Protein AF-0000000077546117 (afdb_homodimer)

Organism: Bursaphelenchus xylophilus (NCBI:txid6326)

InterPro domains:
  IPR004979 Transcription factor AP-2 [PTHR10812] (39-261)
  IPR013854 Transcription factor AP-2, C-terminal [PF03299] (41-246)

Radius of gyration: 32.6 Å; Cα contacts (8 Å, |Δi|>4): 580; chains: 2; bounding box: 57×146×100 Å

Structure (mmCIF, N/CA/C/O backbone):
data_AF-0000000077546117-model_v1
#
loop_
_entity.id
_entity.type
_entity.pdbx_description
1 polymer '(pine wood nematode) hypothetical protein'
#
loop_
_atom_site.group_PDB
_atom_site.id
_atom_site.type_symbol
_atom_site.label_atom_id
_atom_site.label_alt_id
_atom_site.label_comp_id
_atom_site.label_asym_id
_atom_site.label_entity_id
_atom_site.label_seq_id
_atom_site.pdbx_PDB_ins_code
_atom_site.Cartn_x
_atom_site.Cartn_y
_atom_site.Cartn_z
_atom_site.occupancy
_atom_site.B_iso_or_equiv
_atom_site.auth_seq_id
_atom_site.auth_comp_id
_atom_site.auth_asym_id
_atom_site.auth_atom_id
_atom_site.pdbx_PDB_model_num
ATOM 1 N N . MET A 1 1 ? -25.297 66.25 72.125 1 25.3 1 MET A N 1
ATOM 2 C CA . MET A 1 1 ? -25.594 66.812 70.812 1 25.3 1 MET A CA 1
ATOM 3 C C . MET A 1 1 ? -25.141 65.875 69.75 1 25.3 1 MET A C 1
ATOM 5 O O . MET A 1 1 ? -23.938 65.688 69.562 1 25.3 1 MET A O 1
ATOM 9 N N . SER A 1 2 ? -25.875 64.75 69.562 1 26.66 2 SER A N 1
ATOM 10 C CA . SER A 1 2 ? -25.797 63.438 68.938 1 26.66 2 SER A CA 1
ATOM 11 C C . SER A 1 2 ? -25.75 63.5 67.438 1 26.66 2 SER A C 1
ATOM 13 O O . SER A 1 2 ? -26.703 63.969 66.812 1 26.66 2 SER A O 1
ATOM 15 N N . MET A 1 3 ? -24.547 64 66.875 1 25.98 3 MET A N 1
ATOM 16 C CA . MET A 1 3 ? -24.312 64.438 65.5 1 25.98 3 MET A CA 1
ATOM 17 C C . MET A 1 3 ? -24.672 63.281 64.5 1 25.98 3 MET A C 1
ATOM 19 O O . MET A 1 3 ? -24.141 62.188 64.625 1 25.98 3 MET A O 1
ATOM 23 N N . ASN A 1 4 ? -25.938 63.188 64.062 1 24.14 4 ASN A N 1
ATOM 24 C CA . ASN A 1 4 ? -26.703 62.312 63.219 1 24.14 4 ASN A CA 1
ATOM 25 C C . ASN A 1 4 ? -26.109 62.281 61.812 1 24.14 4 ASN A C 1
ATOM 27 O O . ASN A 1 4 ? -26.219 63.219 61.031 1 24.14 4 ASN A O 1
ATOM 31 N N . SER A 1 5 ? -24.812 61.906 61.719 1 25 5 SER A N 1
ATOM 32 C CA . SER A 1 5 ? -24.094 61.969 60.469 1 25 5 SER A CA 1
ATOM 33 C C . SER A 1 5 ? -24.812 61.188 59.375 1 25 5 SER A C 1
ATOM 35 O O . SER A 1 5 ? -25.141 60 59.562 1 25 5 SER A O 1
ATOM 37 N N . THR A 1 6 ? -25.703 61.875 58.688 1 24.16 6 THR A N 1
ATOM 38 C CA . THR A 1 6 ? -26.547 61.469 57.562 1 24.16 6 THR A CA 1
ATOM 39 C C . THR A 1 6 ? -25.703 60.844 56.438 1 24.16 6 THR A C 1
ATOM 41 O O . THR A 1 6 ? -24.906 61.531 55.812 1 24.16 6 THR A O 1
ATOM 44 N N . LEU A 1 7 ? -25.078 59.75 56.688 1 25.44 7 LEU A N 1
ATOM 45 C CA . LEU A 1 7 ? -24.25 59.062 55.688 1 25.44 7 LEU A CA 1
ATOM 46 C C . LEU A 1 7 ? -25.031 58.781 54.438 1 25.44 7 LEU A C 1
ATOM 48 O O . LEU A 1 7 ? -26.062 58.094 54.469 1 25.44 7 LEU A O 1
ATOM 52 N N . THR A 1 8 ? -25.172 59.844 53.625 1 23.69 8 THR A N 1
ATOM 53 C CA . THR A 1 8 ? -25.875 59.812 52.344 1 23.69 8 THR A CA 1
ATOM 54 C C . THR A 1 8 ? -25.375 58.656 51.5 1 23.69 8 THR A C 1
ATOM 56 O O . THR A 1 8 ? -24.172 58.531 51.25 1 23.69 8 THR A O 1
ATOM 59 N N . ASN A 1 9 ? -25.953 57.469 51.625 1 22.75 9 ASN A N 1
ATOM 60 C CA . ASN A 1 9 ? -25.781 56.219 50.906 1 22.75 9 ASN A CA 1
ATOM 61 C C . ASN A 1 9 ? -25.922 56.406 49.406 1 22.75 9 ASN A C 1
ATOM 63 O O . ASN A 1 9 ? -27 56.719 48.906 1 22.75 9 ASN A O 1
ATOM 67 N N . GLU A 1 10 ? -25.078 57.281 48.844 1 22.28 10 GLU A N 1
ATOM 68 C CA . GLU A 1 10 ? -25.203 57.469 47.406 1 22.28 10 GLU A CA 1
ATOM 69 C C . GLU A 1 10 ? -25.266 56.125 46.656 1 22.28 10 GLU A C 1
ATOM 71 O O . GLU A 1 10 ? -24.391 55.281 46.812 1 22.28 10 GLU A O 1
ATOM 76 N N . SER A 1 11 ? -26.453 55.594 46.469 1 23.23 11 SER A N 1
ATOM 77 C CA . SER A 1 11 ? -26.859 54.438 45.688 1 23.23 11 SER A CA 1
ATOM 78 C C . SER A 1 11 ? -26.281 54.469 44.281 1 23.23 11 SER A C 1
ATOM 80 O O . SER A 1 11 ? -26.703 55.25 43.469 1 23.23 11 SER A O 1
ATOM 82 N N . GLY A 1 12 ? -24.984 54.719 44.188 1 21.58 12 GLY A N 1
ATOM 83 C CA . GLY A 1 12 ? -24.484 54.75 42.812 1 21.58 12 GLY A CA 1
ATOM 84 C C . GLY A 1 12 ? -25.016 53.594 41.969 1 21.58 12 GLY A C 1
ATOM 85 O O . GLY A 1 12 ? -25.094 52.469 42.438 1 21.58 12 GLY A O 1
ATOM 86 N N . TYR A 1 13 ? -25.984 53.906 41.094 1 23.31 13 TYR A N 1
ATOM 87 C CA . TYR A 1 13 ? -26.594 53.062 40.062 1 23.31 13 TYR A CA 1
ATOM 88 C C . TYR A 1 13 ? -25.531 52.312 39.25 1 23.31 13 TYR A C 1
ATOM 90 O O . TYR A 1 13 ? -24.672 52.969 38.625 1 23.31 13 TYR A O 1
ATOM 98 N N . PHE A 1 14 ? -24.844 51.406 39.875 1 24.2 14 PHE A N 1
ATOM 99 C CA . PHE A 1 14 ? -23.984 50.562 39.062 1 24.2 14 PHE A CA 1
ATOM 100 C C . PHE A 1 14 ? -24.719 50.062 37.812 1 24.2 14 PHE A C 1
ATOM 102 O O . PHE A 1 14 ? -25.766 49.406 37.938 1 24.2 14 PHE A O 1
ATOM 109 N N . THR A 1 15 ? -24.797 50.906 36.812 1 25.03 15 THR A N 1
ATOM 110 C CA . THR A 1 15 ? -25.312 50.438 35.531 1 25.03 15 THR A CA 1
ATOM 111 C C . THR A 1 15 ? -24.766 49.062 35.188 1 25.03 15 THR A C 1
ATOM 113 O O . THR A 1 15 ? -23.562 48.812 35.312 1 25.03 15 THR A O 1
ATOM 116 N N . SER A 1 16 ? -25.609 48.062 35.312 1 23.55 16 SER A N 1
ATOM 117 C CA . SER A 1 16 ? -25.359 46.656 35 1 23.55 16 SER A CA 1
ATOM 118 C C . SER A 1 16 ? -24.656 46.531 33.625 1 23.55 16 SER A C 1
ATOM 120 O O . SER A 1 16 ? -25.047 47.188 32.656 1 23.55 16 SER A O 1
ATOM 122 N N . PRO A 1 17 ? -23.328 46.312 33.688 1 25.27 17 PRO A N 1
ATOM 123 C CA . PRO A 1 17 ? -22.703 46.156 32.375 1 25.27 17 PRO A CA 1
ATOM 124 C C . PRO A 1 17 ? -23.562 45.344 31.406 1 25.27 17 PRO A C 1
ATOM 126 O O . PRO A 1 17 ? -24.375 44.5 31.844 1 25.27 17 PRO A O 1
ATOM 129 N N . ASN A 1 18 ? -23.953 45.875 30.281 1 25.31 18 ASN A N 1
ATOM 130 C CA . ASN A 1 18 ? -24.609 45.25 29.125 1 25.31 18 ASN A CA 1
ATOM 131 C C . ASN A 1 18 ? -24.125 43.812 28.906 1 25.31 18 ASN A C 1
ATOM 133 O O . ASN A 1 18 ? -22.922 43.594 28.797 1 25.31 18 ASN A O 1
ATOM 137 N N . THR A 1 19 ? -24.812 42.844 29.484 1 26.12 19 THR A N 1
ATOM 138 C CA . THR A 1 19 ? -24.719 41.438 29.109 1 26.12 19 THR A CA 1
ATOM 139 C C . THR A 1 19 ? -24.656 41.281 27.594 1 26.12 19 THR A C 1
ATOM 141 O O . THR A 1 19 ? -25.656 41.5 26.891 1 26.12 19 THR A O 1
ATOM 144 N N . THR A 1 20 ? -23.656 41.812 26.969 1 28.55 20 THR A N 1
ATOM 145 C CA . THR A 1 20 ? -23.547 41.344 25.594 1 28.55 20 THR A CA 1
ATOM 146 C C . THR A 1 20 ? -23.938 39.875 25.469 1 28.55 20 THR A C 1
ATOM 148 O O . THR A 1 20 ? -23.375 39.031 26.156 1 28.55 20 THR A O 1
ATOM 151 N N . ASN A 1 21 ? -25.172 39.625 25.219 1 26.5 21 ASN A N 1
ATOM 152 C CA . ASN A 1 21 ? -25.719 38.375 24.75 1 26.5 21 ASN A CA 1
ATOM 153 C C . ASN A 1 21 ? -24.734 37.656 23.828 1 26.5 21 ASN A C 1
ATOM 155 O O . ASN A 1 21 ? -24.406 38.156 22.75 1 26.5 21 ASN A O 1
ATOM 159 N N . PHE A 1 22 ? -23.719 37.094 24.375 1 28.16 22 PHE A N 1
ATOM 160 C CA . PHE A 1 22 ? -23.062 36.062 23.594 1 28.16 22 PHE A CA 1
ATOM 161 C C . PHE A 1 22 ? -24.094 35.188 22.875 1 28.16 22 PHE A C 1
ATOM 163 O O . PHE A 1 22 ? -24.734 34.344 23.484 1 28.16 22 PHE A O 1
ATOM 170 N N . SER A 1 23 ? -24.922 35.781 22.094 1 29.88 23 SER A N 1
ATOM 171 C CA . SER A 1 23 ? -25.641 34.906 21.188 1 29.88 23 SER A CA 1
ATOM 172 C C . SER A 1 23 ? -24.781 33.719 20.797 1 29.88 23 SER A C 1
ATOM 174 O O . SER A 1 23 ? -23.703 33.875 20.219 1 29.88 23 SER A O 1
ATOM 176 N N . GLY A 1 24 ? -24.625 32.75 21.594 1 31.27 24 GLY A N 1
ATOM 177 C CA . GLY A 1 24 ? -24.156 31.406 21.344 1 31.27 24 GLY A CA 1
ATOM 178 C C . GLY A 1 24 ? -24.375 30.953 19.906 1 31.27 24 GLY A C 1
ATOM 179 O O . GLY A 1 24 ? -25.438 30.406 19.578 1 31.27 24 GLY A O 1
ATOM 180 N N . ILE A 1 25 ? -24.219 31.75 18.891 1 34.34 25 ILE A N 1
ATOM 181 C CA . ILE A 1 25 ? -24.312 31.375 17.484 1 34.34 25 ILE A CA 1
ATOM 182 C C . ILE A 1 25 ? -23.781 29.953 17.297 1 34.34 25 ILE A C 1
ATOM 184 O O . ILE A 1 25 ? -22.625 29.672 17.562 1 34.34 25 ILE A O 1
ATOM 188 N N . SER A 1 26 ? -24.484 28.859 17.531 1 39.34 26 SER A N 1
ATOM 189 C CA . SER A 1 26 ? -24.359 27.469 17.094 1 39.34 26 SER A CA 1
ATOM 190 C C . SER A 1 26 ? -23.781 27.391 15.68 1 39.34 26 SER A C 1
ATOM 192 O O . SER A 1 26 ? -24.516 27.469 14.695 1 39.34 26 SER A O 1
ATOM 194 N N . ASP A 1 27 ? -22.906 28.062 15.203 1 40.12 27 ASP A N 1
ATOM 195 C CA . ASP A 1 27 ? -22.297 28.047 13.875 1 40.12 27 ASP A CA 1
ATOM 196 C C . ASP A 1 27 ? -21.969 26.625 13.445 1 40.12 27 ASP A C 1
ATOM 198 O O . ASP A 1 27 ? -21.031 26.016 13.977 1 40.12 27 ASP A O 1
ATOM 202 N N . VAL A 1 28 ? -22.969 25.859 13.164 1 53.47 28 VAL A N 1
ATOM 203 C CA . VAL A 1 28 ? -22.781 24.594 12.453 1 53.47 28 VAL A CA 1
ATOM 204 C C . VAL A 1 28 ? -21.734 24.766 11.367 1 53.47 28 VAL A C 1
ATOM 206 O O . VAL A 1 28 ? -21.906 25.562 10.438 1 53.47 28 VAL A O 1
ATOM 209 N N . SER A 1 29 ? -20.547 24.391 11.688 1 63.88 29 SER A N 1
ATOM 210 C CA . SER A 1 29 ? -19.422 24.453 10.75 1 63.88 29 SER A CA 1
ATOM 211 C C . SER A 1 29 ? -19.797 23.828 9.406 1 63.88 29 SER A C 1
ATOM 213 O O . SER A 1 29 ? -20.766 23.078 9.312 1 63.88 29 SER A O 1
ATOM 215 N N . GLN A 1 30 ? -19.469 24.438 8.32 1 66.31 30 GLN A N 1
ATOM 216 C CA . GLN A 1 30 ? -19.594 23.844 7.004 1 66.31 30 GLN A CA 1
ATOM 217 C C . GLN A 1 30 ? -19.406 22.328 7.074 1 66.31 30 GLN A C 1
ATOM 219 O O . GLN A 1 30 ? -20.109 21.578 6.398 1 66.31 30 GLN A O 1
ATOM 224 N N . ASP A 1 31 ? -18.672 21.953 7.992 1 69.5 31 ASP A N 1
ATOM 225 C CA . ASP A 1 31 ? -18.406 20.531 8.188 1 69.5 31 ASP A CA 1
ATOM 226 C C . ASP A 1 31 ? -19.656 19.812 8.695 1 69.5 31 ASP A C 1
ATOM 228 O O . ASP A 1 31 ? -19.969 18.703 8.242 1 69.5 31 ASP A O 1
ATOM 232 N N . ASP A 1 32 ? -20.344 20.453 9.5 1 72 32 ASP A N 1
ATOM 233 C CA . ASP A 1 32 ? -21.531 19.828 10.086 1 72 32 ASP A CA 1
ATOM 234 C C . ASP A 1 32 ? -22.656 19.703 9.055 1 72 32 ASP A C 1
ATOM 236 O O . ASP A 1 32 ? -23.359 18.703 9.031 1 72 32 ASP A O 1
ATOM 240 N N . LYS A 1 33 ? -22.75 20.688 8.211 1 70.75 33 LYS A N 1
ATOM 241 C CA . LYS A 1 33 ? -23.781 20.672 7.172 1 70.75 33 LYS A CA 1
ATOM 242 C C . LYS A 1 33 ? -23.516 19.547 6.176 1 70.75 33 LYS A C 1
ATOM 244 O O . LYS A 1 33 ? -24.453 18.875 5.738 1 70.75 33 LYS A O 1
ATOM 249 N N . GLU A 1 34 ? -22.266 19.406 5.91 1 73.31 34 GLU A N 1
ATOM 250 C CA . GLU A 1 34 ? -21.891 18.328 4.992 1 73.31 34 GLU A CA 1
ATOM 251 C C . GLU A 1 34 ? -22.203 16.953 5.59 1 73.31 34 GLU A C 1
ATOM 253 O O . GLU A 1 34 ? -22.75 16.094 4.914 1 73.31 34 GLU A O 1
ATOM 258 N N . MET A 1 35 ? -22 16.859 6.746 1 76.62 35 MET A N 1
ATOM 259 C CA . MET A 1 35 ? -22.219 15.586 7.418 1 76.62 35 MET A CA 1
ATOM 260 C C . MET A 1 35 ? -23.719 15.289 7.543 1 76.62 35 MET A C 1
ATOM 262 O O . MET A 1 35 ? -24.109 14.125 7.523 1 76.62 35 MET A O 1
ATOM 266 N N . GLU A 1 36 ? -24.438 16.297 7.629 1 76.38 36 GLU A N 1
ATOM 267 C CA . GLU A 1 36 ? -25.875 16.109 7.695 1 76.38 36 GLU A CA 1
ATOM 268 C C . GLU A 1 36 ? -26.422 15.539 6.383 1 76.38 36 GLU A C 1
ATOM 270 O O . GLU A 1 36 ? -27.391 14.789 6.379 1 76.38 36 GLU A O 1
ATOM 275 N N . LYS A 1 37 ? -25.719 15.883 5.352 1 81.44 37 LYS A N 1
ATOM 276 C CA . LYS A 1 37 ? -26.109 15.359 4.043 1 81.44 37 LYS A CA 1
ATOM 277 C C . LYS A 1 37 ? -25.531 13.961 3.826 1 81.44 37 LYS A C 1
ATOM 279 O O . LYS A 1 37 ? -25.797 13.328 2.799 1 81.44 37 LYS A O 1
ATOM 284 N N . GLY A 1 38 ? -24.781 13.539 4.766 1 83.75 38 GLY A N 1
ATOM 285 C CA . GLY A 1 38 ? -24.266 12.18 4.699 1 83.75 38 GLY A CA 1
ATOM 286 C C . GLY A 1 38 ? -22.906 12.086 4.035 1 83.75 38 GLY A C 1
ATOM 287 O O . GLY A 1 38 ? -22.484 11.008 3.621 1 83.75 38 GLY A O 1
ATOM 288 N N . GLU A 1 39 ? -22.328 13.266 3.787 1 87.75 39 GLU A N 1
ATOM 289 C CA . GLU A 1 39 ? -21 13.305 3.162 1 87.75 39 GLU A CA 1
ATOM 290 C C . GLU A 1 39 ? -20.109 14.344 3.832 1 87.75 39 GLU A C 1
ATOM 292 O O . GLU A 1 39 ? -20.594 15.336 4.379 1 87.75 39 GLU A O 1
ATOM 297 N N . HIS A 1 40 ? -18.875 14.023 3.844 1 90.69 40 HIS A N 1
ATOM 298 C CA . HIS A 1 40 ? -17.859 14.93 4.359 1 90.69 40 HIS A CA 1
ATOM 299 C C . HIS A 1 40 ? -16.641 14.977 3.436 1 90.69 40 HIS A C 1
ATOM 301 O O . HIS A 1 40 ? -16.156 13.938 2.988 1 90.69 40 HIS A O 1
ATOM 307 N N . VAL A 1 41 ? -16.25 16.188 3.162 1 91.5 41 VAL A N 1
ATOM 308 C CA . VAL A 1 41 ? -15.109 16.344 2.266 1 91.5 41 VAL A CA 1
ATOM 309 C C . VAL A 1 41 ? -13.836 16.547 3.08 1 91.5 41 VAL A C 1
ATOM 311 O O . VAL A 1 41 ? -13.805 17.359 4.012 1 91.5 41 VAL A O 1
ATOM 314 N N . ILE A 1 42 ? -12.875 15.797 2.699 1 90.94 42 ILE A N 1
ATOM 315 C CA . ILE A 1 42 ? -11.602 15.922 3.396 1 90.94 42 ILE A CA 1
ATOM 316 C C . ILE A 1 42 ? -10.469 16.047 2.379 1 90.94 42 ILE A C 1
ATOM 318 O O . ILE A 1 42 ? -10.594 15.602 1.238 1 90.94 42 ILE A O 1
ATOM 322 N N . SER A 1 43 ? -9.391 16.656 2.875 1 88.44 43 SER A N 1
ATOM 323 C CA . SER A 1 43 ? -8.172 16.688 2.07 1 88.44 43 SER A CA 1
ATOM 324 C C . SER A 1 43 ? -7.406 15.375 2.172 1 88.44 43 SER A C 1
ATOM 326 O O . SER A 1 43 ? -7.312 14.789 3.252 1 88.44 43 SER A O 1
ATOM 328 N N . GLY A 1 44 ? -6.871 14.992 1.092 1 89.56 44 GLY A N 1
ATOM 329 C CA . GLY A 1 44 ? -6.113 13.75 1.079 1 89.56 44 GLY A CA 1
ATOM 330 C C . GLY A 1 44 ? -4.902 13.789 1.991 1 89.56 44 GLY A C 1
ATOM 331 O O . GLY A 1 44 ? -4.227 14.812 2.102 1 89.56 44 GLY A O 1
ATOM 332 N N . ARG A 1 45 ? -4.578 12.703 2.516 1 88.31 45 ARG A N 1
ATOM 333 C CA . ARG A 1 45 ? -3.455 12.602 3.441 1 88.31 45 ARG A CA 1
ATOM 334 C C . ARG A 1 45 ? -2.129 12.539 2.691 1 88.31 45 ARG A C 1
ATOM 336 O O . ARG A 1 45 ? -1.097 12.977 3.205 1 88.31 45 ARG A O 1
ATOM 343 N N . LEU A 1 46 ? -2.215 12.023 1.499 1 88.88 46 LEU A N 1
ATOM 344 C CA . LEU A 1 46 ? -0.97 11.805 0.77 1 88.88 46 LEU A CA 1
ATOM 345 C C . LEU A 1 46 ? -0.822 12.805 -0.37 1 88.88 46 LEU A C 1
ATOM 347 O O . LEU A 1 46 ? 0.065 12.664 -1.215 1 88.88 46 LEU A O 1
ATOM 351 N N . GLY A 1 47 ? -1.634 13.742 -0.309 1 85.38 47 GLY A N 1
ATOM 352 C CA . GLY A 1 47 ? -1.511 14.82 -1.276 1 85.38 47 GLY A CA 1
ATOM 353 C C . GLY A 1 47 ? -0.456 15.844 -0.899 1 85.38 47 GLY A C 1
ATOM 354 O O . GLY A 1 47 ? -0.305 16.188 0.276 1 85.38 47 GLY A O 1
ATOM 355 N N . LEU A 1 48 ? 0.347 16.203 -1.938 1 83.56 48 LEU A N 1
ATOM 356 C CA . LEU A 1 48 ? 1.347 17.25 -1.732 1 83.56 48 LEU A CA 1
ATOM 357 C C . LEU A 1 48 ? 1.073 18.453 -2.631 1 83.56 48 LEU A C 1
ATOM 359 O O . LEU A 1 48 ? 0.687 18.281 -3.791 1 83.56 48 LEU A O 1
ATOM 363 N N . LEU A 1 49 ? 1.288 19.562 -2.014 1 80.38 49 LEU A N 1
ATOM 364 C CA . LEU A 1 49 ? 1.196 20.812 -2.76 1 80.38 49 LEU A CA 1
ATOM 365 C C . LEU A 1 49 ? -0.149 20.922 -3.471 1 80.38 49 LEU A C 1
ATOM 367 O O . LEU A 1 49 ? -1.2 20.75 -2.848 1 80.38 49 LEU A O 1
ATOM 371 N N . ASN A 1 50 ? -0.152 21.297 -4.672 1 69.12 50 ASN A N 1
ATOM 372 C CA . ASN A 1 50 ? -1.398 21.547 -5.387 1 69.12 50 ASN A CA 1
ATOM 373 C C . ASN A 1 50 ? -2.066 20.25 -5.824 1 69.12 50 ASN A C 1
ATOM 375 O O . ASN A 1 50 ? -3.146 20.266 -6.418 1 69.12 50 ASN A O 1
ATOM 379 N N . GLU A 1 51 ? -1.473 19.172 -5.414 1 68.75 51 GLU A N 1
ATOM 380 C CA . GLU A 1 51 ? -2.053 17.875 -5.734 1 68.75 51 GLU A CA 1
ATOM 381 C C . GLU A 1 51 ? -2.904 17.344 -4.586 1 68.75 51 GLU A C 1
ATOM 383 O O . GLU A 1 51 ? -3.238 16.172 -4.543 1 68.75 51 GLU A O 1
ATOM 388 N N . ASN A 1 52 ? -3.203 18.203 -3.795 1 70.5 52 ASN A N 1
ATOM 389 C CA . ASN A 1 52 ? -4.051 17.781 -2.688 1 70.5 52 ASN A CA 1
ATOM 390 C C . ASN A 1 52 ? -5.492 17.547 -3.139 1 70.5 52 ASN A C 1
ATOM 392 O O . ASN A 1 52 ? -6.277 18.484 -3.229 1 70.5 52 ASN A O 1
ATOM 396 N N . LYS A 1 53 ? -5.723 16.453 -3.438 1 80.88 53 LYS A N 1
ATOM 397 C CA . LYS A 1 53 ? -7.055 16.016 -3.85 1 80.88 53 LYS A CA 1
ATOM 398 C C . LYS A 1 53 ? -8 15.93 -2.654 1 80.88 53 LYS A C 1
ATOM 400 O O . LYS A 1 53 ? -7.566 15.641 -1.535 1 80.88 53 LYS A O 1
ATOM 405 N N . GLN A 1 54 ? -9.188 16.359 -2.977 1 89.38 54 GLN A N 1
ATOM 406 C CA . GLN A 1 54 ? -10.242 16.203 -1.975 1 89.38 54 GLN A CA 1
ATOM 407 C C . GLN A 1 54 ? -11.016 14.898 -2.188 1 89.38 54 GLN A C 1
ATOM 409 O O . GLN A 1 54 ? -11.219 14.477 -3.326 1 89.38 54 GLN A O 1
ATOM 414 N N . TYR A 1 55 ? -11.352 14.359 -1.05 1 91.56 55 TYR A N 1
ATOM 415 C CA . TYR A 1 55 ? -12.086 13.102 -1.103 1 91.56 55 TYR A CA 1
ATOM 416 C C . TYR A 1 55 ? -13.375 13.188 -0.301 1 91.56 55 TYR A C 1
ATOM 418 O O . TYR A 1 55 ? -13.461 13.945 0.67 1 91.56 55 TYR A O 1
ATOM 426 N N . ILE A 1 56 ? -14.281 12.406 -0.708 1 91.81 56 ILE A N 1
ATOM 427 C CA . ILE A 1 56 ? -15.578 12.359 -0.03 1 91.81 56 ILE A CA 1
ATOM 428 C C . ILE A 1 56 ? -15.633 11.141 0.893 1 91.81 56 ILE A C 1
ATOM 430 O O . ILE A 1 56 ? -15.344 10.023 0.469 1 91.81 56 ILE A O 1
ATOM 434 N N . VAL A 1 57 ? -15.977 11.43 2.133 1 93.75 57 VAL A N 1
ATOM 435 C CA . VAL A 1 57 ? -16.25 10.367 3.094 1 93.75 57 VAL A CA 1
ATOM 436 C C . VAL A 1 57 ? -17.75 10.195 3.275 1 93.75 57 VAL A C 1
ATOM 438 O O . VAL A 1 57 ? -18.438 11.109 3.744 1 93.75 57 VAL A O 1
ATOM 441 N N . LYS A 1 58 ? -18.188 9.039 2.961 1 90.94 58 LYS A N 1
ATOM 442 C CA . LYS A 1 58 ? -19.625 8.781 3.035 1 90.94 58 LYS A CA 1
ATOM 443 C C . LYS A 1 58 ? -20.016 8.305 4.43 1 90.94 58 LYS A C 1
ATOM 445 O O . LYS A 1 58 ? -19.25 7.629 5.105 1 90.94 58 LYS A O 1
ATOM 450 N N . MET A 1 59 ? -21.266 8.602 4.73 1 90.62 59 MET A N 1
ATOM 451 C CA . MET A 1 59 ? -21.797 8.172 6.02 1 90.62 59 MET A CA 1
ATOM 452 C C . MET A 1 59 ? -21.781 6.652 6.137 1 90.62 59 MET A C 1
ATOM 454 O O . MET A 1 59 ? -21.5 6.113 7.207 1 90.62 59 MET A O 1
ATOM 458 N N . ASP A 1 60 ? -22.047 5.969 5.055 1 90.62 60 ASP A N 1
ATOM 459 C CA . ASP A 1 60 ? -22.047 4.508 5.07 1 90.62 60 ASP A CA 1
ATOM 460 C C . ASP A 1 60 ? -20.672 3.963 5.41 1 90.62 60 ASP A C 1
ATOM 462 O O . ASP A 1 60 ? -20.547 2.941 6.09 1 90.62 60 ASP A O 1
ATOM 466 N N . GLU A 1 61 ? -19.672 4.613 4.918 1 92.38 61 GLU A N 1
ATOM 467 C CA . GLU A 1 61 ? -18.297 4.234 5.262 1 92.38 61 GLU A CA 1
ATOM 468 C C . GLU A 1 61 ? -18.047 4.383 6.762 1 92.38 61 GLU A C 1
ATOM 470 O O . GLU A 1 61 ? -17.5 3.479 7.395 1 92.38 61 GLU A O 1
ATOM 475 N N . LEU A 1 62 ? -18.469 5.477 7.277 1 92.44 62 LEU A N 1
ATOM 476 C CA . LEU A 1 62 ? -18.25 5.734 8.695 1 92.44 62 LEU A CA 1
ATOM 477 C C . LEU A 1 62 ? -19 4.719 9.555 1 92.44 62 LEU A C 1
ATOM 479 O O . LEU A 1 62 ? -18.469 4.258 10.57 1 92.44 62 LEU A O 1
ATOM 483 N N . LYS A 1 63 ? -20.125 4.371 9.102 1 90.5 63 LYS A N 1
ATOM 484 C CA . LYS A 1 63 ? -20.906 3.373 9.828 1 90.5 63 LYS A CA 1
ATOM 485 C C . LYS A 1 63 ? -20.203 2.025 9.852 1 90.5 63 LYS A C 1
ATOM 487 O O . LYS A 1 63 ? -20.156 1.358 10.891 1 90.5 63 LYS A O 1
ATOM 492 N N . ARG A 1 64 ? -19.688 1.625 8.789 1 90.5 64 ARG A N 1
ATOM 493 C CA . ARG A 1 64 ? -18.969 0.356 8.711 1 90.5 64 ARG A CA 1
ATOM 494 C C . ARG A 1 64 ? -17.734 0.376 9.602 1 90.5 64 ARG A C 1
ATOM 496 O O . ARG A 1 64 ? -17.391 -0.632 10.219 1 90.5 64 ARG A O 1
ATOM 503 N N . ARG A 1 65 ? -17.094 1.548 9.742 1 92.19 65 ARG A N 1
ATOM 504 C CA . ARG A 1 65 ? -15.836 1.649 10.477 1 92.19 65 ARG A CA 1
ATOM 505 C C . ARG A 1 65 ? -16.078 1.591 11.984 1 92.19 65 ARG A C 1
ATOM 507 O O . ARG A 1 65 ? -15.156 1.324 12.758 1 92.19 65 ARG A O 1
ATOM 514 N N . LEU A 1 66 ? -17.344 1.848 12.344 1 91.38 66 LEU A N 1
ATOM 515 C CA . LEU A 1 66 ? -17.734 1.763 13.75 1 91.38 66 LEU A CA 1
ATOM 516 C C . LEU A 1 66 ? -18 0.315 14.156 1 91.38 66 LEU A C 1
ATOM 518 O O . LEU A 1 66 ? -18.094 0.01 15.344 1 91.38 66 LEU A O 1
ATOM 522 N N . GLN A 1 67 ? -18.031 -0.488 13.195 1 88.69 67 GLN A N 1
ATOM 523 C CA . GLN A 1 67 ? -18.328 -1.897 13.43 1 88.69 67 GLN A CA 1
ATOM 524 C C . GLN A 1 67 ? -17.094 -2.764 13.219 1 88.69 67 GLN A C 1
ATOM 526 O O . GLN A 1 67 ? -16.047 -2.271 12.781 1 88.69 67 GLN A O 1
ATOM 531 N N . THR A 1 68 ? -17.203 -4.016 13.57 1 88.94 68 THR A N 1
ATOM 532 C CA . THR A 1 68 ? -16.125 -4.953 13.25 1 88.94 68 THR A CA 1
ATOM 533 C C . THR A 1 68 ? -15.859 -4.977 11.75 1 88.94 68 THR A C 1
ATOM 535 O O . THR A 1 68 ? -16.797 -4.934 10.945 1 88.94 68 THR A O 1
ATOM 538 N N . PRO A 1 69 ? -14.656 -4.992 11.406 1 90.69 69 PRO A N 1
ATOM 539 C CA . PRO A 1 69 ? -13.492 -5.434 12.18 1 90.69 69 PRO A CA 1
ATOM 540 C C . PRO A 1 69 ? -12.711 -4.27 12.789 1 90.69 69 PRO A C 1
ATOM 542 O O . PRO A 1 69 ? -11.875 -4.477 13.672 1 90.69 69 PRO A O 1
ATOM 545 N N . GLU A 1 70 ? -12.945 -2.998 12.43 1 90 70 GLU A N 1
ATOM 546 C CA . GLU A 1 70 ? -12.125 -1.896 12.914 1 90 70 GLU A CA 1
ATOM 547 C C . GLU A 1 70 ? -12.586 -1.435 14.297 1 90 70 GLU A C 1
ATOM 549 O O . GLU A 1 70 ? -11.758 -1.085 15.148 1 90 70 GLU A O 1
ATOM 554 N N . ASN A 1 71 ? -13.922 -1.365 14.531 1 91.81 71 ASN A N 1
ATOM 555 C CA . ASN A 1 71 ? -14.484 -0.988 15.82 1 91.81 71 ASN A CA 1
ATOM 556 C C . ASN A 1 71 ? -13.977 0.374 16.281 1 91.81 71 ASN A C 1
ATOM 558 O O . ASN A 1 71 ? -13.516 0.517 17.406 1 91.81 71 ASN A O 1
ATOM 562 N N . LEU A 1 72 ? -14.047 1.31 15.414 1 91.25 72 LEU A N 1
ATOM 563 C CA . LEU A 1 72 ? -13.484 2.615 15.742 1 91.25 72 LEU A CA 1
ATOM 564 C C . LEU A 1 72 ? -14.391 3.357 16.719 1 91.25 72 LEU A C 1
ATOM 566 O O . LEU A 1 72 ? -15.609 3.168 16.719 1 91.25 72 LEU A O 1
ATOM 570 N N . ASN A 1 73 ? -13.781 4.133 17.547 1 90.56 73 ASN A N 1
ATOM 571 C CA . ASN A 1 73 ? -14.555 5.008 18.422 1 90.56 73 ASN A CA 1
ATOM 572 C C . ASN A 1 73 ? -14.688 6.41 17.844 1 90.56 73 ASN A C 1
ATOM 574 O O . ASN A 1 73 ? -14.188 6.684 16.75 1 90.56 73 ASN A O 1
ATOM 578 N N . ILE A 1 74 ? -15.312 7.262 18.547 1 90.06 74 ILE A N 1
ATOM 579 C CA . ILE A 1 74 ? -15.68 8.578 18.031 1 90.06 74 ILE A CA 1
ATOM 580 C C . ILE A 1 74 ? -14.422 9.422 17.828 1 90.06 74 ILE A C 1
ATOM 582 O O . ILE A 1 74 ? -14.359 10.25 16.922 1 90.06 74 ILE A O 1
ATOM 586 N N . SER A 1 75 ? -13.406 9.203 18.625 1 88.5 75 SER A N 1
ATOM 587 C CA . SER A 1 75 ? -12.172 9.977 18.5 1 88.5 75 SER A CA 1
ATOM 588 C C . SER A 1 75 ? -11.461 9.68 17.188 1 88.5 75 SER A C 1
ATOM 590 O O . SER A 1 75 ? -10.945 10.594 16.547 1 88.5 75 SER A O 1
ATOM 592 N N . TYR A 1 76 ? -11.477 8.453 16.781 1 90.75 76 TYR A N 1
ATOM 593 C CA . TYR A 1 76 ? -10.883 8.07 15.5 1 90.75 76 TYR A CA 1
ATOM 594 C C . TYR A 1 76 ? -11.664 8.664 14.336 1 90.75 76 TYR A C 1
ATOM 596 O O . TYR A 1 76 ? -11.078 9.125 13.352 1 90.75 76 TYR A O 1
ATOM 604 N N . ILE A 1 77 ? -12.938 8.602 14.492 1 92 77 ILE A N 1
ATOM 605 C CA . ILE A 1 77 ? -13.766 9.141 13.422 1 92 77 ILE A CA 1
ATOM 606 C C . ILE A 1 77 ? -13.5 10.633 13.266 1 92 77 ILE A C 1
ATOM 608 O O . ILE A 1 77 ? -13.367 11.133 12.148 1 92 77 ILE A O 1
ATOM 612 N N . ASN A 1 78 ? -13.375 11.297 14.367 1 90.44 78 ASN A N 1
ATOM 613 C CA . ASN A 1 78 ? -13.055 12.727 14.32 1 90.44 78 ASN A CA 1
ATOM 614 C C . ASN A 1 78 ? -11.703 12.977 13.656 1 90.44 78 ASN A C 1
ATOM 616 O O . ASN A 1 78 ? -11.555 13.922 12.883 1 90.44 78 ASN A O 1
ATOM 620 N N . ALA A 1 79 ? -10.805 12.133 13.977 1 90.06 79 ALA A N 1
ATOM 621 C CA . ALA A 1 79 ? -9.469 12.266 13.422 1 90.06 79 ALA A CA 1
ATOM 622 C C . ALA A 1 79 ? -9.477 12.039 11.906 1 90.06 79 ALA A C 1
ATOM 624 O O . ALA A 1 79 ? -8.82 12.766 11.156 1 90.06 79 ALA A O 1
ATOM 625 N N . ILE A 1 80 ? -10.227 11.055 11.531 1 91.5 80 ILE A N 1
ATOM 626 C CA . ILE A 1 80 ? -10.336 10.742 10.109 1 91.5 80 ILE A CA 1
ATOM 627 C C . ILE A 1 80 ? -10.969 11.922 9.367 1 91.5 80 ILE A C 1
ATOM 629 O O . ILE A 1 80 ? -10.547 12.258 8.258 1 91.5 80 ILE A O 1
ATOM 633 N N . LEU A 1 81 ? -11.891 12.539 10 1 91.38 81 LEU A N 1
ATOM 634 C CA . LEU A 1 81 ? -12.617 13.648 9.383 1 91.38 81 LEU A CA 1
ATOM 635 C C . LEU A 1 81 ? -11.859 14.961 9.562 1 91.38 81 LEU A C 1
ATOM 637 O O . LEU A 1 81 ? -12.305 16.016 9.102 1 91.38 81 LEU A O 1
ATOM 641 N N . ARG A 1 82 ? -10.734 14.883 10.188 1 86.44 82 ARG A N 1
ATOM 642 C CA . ARG A 1 82 ? -9.875 16.047 10.406 1 86.44 82 ARG A CA 1
ATOM 643 C C . ARG A 1 82 ? -10.617 17.141 11.164 1 86.44 82 ARG A C 1
ATOM 645 O O . ARG A 1 82 ? -10.531 18.312 10.805 1 86.44 82 ARG A O 1
ATOM 652 N N . ARG A 1 83 ? -11.32 16.672 12.07 1 81.69 83 ARG A N 1
ATOM 653 C CA . ARG A 1 83 ? -12.078 17.609 12.898 1 81.69 83 ARG A CA 1
ATOM 654 C C . ARG A 1 83 ? -11.359 17.891 14.211 1 81.69 83 ARG A C 1
ATOM 656 O O . ARG A 1 83 ? -10.445 17.156 14.594 1 81.69 83 ARG A O 1
ATOM 663 N N . ALA A 1 84 ? -11.844 18.969 14.773 1 76 84 ALA A N 1
ATOM 664 C CA . ALA A 1 84 ? -11.242 19.391 16.047 1 76 84 ALA A CA 1
ATOM 665 C C . ALA A 1 84 ? -11.477 18.328 17.125 1 76 84 ALA A C 1
ATOM 667 O O . ALA A 1 84 ? -12.477 17.609 17.094 1 76 84 ALA A O 1
ATOM 668 N N . LYS A 1 85 ? -10.461 18.328 17.938 1 75.44 85 LYS A N 1
ATOM 669 C CA . LYS A 1 85 ? -10.531 17.375 19.047 1 75.44 85 LYS A CA 1
ATOM 670 C C . LYS A 1 85 ? -11.297 17.969 20.234 1 75.44 85 LYS A C 1
ATOM 672 O O . LYS A 1 85 ? -11.492 19.172 20.312 1 75.44 85 LYS A O 1
ATOM 677 N N . GLY A 1 86 ? -11.781 17.047 21.062 1 78.56 86 GLY A N 1
ATOM 678 C CA . GLY A 1 86 ? -12.398 17.516 22.281 1 78.56 86 GLY A CA 1
ATOM 679 C C . GLY A 1 86 ? -13.82 17.016 22.469 1 78.56 86 GLY A C 1
ATOM 680 O O . GLY A 1 86 ? -14.469 16.625 21.5 1 78.56 86 GLY A O 1
ATOM 681 N N . ARG A 1 87 ? -14.266 17.156 23.594 1 81.31 87 ARG A N 1
ATOM 682 C CA . ARG A 1 87 ? -15.547 16.594 24 1 81.31 87 ARG A CA 1
ATOM 683 C C . ARG A 1 87 ? -16.703 17.25 23.25 1 81.31 87 ARG A C 1
ATOM 685 O O . ARG A 1 87 ? -17.609 16.578 22.766 1 81.31 87 ARG A O 1
ATOM 692 N N . PRO A 1 88 ? -16.672 18.516 23.047 1 79.5 88 PRO A N 1
ATOM 693 C CA . PRO A 1 88 ? -17.797 19.156 22.344 1 79.5 88 PRO A CA 1
ATOM 694 C C . PRO A 1 88 ? -17.922 18.672 20.891 1 79.5 88 PRO A C 1
ATOM 696 O O . PRO A 1 88 ? -19.031 18.469 20.406 1 79.5 88 PRO A O 1
ATOM 699 N N . HIS A 1 89 ? -16.828 18.516 20.344 1 82.31 89 HIS A N 1
ATOM 700 C CA . HIS A 1 89 ? -16.844 18.094 18.953 1 82.31 89 HIS A CA 1
ATOM 701 C C . HIS A 1 89 ? -17.25 16.625 18.828 1 82.31 89 HIS A C 1
ATOM 703 O O . HIS A 1 89 ? -17.953 16.25 17.875 1 82.31 89 HIS A O 1
ATOM 709 N N . ALA A 1 90 ? -16.828 15.859 19.797 1 86.56 90 ALA A N 1
ATOM 710 C CA . ALA A 1 90 ? -17.234 14.461 19.828 1 86.56 90 ALA A CA 1
ATOM 711 C C . ALA A 1 90 ? -18.75 14.344 20 1 86.56 90 ALA A C 1
ATOM 713 O O . ALA A 1 90 ? -19.391 13.531 19.328 1 86.56 90 ALA A O 1
ATOM 714 N N . ASN A 1 91 ? -19.25 15.141 20.797 1 86.62 91 ASN A N 1
ATOM 715 C CA . ASN A 1 91 ? -20.688 15.117 21.047 1 86.62 91 ASN A CA 1
ATOM 716 C C . ASN A 1 91 ? -21.484 15.555 19.812 1 86.62 91 ASN A C 1
ATOM 718 O O . ASN A 1 91 ? -22.531 14.992 19.516 1 86.62 91 ASN A O 1
ATOM 722 N N . ARG A 1 92 ? -20.984 16.469 19.219 1 86.44 92 ARG A N 1
ATOM 723 C CA . ARG A 1 92 ? -21.625 16.922 18 1 86.44 92 ARG A CA 1
ATOM 724 C C . ARG A 1 92 ? -21.672 15.82 16.953 1 86.44 92 ARG A C 1
ATOM 726 O O . ARG A 1 92 ? -22.688 15.633 16.281 1 86.44 92 ARG A O 1
ATOM 733 N N . LEU A 1 93 ? -20.578 15.227 16.859 1 88.19 93 LEU A N 1
ATOM 734 C CA . LEU A 1 93 ? -20.516 14.141 15.883 1 88.19 93 LEU A CA 1
ATOM 735 C C . LEU A 1 93 ? -21.438 13 16.266 1 88.19 93 LEU A C 1
ATOM 737 O O . LEU A 1 93 ? -22.078 12.406 15.398 1 88.19 93 LEU A O 1
ATOM 741 N N . ARG A 1 94 ? -21.547 12.711 17.469 1 89.62 94 ARG A N 1
ATOM 742 C CA . ARG A 1 94 ? -22.453 11.68 17.953 1 89.62 94 ARG A CA 1
ATOM 743 C C . ARG A 1 94 ? -23.906 12.023 17.594 1 89.62 94 ARG A C 1
ATOM 745 O O . ARG A 1 94 ? -24.672 11.148 17.219 1 89.62 94 ARG A O 1
ATOM 752 N N . ASN A 1 95 ? -24.172 13.219 17.75 1 88.44 95 ASN A N 1
ATOM 753 C CA . ASN A 1 95 ? -25.516 13.664 17.438 1 88.44 95 ASN A CA 1
ATOM 754 C C . ASN A 1 95 ? -25.812 13.531 15.953 1 88.44 95 ASN A C 1
ATOM 756 O O . ASN A 1 95 ? -26.938 13.18 15.57 1 88.44 95 ASN A O 1
ATOM 760 N N . ILE A 1 96 ? -24.844 13.852 15.195 1 88.31 96 ILE A N 1
ATOM 761 C CA . ILE A 1 96 ? -25.016 13.719 13.75 1 88.31 96 ILE A CA 1
ATOM 762 C C . ILE A 1 96 ? -25.25 12.25 13.398 1 88.31 96 ILE A C 1
ATOM 764 O O . ILE A 1 96 ? -26.156 11.938 12.609 1 88.31 96 ILE A O 1
ATOM 768 N N . PHE A 1 97 ? -24.5 11.391 14 1 90.31 97 PHE A N 1
ATOM 769 C CA . PHE A 1 97 ? -24.672 9.961 13.75 1 90.31 97 PHE A CA 1
ATOM 770 C C . PHE A 1 97 ? -26.062 9.5 14.188 1 90.31 97 PHE A C 1
ATOM 772 O O . PHE A 1 97 ? -26.688 8.703 13.492 1 90.31 97 PHE A O 1
ATOM 779 N N . LYS A 1 98 ? -26.484 10 15.25 1 89 98 LYS A N 1
ATOM 780 C CA . LYS A 1 98 ? -27.812 9.641 15.75 1 89 98 LYS A CA 1
ATOM 781 C C . LYS A 1 98 ? -28.891 10.039 14.75 1 89 98 LYS A C 1
ATOM 783 O O . LYS A 1 98 ? -29.859 9.305 14.562 1 89 98 LYS A O 1
ATOM 788 N N . ARG A 1 99 ? -28.719 11.102 14.156 1 89.75 99 ARG A N 1
ATOM 789 C CA . ARG A 1 99 ? -29.672 11.57 13.156 1 89.75 99 ARG A CA 1
ATOM 790 C C . ARG A 1 99 ? -29.656 10.68 11.922 1 89.75 99 ARG A C 1
ATOM 792 O O . ARG A 1 99 ? -30.641 10.594 11.195 1 89.75 99 ARG A O 1
ATOM 799 N N . HIS A 1 100 ? -28.562 10.047 11.734 1 89.19 100 HIS A N 1
ATOM 800 C CA . HIS A 1 100 ? -28.453 9.109 10.625 1 89.19 100 HIS A CA 1
ATOM 801 C C . HIS A 1 100 ? -28.766 7.688 11.062 1 89.19 100 HIS A C 1
ATOM 803 O O . HIS A 1 100 ? -28.5 6.73 10.336 1 89.19 100 HIS A O 1
ATOM 809 N N . GLY A 1 101 ? -29.125 7.551 12.297 1 85.31 101 GLY A N 1
ATOM 810 C CA . GLY A 1 101 ? -29.625 6.277 12.773 1 85.31 101 GLY A CA 1
ATOM 811 C C . GLY A 1 101 ? -28.562 5.398 13.398 1 85.31 101 GLY A C 1
ATOM 812 O O . GLY A 1 101 ? -28.734 4.18 13.492 1 85.31 101 GLY A O 1
ATOM 813 N N . VAL A 1 102 ? -27.484 6.004 13.703 1 84.75 102 VAL A N 1
ATOM 814 C CA . VAL A 1 102 ? -26.406 5.195 14.266 1 84.75 102 VAL A CA 1
ATOM 815 C C . VAL A 1 102 ? -26.016 5.734 15.648 1 84.75 102 VAL A C 1
ATOM 817 O O . VAL A 1 102 ? -25.828 6.941 15.812 1 84.75 102 VAL A O 1
ATOM 820 N N . THR A 1 103 ? -26.031 4.871 16.578 1 84.25 103 THR A N 1
ATOM 821 C CA . THR A 1 103 ? -25.516 5.203 17.891 1 84.25 103 THR A CA 1
ATOM 822 C C . THR A 1 103 ? -24.062 4.742 18.047 1 84.25 103 THR A C 1
ATOM 824 O O . THR A 1 103 ? -23.766 3.562 17.844 1 84.25 103 THR A O 1
ATOM 827 N N . VAL A 1 104 ? -23.219 5.633 18.312 1 85 104 VAL A N 1
ATOM 828 C CA . VAL A 1 104 ? -21.812 5.316 18.438 1 85 104 VAL A CA 1
ATOM 829 C C . VAL A 1 104 ? -21.531 4.734 19.812 1 85 104 VAL A C 1
ATOM 831 O O . VAL A 1 104 ? -21.844 5.352 20.828 1 85 104 VAL A O 1
ATOM 834 N N . PRO A 1 105 ? -21 3.635 19.828 1 73.38 105 PRO A N 1
ATOM 835 C CA . PRO A 1 105 ? -20.703 3.006 21.125 1 73.38 105 PRO A CA 1
ATOM 836 C C . PRO A 1 105 ? -19.672 3.791 21.938 1 73.38 105 PRO A C 1
ATOM 838 O O . PRO A 1 105 ? -18.781 4.426 21.359 1 73.38 105 PRO A O 1
ATOM 841 N N . PRO A 1 106 ? -19.906 3.824 23.219 1 72 106 PRO A N 1
ATOM 842 C CA . PRO A 1 106 ? -18.906 4.453 24.078 1 72 106 PRO A CA 1
ATOM 843 C C . PRO A 1 106 ? -17.625 3.627 24.188 1 72 106 PRO A C 1
ATOM 845 O O . PRO A 1 106 ? -17.094 3.439 25.281 1 72 106 PRO A O 1
ATOM 848 N N . ASN A 1 107 ? -17.234 3.127 23.094 1 69.06 107 ASN A N 1
ATOM 849 C CA . ASN A 1 107 ? -16.078 2.25 23.141 1 69.06 107 ASN A CA 1
ATOM 850 C C . ASN A 1 107 ? -14.797 3.029 23.453 1 69.06 107 ASN A C 1
ATOM 852 O O . ASN A 1 107 ? -14.648 4.172 23.016 1 69.06 107 ASN A O 1
ATOM 856 N N . LYS A 1 108 ? -13.977 2.143 24.172 1 72.69 108 LYS A N 1
ATOM 857 C CA . LYS A 1 108 ? -12.656 2.688 24.469 1 72.69 108 LYS A CA 1
ATOM 858 C C . LYS A 1 108 ? -11.734 2.598 23.25 1 72.69 108 LYS A C 1
ATOM 860 O O . LYS A 1 108 ? -11.945 1.761 22.375 1 72.69 108 LYS A O 1
ATOM 865 N N . ARG A 1 109 ? -10.836 3.406 23.219 1 70.5 109 ARG A N 1
ATOM 866 C CA . ARG A 1 109 ? -9.828 3.473 22.156 1 70.5 109 ARG A CA 1
ATOM 867 C C . ARG A 1 109 ? -9.094 2.145 22.031 1 70.5 109 ARG A C 1
ATOM 869 O O . ARG A 1 109 ? -8.695 1.756 20.922 1 70.5 109 ARG A O 1
ATOM 876 N N . THR A 1 110 ? -9.055 1.475 23.109 1 73.44 110 THR A N 1
ATOM 877 C CA . THR A 1 110 ? -8.281 0.24 23.141 1 73.44 110 THR A CA 1
ATOM 878 C C . THR A 1 110 ? -8.992 -0.861 22.344 1 73.44 110 THR A C 1
ATOM 880 O O . THR A 1 110 ? -8.367 -1.853 21.969 1 73.44 110 THR A O 1
ATOM 883 N N . GLU A 1 111 ? -10.172 -0.739 22.141 1 78.75 111 GLU A N 1
ATOM 884 C CA . GLU A 1 111 ? -10.953 -1.729 21.406 1 78.75 111 GLU A CA 1
ATOM 885 C C . GLU A 1 111 ? -10.867 -1.489 19.906 1 78.75 111 GLU A C 1
ATOM 887 O O . GLU A 1 111 ? -11.211 -2.367 19.109 1 78.75 111 GLU A O 1
ATOM 892 N N . SER A 1 112 ? -10.32 -0.379 19.578 1 83.56 112 SER A N 1
ATOM 893 C CA . SER A 1 112 ? -10.203 -0.035 18.172 1 83.56 112 SER A CA 1
ATOM 894 C C . SER A 1 112 ? -8.984 -0.699 17.531 1 83.56 112 SER A C 1
ATOM 896 O O . SER A 1 112 ? -7.898 -0.691 18.109 1 83.56 112 SER A O 1
ATOM 898 N N . LYS A 1 113 ? -9.133 -1.312 16.438 1 85.94 113 LYS A N 1
ATOM 899 C CA . LYS A 1 113 ? -8.047 -1.943 15.695 1 85.94 113 LYS A CA 1
ATOM 900 C C . LYS A 1 113 ? -7.594 -1.058 14.531 1 85.94 113 LYS A C 1
ATOM 902 O O . LYS A 1 113 ? -7.969 -1.291 13.383 1 85.94 113 LYS A O 1
ATOM 907 N N . ALA A 1 114 ? -6.797 -0.12 14.969 1 87.31 114 ALA A N 1
ATOM 908 C CA . ALA A 1 114 ? -6.332 0.849 13.984 1 87.31 114 ALA A CA 1
ATOM 909 C C . ALA A 1 114 ? -5.078 0.345 13.266 1 87.31 114 ALA A C 1
ATOM 911 O O . ALA A 1 114 ? -4.25 -0.346 13.867 1 87.31 114 ALA A O 1
ATOM 912 N N . THR A 1 115 ? -5 0.565 12.008 1 87.81 115 THR A N 1
ATOM 913 C CA . THR A 1 115 ? -3.834 0.316 11.164 1 87.81 115 THR A CA 1
ATOM 914 C C . THR A 1 115 ? -3.416 1.588 10.43 1 87.81 115 THR A C 1
ATOM 916 O O . THR A 1 115 ? -4.004 2.65 10.633 1 87.81 115 THR A O 1
ATOM 919 N N . CYS A 1 116 ? -2.379 1.478 9.633 1 87.5 116 CYS A N 1
ATOM 920 C CA . CYS A 1 116 ? -1.968 2.625 8.836 1 87.5 116 CYS A CA 1
ATOM 921 C C . CYS A 1 116 ? -3.053 3.01 7.836 1 87.5 116 CYS A C 1
ATOM 923 O O . CYS A 1 116 ? -3.145 4.168 7.426 1 87.5 116 CYS A O 1
ATOM 925 N N . PHE A 1 117 ? -3.965 2.07 7.543 1 92.69 117 PHE A N 1
ATOM 926 C CA . PHE A 1 117 ? -5.012 2.328 6.562 1 92.69 117 PHE A CA 1
ATOM 927 C C . PHE A 1 117 ? -6.172 3.086 7.191 1 92.69 117 PHE A C 1
ATOM 929 O O . PHE A 1 117 ? -7 3.666 6.488 1 92.69 117 PHE A O 1
ATOM 936 N N . THR A 1 118 ? -6.203 3.064 8.461 1 93.19 118 THR A N 1
ATOM 937 C CA . THR A 1 118 ? -7.332 3.66 9.164 1 93.19 118 THR A CA 1
ATOM 938 C C . THR A 1 118 ? -7.418 5.156 8.883 1 93.19 118 THR A C 1
ATOM 940 O O . THR A 1 118 ? -8.508 5.727 8.844 1 93.19 118 THR A O 1
ATOM 943 N N . ALA A 1 119 ? -6.312 5.738 8.625 1 92.12 119 ALA A N 1
ATOM 944 C CA . ALA A 1 119 ? -6.27 7.18 8.375 1 92.12 119 ALA A CA 1
ATOM 945 C C . ALA A 1 119 ? -6.855 7.516 7.012 1 92.12 119 ALA A C 1
ATOM 947 O O . ALA A 1 119 ? -7.184 8.672 6.738 1 92.12 119 ALA A O 1
ATOM 948 N N . LEU A 1 120 ? -7 6.551 6.168 1 93.62 120 LEU A N 1
ATOM 949 C CA . LEU A 1 120 ? -7.449 6.77 4.797 1 93.62 120 LEU A CA 1
ATOM 950 C C . LEU A 1 120 ? -8.945 6.504 4.664 1 93.62 120 LEU A C 1
ATOM 952 O O . LEU A 1 120 ? -9.469 5.578 5.285 1 93.62 120 LEU A O 1
ATOM 956 N N . CYS A 1 121 ? -9.539 7.359 3.889 1 93.25 121 CYS A N 1
ATOM 957 C CA . CYS A 1 121 ? -10.906 7.016 3.525 1 93.25 121 CYS A CA 1
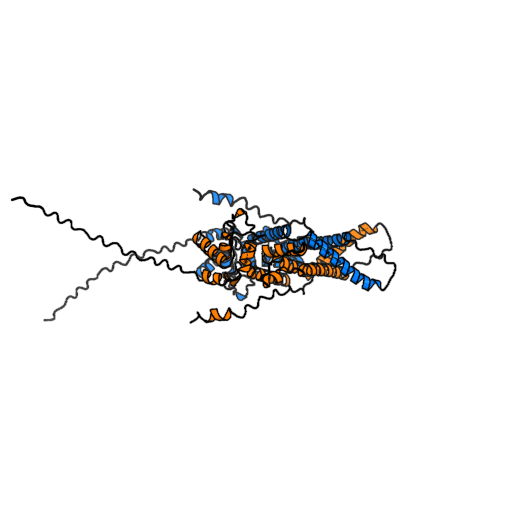ATOM 958 C C . CYS A 1 121 ? -10.938 6.102 2.305 1 93.25 121 CYS A C 1
ATOM 960 O O . CYS A 1 121 ? -9.906 5.895 1.657 1 93.25 121 CYS A O 1
ATOM 962 N N . GLU A 1 122 ? -12.078 5.578 1.958 1 92.12 122 GLU A N 1
ATOM 963 C CA . GLU A 1 122 ? -12.227 4.602 0.884 1 92.12 122 GLU A CA 1
ATOM 964 C C . GLU A 1 122 ? -11.836 5.199 -0.465 1 92.12 122 GLU A C 1
ATOM 966 O O . GLU A 1 122 ? -11.125 4.566 -1.248 1 92.12 122 GLU A O 1
ATOM 971 N N . GLU A 1 123 ? -12.242 6.395 -0.709 1 91.38 123 GLU A N 1
ATOM 972 C CA . GLU A 1 123 ? -11.938 7.031 -1.986 1 91.38 123 GLU A CA 1
ATOM 973 C C . GLU A 1 123 ? -10.438 7.281 -2.133 1 91.38 123 GLU A C 1
ATOM 975 O O . GLU A 1 123 ? -9.867 7.074 -3.209 1 91.38 123 GLU A O 1
ATOM 980 N N . GLU A 1 124 ? -9.859 7.703 -1.153 1 91.81 124 GLU A N 1
ATOM 981 C CA . GLU A 1 124 ? -8.422 7.945 -1.161 1 91.81 124 GLU A CA 1
ATOM 982 C C . GLU A 1 124 ? -7.645 6.645 -1.37 1 91.81 124 GLU A C 1
ATOM 984 O O . GLU A 1 124 ? -6.672 6.613 -2.125 1 91.81 124 GLU A O 1
ATOM 989 N N . SER A 1 125 ? -8.07 5.633 -0.713 1 93 125 SER A N 1
ATOM 990 C CA . SER A 1 125 ? -7.434 4.324 -0.852 1 93 125 SER A CA 1
ATOM 991 C C . SER A 1 125 ? -7.492 3.832 -2.293 1 93 125 SER A C 1
ATOM 993 O O . SER A 1 125 ? -6.539 3.229 -2.789 1 93 125 SER A O 1
ATOM 995 N N . LEU A 1 126 ? -8.539 4.09 -2.904 1 89.06 126 LEU A N 1
ATOM 996 C CA . LEU A 1 126 ? -8.695 3.695 -4.301 1 89.06 126 LEU A CA 1
ATOM 997 C C . LEU A 1 126 ? -7.703 4.438 -5.188 1 89.06 126 LEU A C 1
ATOM 999 O O . LEU A 1 126 ? -7.16 3.863 -6.133 1 89.06 126 LEU A O 1
ATOM 1003 N N . THR A 1 127 ? -7.527 5.668 -4.887 1 88.88 127 THR A N 1
ATOM 1004 C CA . THR A 1 127 ? -6.551 6.453 -5.637 1 88.88 127 THR A CA 1
ATOM 1005 C C . THR A 1 127 ? -5.145 5.895 -5.438 1 88.88 127 THR A C 1
ATOM 1007 O O . THR A 1 127 ? -4.359 5.824 -6.387 1 88.88 127 THR A O 1
ATOM 1010 N N . ILE A 1 128 ? -4.863 5.465 -4.277 1 90.44 128 ILE A N 1
ATOM 1011 C CA . ILE A 1 128 ? -3.549 4.91 -3.961 1 90.44 128 ILE A CA 1
ATOM 1012 C C . ILE A 1 128 ? -3.338 3.611 -4.734 1 90.44 128 ILE A C 1
ATOM 1014 O O . ILE A 1 128 ? -2.266 3.383 -5.293 1 90.44 128 ILE A O 1
ATOM 1018 N N . VAL A 1 129 ? -4.32 2.814 -4.777 1 90.75 129 VAL A N 1
ATOM 1019 C CA . VAL A 1 129 ? -4.215 1.538 -5.473 1 90.75 129 VAL A CA 1
ATOM 1020 C C . VAL A 1 129 ? -3.969 1.78 -6.961 1 90.75 129 VAL A C 1
ATOM 1022 O O . VAL A 1 129 ? -3.209 1.047 -7.598 1 90.75 129 VAL A O 1
ATOM 1025 N N . LYS A 1 130 ? -4.617 2.76 -7.465 1 88.81 130 LYS A N 1
ATOM 1026 C CA . LYS A 1 130 ? -4.387 3.107 -8.867 1 88.81 130 LYS A CA 1
ATOM 1027 C C . LYS A 1 130 ? -2.941 3.533 -9.094 1 88.81 130 LYS A C 1
ATOM 1029 O O . LYS A 1 130 ? -2.324 3.145 -10.086 1 88.81 130 LYS A O 1
ATOM 1034 N N . ASP A 1 131 ? -2.484 4.262 -8.227 1 88.06 131 ASP A N 1
ATOM 1035 C CA . ASP A 1 131 ? -1.094 4.695 -8.32 1 88.06 131 ASP A CA 1
ATOM 1036 C C . ASP A 1 131 ? -0.138 3.512 -8.195 1 88.06 131 ASP A C 1
ATOM 1038 O O . ASP A 1 131 ? 0.906 3.475 -8.844 1 88.06 131 ASP A O 1
ATOM 1042 N N . VAL A 1 132 ? -0.44 2.576 -7.328 1 91.06 132 VAL A N 1
ATOM 1043 C CA . VAL A 1 132 ? 0.366 1.367 -7.195 1 91.06 132 VAL A CA 1
ATOM 1044 C C . VAL A 1 132 ? 0.442 0.646 -8.539 1 91.06 132 VAL A C 1
ATOM 1046 O O . VAL A 1 132 ? 1.529 0.286 -8.992 1 91.06 132 VAL A O 1
ATOM 1049 N N . GLY A 1 133 ? -0.708 0.499 -9.117 1 89.69 133 GLY A N 1
ATOM 1050 C CA . GLY A 1 133 ? -0.731 -0.137 -10.43 1 89.69 133 GLY A CA 1
ATOM 1051 C C . GLY A 1 133 ? 0.096 0.599 -11.461 1 89.69 133 GLY A C 1
ATOM 1052 O O . GLY A 1 133 ? 0.839 -0.022 -12.227 1 89.69 133 GLY A O 1
ATOM 1053 N N . ARG A 1 134 ? -0 1.847 -11.445 1 89.62 134 ARG A N 1
ATOM 1054 C CA . ARG A 1 134 ? 0.738 2.67 -12.398 1 89.62 134 ARG A CA 1
ATOM 1055 C C . ARG A 1 134 ? 2.242 2.557 -12.172 1 89.62 134 ARG A C 1
ATOM 1057 O O . ARG A 1 134 ? 3.006 2.375 -13.125 1 89.62 134 ARG A O 1
ATOM 1064 N N . VAL A 1 135 ? 2.66 2.658 -10.984 1 92.19 135 VAL A N 1
ATOM 1065 C CA . VAL A 1 135 ? 4.074 2.631 -10.625 1 92.19 135 VAL A CA 1
ATOM 1066 C C . VAL A 1 135 ? 4.664 1.262 -10.953 1 92.19 135 VAL A C 1
ATOM 1068 O O . VAL A 1 135 ? 5.781 1.169 -11.477 1 92.19 135 VAL A O 1
ATOM 1071 N N . LEU A 1 136 ? 3.953 0.229 -10.648 1 92.88 136 LEU A N 1
ATOM 1072 C CA . LEU A 1 136 ? 4.426 -1.112 -10.977 1 92.88 136 LEU A CA 1
ATOM 1073 C C . LEU A 1 136 ? 4.559 -1.289 -12.484 1 92.88 136 LEU A C 1
ATOM 1075 O O . LEU A 1 136 ? 5.543 -1.861 -12.961 1 92.88 136 LEU A O 1
ATOM 1079 N N . ASN A 1 137 ? 3.645 -0.747 -13.172 1 90.31 137 ASN A N 1
ATOM 1080 C CA . ASN A 1 137 ? 3.678 -0.867 -14.625 1 90.31 137 ASN A CA 1
ATOM 1081 C C . ASN A 1 137 ? 4.848 -0.089 -15.227 1 90.31 137 ASN A C 1
ATOM 1083 O O . ASN A 1 137 ? 5.461 -0.533 -16.203 1 90.31 137 ASN A O 1
ATOM 1087 N N . GLU A 1 138 ? 5.152 0.969 -14.625 1 90.81 138 GLU A N 1
ATOM 1088 C CA . GLU A 1 138 ? 6.145 1.876 -15.188 1 90.81 138 GLU A CA 1
ATOM 1089 C C . GLU A 1 138 ? 7.559 1.478 -14.773 1 90.81 138 GLU A C 1
ATOM 1091 O O . GLU A 1 138 ? 8.508 1.639 -15.539 1 90.81 138 GLU A O 1
ATOM 1096 N N . HIS A 1 139 ? 7.715 0.94 -13.586 1 92.88 139 HIS A N 1
ATOM 1097 C CA . HIS A 1 139 ? 9.07 0.872 -13.039 1 92.88 139 HIS A CA 1
ATOM 1098 C C . HIS A 1 139 ? 9.484 -0.573 -12.781 1 92.88 139 HIS A C 1
ATOM 1100 O O . HIS A 1 139 ? 10.68 -0.867 -12.672 1 92.88 139 HIS A O 1
ATOM 1106 N N . PHE A 1 140 ? 8.57 -1.486 -12.594 1 95.06 140 PHE A N 1
ATOM 1107 C CA . PHE A 1 140 ? 8.953 -2.871 -12.359 1 95.06 140 PHE A CA 1
ATOM 1108 C C . PHE A 1 140 ? 9.641 -3.463 -13.586 1 95.06 140 PHE A C 1
ATOM 1110 O O . PHE A 1 140 ? 9.156 -3.307 -14.703 1 95.06 140 PHE A O 1
ATOM 1117 N N . PRO A 1 141 ? 10.75 -4.117 -13.336 1 95.44 141 PRO A N 1
ATOM 1118 C CA . PRO A 1 141 ? 11.484 -4.699 -14.461 1 95.44 141 PRO A CA 1
ATOM 1119 C C . PRO A 1 141 ? 10.898 -6.031 -14.922 1 95.44 141 PRO A C 1
ATOM 1121 O O . PRO A 1 141 ? 11.5 -7.086 -14.711 1 95.44 141 PRO A O 1
ATOM 1124 N N . LYS A 1 142 ? 9.852 -5.93 -15.648 1 92.88 142 LYS A N 1
ATOM 1125 C CA . LYS A 1 142 ? 9.055 -7.094 -16.016 1 92.88 142 LYS A CA 1
ATOM 1126 C C . LYS A 1 142 ? 9.867 -8.086 -16.828 1 92.88 142 LYS A C 1
ATOM 1128 O O . LYS A 1 142 ? 9.914 -9.281 -16.5 1 92.88 142 LYS A O 1
ATOM 1133 N N . ASP A 1 143 ? 10.555 -7.605 -17.859 1 92.06 143 ASP A N 1
ATOM 1134 C CA . ASP A 1 143 ? 11.289 -8.492 -18.766 1 92.06 143 ASP A CA 1
ATOM 1135 C C . ASP A 1 143 ? 12.445 -9.18 -18.031 1 92.06 143 ASP A C 1
ATOM 1137 O O . ASP A 1 143 ? 12.609 -10.391 -18.125 1 92.06 143 ASP A O 1
ATOM 1141 N N . ALA A 1 144 ? 13.211 -8.375 -17.328 1 94.88 144 ALA A N 1
ATOM 1142 C CA . ALA A 1 144 ? 14.344 -8.922 -16.594 1 94.88 144 ALA A CA 1
ATOM 1143 C C . ALA A 1 144 ? 13.883 -9.875 -15.5 1 94.88 144 ALA A C 1
ATOM 1145 O O . ALA A 1 144 ? 14.531 -10.891 -15.234 1 94.88 144 ALA A O 1
ATOM 1146 N N . PHE A 1 145 ? 12.828 -9.586 -14.867 1 94.5 145 PHE A N 1
ATOM 1147 C CA . PHE A 1 145 ? 12.266 -10.406 -13.805 1 94.5 145 PHE A CA 1
ATOM 1148 C C . PHE A 1 145 ? 11.797 -11.758 -14.344 1 94.5 145 PHE A C 1
ATOM 1150 O O . PHE A 1 145 ? 12.102 -12.805 -13.773 1 94.5 145 PHE A O 1
ATOM 1157 N N . GLU A 1 146 ? 11.039 -11.672 -15.414 1 90 146 GLU A N 1
ATOM 1158 C CA . GLU A 1 146 ? 10.539 -12.891 -16.047 1 90 146 GLU A CA 1
ATOM 1159 C C . GLU A 1 146 ? 11.688 -13.805 -16.469 1 90 146 GLU A C 1
ATOM 1161 O O . GLU A 1 146 ? 11.602 -15.023 -16.312 1 90 146 GLU A O 1
ATOM 1166 N N . LYS A 1 147 ? 12.672 -13.219 -17.031 1 90.06 147 LYS A N 1
ATOM 1167 C CA . LYS A 1 147 ? 13.836 -13.984 -17.453 1 90.06 147 LYS A CA 1
ATOM 1168 C C . LYS A 1 147 ? 14.492 -14.68 -16.25 1 90.06 147 LYS A C 1
ATOM 1170 O O . LYS A 1 147 ? 14.812 -15.867 -16.328 1 90.06 147 LYS A O 1
ATOM 1175 N N . GLU A 1 148 ? 14.68 -13.961 -15.227 1 92.44 148 GLU A N 1
ATOM 1176 C CA . GLU A 1 148 ? 15.297 -14.523 -14.031 1 92.44 148 GLU A CA 1
ATOM 1177 C C . GLU A 1 148 ? 14.406 -15.594 -13.398 1 92.44 148 GLU A C 1
ATOM 1179 O O . GLU A 1 148 ? 14.898 -16.625 -12.938 1 92.44 148 GLU A O 1
ATOM 1184 N N . LEU A 1 149 ? 13.18 -15.312 -13.352 1 90.12 149 LEU A N 1
ATOM 1185 C CA . LEU A 1 149 ? 12.211 -16.25 -12.797 1 90.12 149 LEU A CA 1
ATOM 1186 C C . LEU A 1 149 ? 12.227 -17.562 -13.562 1 90.12 149 LEU A C 1
ATOM 1188 O O . LEU A 1 149 ? 12.266 -18.641 -12.961 1 90.12 149 LEU A O 1
ATOM 1192 N N . THR A 1 150 ? 12.188 -17.469 -14.836 1 86.31 150 THR A N 1
ATOM 1193 C CA . THR A 1 150 ? 12.203 -18.656 -15.688 1 86.31 150 THR A CA 1
ATOM 1194 C C . THR A 1 150 ? 13.492 -19.438 -15.508 1 86.31 150 THR A C 1
ATOM 1196 O O . THR A 1 150 ? 13.477 -20.672 -15.453 1 86.31 150 THR A O 1
ATOM 1199 N N . ARG A 1 151 ? 14.523 -18.734 -15.445 1 88.12 151 ARG A N 1
ATOM 1200 C CA . ARG A 1 151 ? 15.812 -19.375 -15.227 1 88.12 151 ARG A CA 1
ATOM 1201 C C . ARG A 1 151 ? 15.82 -20.156 -13.914 1 88.12 151 ARG A C 1
ATOM 1203 O O . ARG A 1 151 ? 16.266 -21.312 -13.883 1 88.12 151 ARG A O 1
ATOM 1210 N N . ARG A 1 152 ? 15.297 -19.656 -12.906 1 87.19 152 ARG A N 1
ATOM 1211 C CA . ARG A 1 152 ? 15.297 -20.281 -11.594 1 87.19 152 ARG A CA 1
ATOM 1212 C C . ARG A 1 152 ? 14.352 -21.484 -11.555 1 87.19 152 ARG A C 1
ATOM 1214 O O . ARG A 1 152 ? 14.648 -22.5 -10.922 1 87.19 152 ARG A O 1
ATOM 1221 N N . ILE A 1 153 ? 13.258 -21.297 -12.18 1 80.75 153 ILE A N 1
ATOM 1222 C CA . ILE A 1 153 ? 12.297 -22.391 -12.234 1 80.75 153 ILE A CA 1
ATOM 1223 C C . ILE A 1 153 ? 12.914 -23.578 -12.977 1 80.75 153 ILE A C 1
ATOM 1225 O O . ILE A 1 153 ? 12.734 -24.734 -12.578 1 80.75 153 ILE A O 1
ATOM 1229 N N . GLN A 1 154 ? 13.641 -23.281 -14 1 80.19 154 GLN A N 1
ATOM 1230 C CA . GLN A 1 154 ? 14.312 -24.328 -14.773 1 80.19 154 GLN A CA 1
ATOM 1231 C C . GLN A 1 154 ? 15.359 -25.047 -13.93 1 80.19 154 GLN A C 1
ATOM 1233 O O . GLN A 1 154 ? 15.422 -26.281 -13.922 1 80.19 154 GLN A O 1
ATOM 1238 N N . VAL A 1 155 ? 16.047 -24.312 -13.211 1 80.44 155 VAL A N 1
ATOM 1239 C CA . VAL A 1 155 ? 17.109 -24.875 -12.383 1 80.44 155 VAL A CA 1
ATOM 1240 C C . VAL A 1 155 ? 16.5 -25.719 -11.266 1 80.44 155 VAL A C 1
ATOM 1242 O O . VAL A 1 155 ? 16.984 -26.812 -10.984 1 80.44 155 VAL A O 1
ATOM 1245 N N . ASN A 1 156 ? 15.453 -25.234 -10.633 1 74.06 156 ASN A N 1
ATOM 1246 C CA . ASN A 1 156 ? 14.805 -25.938 -9.531 1 74.06 156 ASN A CA 1
ATOM 1247 C C . ASN A 1 156 ? 14.102 -27.203 -10.016 1 74.06 156 ASN A C 1
ATOM 1249 O O . ASN A 1 156 ? 14.086 -28.203 -9.305 1 74.06 156 ASN A O 1
ATOM 1253 N N . SER A 1 157 ? 13.43 -27.125 -11.148 1 66.5 157 SER A N 1
ATOM 1254 C CA . SER A 1 157 ? 12.773 -28.281 -11.742 1 66.5 157 SER A CA 1
ATOM 1255 C C . SER A 1 157 ? 13.789 -29.375 -12.086 1 66.5 157 SER A C 1
ATOM 1257 O O . SER A 1 157 ? 13.547 -30.562 -11.859 1 66.5 157 SER A O 1
ATOM 1259 N N . ASP A 1 158 ? 14.789 -28.906 -12.617 1 62.66 158 ASP A N 1
ATOM 1260 C CA . ASP A 1 158 ? 15.859 -29.844 -12.945 1 62.66 158 ASP A CA 1
ATOM 1261 C C . ASP A 1 158 ? 16.391 -30.531 -11.695 1 62.66 158 ASP A C 1
ATOM 1263 O O . ASP A 1 158 ? 16.641 -31.75 -11.703 1 62.66 158 ASP A O 1
ATOM 1267 N N . GLN A 1 159 ? 16.391 -29.75 -10.711 1 57.75 159 GLN A N 1
ATOM 1268 C CA . GLN A 1 159 ? 16.875 -30.297 -9.453 1 57.75 159 GLN A CA 1
ATOM 1269 C C . GLN A 1 159 ? 15.891 -31.312 -8.883 1 57.75 159 GLN A C 1
ATOM 1271 O O . GLN A 1 159 ? 16.297 -32.375 -8.391 1 57.75 159 GLN A O 1
ATOM 1276 N N . LEU A 1 160 ? 14.664 -30.906 -9.023 1 53.25 160 LEU A N 1
ATOM 1277 C CA . LEU A 1 160 ? 13.625 -31.828 -8.562 1 53.25 160 LEU A CA 1
ATOM 1278 C C . LEU A 1 160 ? 13.578 -33.094 -9.43 1 53.25 160 LEU A C 1
ATOM 1280 O O . LEU A 1 160 ? 13.422 -34.188 -8.914 1 53.25 160 LEU A O 1
ATOM 1284 N N . MET A 1 161 ? 13.672 -32.812 -10.758 1 51.91 161 MET A N 1
ATOM 1285 C CA . MET A 1 161 ? 13.633 -33.938 -11.695 1 51.91 161 MET A CA 1
ATOM 1286 C C . MET A 1 161 ? 14.883 -34.812 -11.547 1 51.91 161 MET A C 1
ATOM 1288 O O . MET A 1 161 ? 14.812 -36.031 -11.703 1 51.91 161 MET A O 1
ATOM 1292 N N . ARG A 1 162 ? 15.992 -34.156 -11.391 1 52.72 162 ARG A N 1
ATOM 1293 C CA . ARG A 1 162 ? 17.203 -34.938 -11.156 1 52.72 162 ARG A CA 1
ATOM 1294 C C . ARG A 1 162 ? 17.047 -35.844 -9.938 1 52.72 162 ARG A C 1
ATOM 1296 O O . ARG A 1 162 ? 17.547 -36.969 -9.914 1 52.72 162 ARG A O 1
ATOM 1303 N N . GLY A 1 163 ? 16.406 -35.219 -8.992 1 43.59 163 GLY A N 1
ATOM 1304 C CA . GLY A 1 163 ? 16.156 -36.062 -7.832 1 43.59 163 GLY A CA 1
ATOM 1305 C C . GLY A 1 163 ? 15.203 -37.188 -8.109 1 43.59 163 GLY A C 1
ATOM 1306 O O . GLY A 1 163 ? 15.336 -38.281 -7.543 1 43.59 163 GLY A O 1
ATOM 1307 N N . ILE A 1 164 ? 14.25 -36.906 -8.945 1 40.88 164 ILE A N 1
ATOM 1308 C CA . ILE A 1 164 ? 13.281 -37.938 -9.32 1 40.88 164 ILE A CA 1
ATOM 1309 C C . ILE A 1 164 ? 13.883 -38.844 -10.383 1 40.88 164 ILE A C 1
ATOM 1311 O O . ILE A 1 164 ? 13.531 -40.031 -10.477 1 40.88 164 ILE A O 1
ATOM 1315 N N . HIS A 1 165 ? 14.633 -38.25 -11.289 1 42.12 165 HIS A N 1
ATOM 1316 C CA . HIS A 1 165 ? 15.188 -39.031 -12.375 1 42.12 165 HIS A CA 1
ATOM 1317 C C . HIS A 1 165 ? 16 -40.219 -11.836 1 42.12 165 HIS A C 1
ATOM 1319 O O . HIS A 1 165 ? 16.578 -41 -12.609 1 42.12 165 HIS A O 1
ATOM 1325 N N . SER A 1 166 ? 16.406 -40.312 -10.609 1 39.75 166 SER A N 1
ATOM 1326 C CA . SER A 1 166 ? 17.109 -41.562 -10.516 1 39.75 166 SER A CA 1
ATOM 1327 C C . SER A 1 166 ? 16.266 -42.719 -11.07 1 39.75 166 SER A C 1
ATOM 1329 O O . SER A 1 166 ? 16.734 -43.844 -11.195 1 39.75 166 SER A O 1
ATOM 1331 N N . PHE A 1 167 ? 14.93 -42.75 -10.797 1 35.28 167 PHE A N 1
ATOM 1332 C CA . PHE A 1 167 ? 14.344 -44 -11.203 1 35.28 167 PHE A CA 1
ATOM 1333 C C . PHE A 1 167 ? 14.273 -44.125 -12.719 1 35.28 167 PHE A C 1
ATOM 1335 O O . PHE A 1 167 ? 14.766 -45.062 -13.312 1 35.28 167 PHE A O 1
ATOM 1342 N N . ASN A 1 168 ? 12.898 -44.094 -13.461 1 39 168 ASN A N 1
ATOM 1343 C CA . ASN A 1 168 ? 12.602 -44.656 -14.781 1 39 168 ASN A CA 1
ATOM 1344 C C . ASN A 1 168 ? 13.188 -43.781 -15.891 1 39 168 ASN A C 1
ATOM 1346 O O . ASN A 1 168 ? 13.039 -42.562 -15.875 1 39 168 ASN A O 1
ATOM 1350 N N . ASN A 1 169 ? 14.211 -44.25 -16.688 1 39.25 169 ASN A N 1
ATOM 1351 C CA . ASN A 1 169 ? 15 -43.906 -17.875 1 39.25 169 ASN A CA 1
ATOM 1352 C C . ASN A 1 169 ? 14.227 -43 -18.828 1 39.25 169 ASN A C 1
ATOM 1354 O O . ASN A 1 169 ? 14.797 -42.062 -19.406 1 39.25 169 ASN A O 1
ATOM 1358 N N . ASP A 1 170 ? 13.023 -43.531 -19.531 1 37.94 170 ASP A N 1
ATOM 1359 C CA . ASP A 1 170 ? 12.414 -43.125 -20.781 1 37.94 170 ASP A CA 1
ATOM 1360 C C . ASP A 1 170 ? 11.5 -41.906 -20.594 1 37.94 170 ASP A C 1
ATOM 1362 O O . ASP A 1 170 ? 10.703 -41.562 -21.469 1 37.94 170 ASP A O 1
ATOM 1366 N N . ILE A 1 171 ? 11.148 -41.656 -19.391 1 39.38 171 ILE A N 1
ATOM 1367 C CA . ILE A 1 171 ? 10.227 -40.531 -19.359 1 39.38 171 ILE A CA 1
ATOM 1368 C C . ILE A 1 171 ? 10.875 -39.312 -20.047 1 39.38 171 ILE A C 1
ATOM 1370 O O . ILE A 1 171 ? 11.898 -38.812 -19.594 1 39.38 171 ILE A O 1
ATOM 1374 N N . GLN A 1 172 ? 10.781 -39.219 -21.344 1 38.84 172 GLN A N 1
ATOM 1375 C CA . GLN A 1 172 ? 11.125 -38.062 -22.188 1 38.84 172 GLN A CA 1
ATOM 1376 C C . GLN A 1 172 ? 11.172 -36.781 -21.391 1 38.84 172 GLN A C 1
ATOM 1378 O O . GLN A 1 172 ? 10.172 -36.375 -20.781 1 38.84 172 GLN A O 1
ATOM 1383 N N . ARG A 1 173 ? 12.266 -36.438 -20.797 1 45.69 173 ARG A N 1
ATOM 1384 C CA . ARG A 1 173 ? 12.633 -35.125 -20.312 1 45.69 173 ARG A CA 1
ATOM 1385 C C . ARG A 1 173 ? 11.922 -34 -21.078 1 45.69 173 ARG A C 1
ATOM 1387 O O . ARG A 1 173 ? 12.359 -33.625 -22.172 1 45.69 173 ARG A O 1
ATOM 1394 N N . ARG A 1 174 ? 10.68 -34.125 -21.234 1 44.06 174 ARG A N 1
ATOM 1395 C CA . ARG A 1 174 ? 10.133 -32.969 -21.938 1 44.06 174 ARG A CA 1
ATOM 1396 C C . ARG A 1 174 ? 10.672 -31.688 -21.359 1 44.06 174 ARG A C 1
ATOM 1398 O O . ARG A 1 174 ? 10.453 -31.391 -20.172 1 44.06 174 ARG A O 1
ATOM 1405 N N . GLN A 1 175 ? 11.891 -31.266 -21.812 1 48.53 175 GLN A N 1
ATOM 1406 C CA . GLN A 1 175 ? 12.508 -29.953 -21.578 1 48.53 175 GLN A CA 1
ATOM 1407 C C . GLN A 1 175 ? 11.445 -28.875 -21.391 1 48.53 175 GLN A C 1
ATOM 1409 O O . GLN A 1 175 ? 10.664 -28.594 -22.312 1 48.53 175 GLN A O 1
ATOM 1414 N N . ILE A 1 176 ? 10.93 -28.844 -20.172 1 54.09 176 ILE A N 1
ATOM 1415 C CA . ILE A 1 176 ? 10.086 -27.672 -19.922 1 54.09 176 ILE A CA 1
ATOM 1416 C C . ILE A 1 176 ? 10.719 -26.438 -20.547 1 54.09 176 ILE A C 1
ATOM 1418 O O . ILE A 1 176 ? 11.828 -26.031 -20.172 1 54.09 176 ILE A O 1
ATOM 1422 N N . THR A 1 177 ? 10.328 -26.094 -21.844 1 65.94 177 THR A N 1
ATOM 1423 C CA . THR A 1 177 ? 10.812 -24.922 -22.547 1 65.94 177 THR A CA 1
ATOM 1424 C C . THR A 1 177 ? 10.484 -23.656 -21.75 1 65.94 177 THR A C 1
ATOM 1426 O O . THR A 1 177 ? 9.602 -23.656 -20.891 1 65.94 177 THR A O 1
ATOM 1429 N N . THR A 1 178 ? 11.383 -22.75 -21.875 1 72.56 178 THR A N 1
ATOM 1430 C CA . THR A 1 178 ? 11.172 -21.422 -21.312 1 72.56 178 THR A CA 1
ATOM 1431 C C . THR A 1 178 ? 9.742 -20.938 -21.562 1 72.56 178 THR A C 1
ATOM 1433 O O . THR A 1 178 ? 9.102 -20.391 -20.672 1 72.56 178 THR A O 1
ATOM 1436 N N . GLY A 1 179 ? 9.25 -21.281 -22.719 1 73.81 179 GLY A N 1
ATOM 1437 C CA . GLY A 1 179 ? 7.898 -20.875 -23.078 1 73.81 179 GLY A CA 1
ATOM 1438 C C . GLY A 1 179 ? 6.832 -21.578 -22.266 1 73.81 179 GLY A C 1
ATOM 1439 O O . GLY A 1 179 ? 5.859 -20.953 -21.828 1 73.81 179 GLY A O 1
ATOM 1440 N N . SER A 1 180 ? 7.07 -22.844 -22.031 1 73.88 180 SER A N 1
ATOM 1441 C CA . SER A 1 180 ? 6.117 -23.625 -21.234 1 73.88 180 SER A CA 1
ATOM 1442 C C . SER A 1 180 ? 6.078 -23.141 -19.797 1 73.88 180 SER A C 1
ATOM 1444 O O . SER A 1 180 ? 5.008 -23.062 -19.188 1 73.88 180 SER A O 1
ATOM 1446 N N . LEU A 1 181 ? 7.234 -22.797 -19.281 1 74.88 181 LEU A N 1
ATOM 1447 C CA . LEU A 1 181 ? 7.316 -22.312 -17.906 1 74.88 181 LEU A CA 1
ATOM 1448 C C . LEU A 1 181 ? 6.637 -20.953 -17.766 1 74.88 181 LEU A C 1
ATOM 1450 O O . LEU A 1 181 ? 5.902 -20.719 -16.797 1 74.88 181 LEU A O 1
ATOM 1454 N N . GLN A 1 182 ? 6.848 -20.141 -18.781 1 78.56 182 GLN A N 1
ATOM 1455 C CA . GLN A 1 182 ? 6.203 -18.828 -18.781 1 78.56 182 GLN A CA 1
ATOM 1456 C C . GLN A 1 182 ? 4.684 -18.969 -18.844 1 78.56 182 GLN A C 1
ATOM 1458 O O . GLN A 1 182 ? 3.965 -18.25 -18.141 1 78.56 182 GLN A O 1
ATOM 1463 N N . ASN A 1 183 ? 4.273 -19.875 -19.594 1 78.81 183 ASN A N 1
ATOM 1464 C CA . ASN A 1 183 ? 2.84 -20.109 -19.719 1 78.81 183 ASN A CA 1
ATOM 1465 C C . ASN A 1 183 ? 2.246 -20.641 -18.406 1 78.81 183 ASN A C 1
ATOM 1467 O O . ASN A 1 183 ? 1.13 -20.266 -18.047 1 78.81 183 ASN A O 1
ATOM 1471 N N . MET A 1 184 ? 2.984 -21.438 -17.781 1 75.75 184 MET A N 1
ATOM 1472 C CA . MET A 1 184 ? 2.535 -21.969 -16.5 1 75.75 184 MET A CA 1
ATOM 1473 C C . MET A 1 184 ? 2.426 -20.859 -15.461 1 75.75 184 MET A C 1
ATOM 1475 O O . MET A 1 184 ? 1.446 -20.797 -14.719 1 75.75 184 MET A O 1
ATOM 1479 N N . LEU A 1 185 ? 3.4 -20 -15.43 1 80 185 LEU A N 1
ATOM 1480 C CA . LEU A 1 185 ? 3.406 -18.875 -14.508 1 80 185 LEU A CA 1
ATOM 1481 C C . LEU A 1 185 ? 2.203 -17.969 -14.742 1 80 185 LEU A C 1
ATOM 1483 O O . LEU A 1 185 ? 1.518 -17.578 -13.797 1 80 185 LEU A O 1
ATOM 1487 N N . ARG A 1 186 ? 1.988 -17.719 -15.945 1 84.19 186 ARG A N 1
ATOM 1488 C CA . ARG A 1 186 ? 0.866 -16.859 -16.312 1 84.19 186 ARG A CA 1
ATOM 1489 C C . ARG A 1 186 ? -0.464 -17.516 -15.961 1 84.19 186 ARG A C 1
ATOM 1491 O O . ARG A 1 186 ? -1.393 -16.844 -15.5 1 84.19 186 ARG A O 1
ATOM 1498 N N . ALA A 1 187 ? -0.538 -18.781 -16.156 1 83.06 187 ALA A N 1
ATOM 1499 C CA . ALA A 1 187 ? -1.763 -19.516 -15.844 1 83.06 187 ALA A CA 1
ATOM 1500 C C . ALA A 1 187 ? -2.057 -19.484 -14.344 1 83.06 187 ALA A C 1
ATOM 1502 O O . ALA A 1 187 ? -3.209 -19.328 -13.938 1 83.06 187 ALA A O 1
ATOM 1503 N N . VAL A 1 188 ? -1.033 -19.641 -13.602 1 83.12 188 VAL A N 1
ATOM 1504 C CA . VAL A 1 188 ? -1.187 -19.578 -12.148 1 83.12 188 VAL A CA 1
ATOM 1505 C C . VAL A 1 188 ? -1.624 -18.172 -11.734 1 83.12 188 VAL A C 1
ATOM 1507 O O . VAL A 1 188 ? -2.564 -18.016 -10.953 1 83.12 188 VAL A O 1
ATOM 1510 N N . GLY A 1 189 ? -0.92 -17.203 -12.258 1 89.06 189 GLY A N 1
ATOM 1511 C CA . GLY A 1 189 ? -1.292 -15.828 -11.977 1 89.06 189 GLY A CA 1
ATOM 1512 C C . GLY A 1 189 ? -2.727 -15.516 -12.359 1 89.06 189 GLY A C 1
ATOM 1513 O O . GLY A 1 189 ? -3.443 -14.859 -11.594 1 89.06 189 GLY A O 1
ATOM 1514 N N . GLN A 1 190 ? -3.139 -16.016 -13.477 1 90 190 GLN A N 1
ATOM 1515 C CA . GLN A 1 190 ? -4.496 -15.789 -13.953 1 90 190 GLN A CA 1
ATOM 1516 C C . GLN A 1 190 ? -5.527 -16.422 -13.016 1 90 190 GLN A C 1
ATOM 1518 O O . GLN A 1 190 ? -6.57 -15.82 -12.742 1 90 190 GLN A O 1
ATOM 1523 N N . THR A 1 191 ? -5.25 -17.578 -12.57 1 90 191 THR A N 1
ATOM 1524 C CA . THR A 1 191 ? -6.188 -18.25 -11.68 1 90 191 THR A CA 1
ATOM 1525 C C . THR A 1 191 ? -6.285 -17.516 -10.344 1 90 191 THR A C 1
ATOM 1527 O O . THR A 1 191 ? -7.371 -17.375 -9.781 1 90 191 THR A O 1
ATOM 1530 N N . VAL A 1 192 ? -5.148 -17.094 -9.852 1 92.19 192 VAL A N 1
ATOM 1531 C CA . VAL A 1 192 ? -5.137 -16.312 -8.617 1 92.19 192 VAL A CA 1
ATOM 1532 C C . VAL A 1 192 ? -5.992 -15.062 -8.789 1 92.19 192 VAL A C 1
ATOM 1534 O O . VAL A 1 192 ? -6.82 -14.75 -7.934 1 92.19 192 VAL A O 1
ATOM 1537 N N . LEU A 1 193 ? -5.809 -14.398 -9.875 1 93.75 193 LEU A N 1
ATOM 1538 C CA . LEU A 1 193 ? -6.547 -13.172 -10.156 1 93.75 193 LEU A CA 1
ATOM 1539 C C . LEU A 1 193 ? -8.039 -13.453 -10.289 1 93.75 193 LEU A C 1
ATOM 1541 O O . LEU A 1 193 ? -8.867 -12.672 -9.828 1 93.75 193 LEU A O 1
ATOM 1545 N N . GLU A 1 194 ? -8.359 -14.539 -10.883 1 93.12 194 GLU A N 1
ATOM 1546 C CA . GLU A 1 194 ? -9.758 -14.922 -11.031 1 93.12 194 GLU A CA 1
ATOM 1547 C C . GLU A 1 194 ? -10.422 -15.109 -9.672 1 93.12 194 GLU A C 1
ATOM 1549 O O . GLU A 1 194 ? -11.57 -14.703 -9.477 1 93.12 194 GLU A O 1
ATOM 1554 N N . VAL A 1 195 ? -9.742 -15.719 -8.812 1 94.25 195 VAL A N 1
ATOM 1555 C CA . VAL A 1 195 ? -10.305 -15.93 -7.48 1 94.25 195 VAL A CA 1
ATOM 1556 C C . VAL A 1 195 ? -10.469 -14.578 -6.777 1 94.25 195 VAL A C 1
ATOM 1558 O O . VAL A 1 195 ? -11.508 -14.312 -6.176 1 94.25 195 VAL A O 1
ATOM 1561 N N . LEU A 1 196 ? -9.469 -13.734 -6.848 1 95.06 196 LEU A N 1
ATOM 1562 C CA . LEU A 1 196 ? -9.539 -12.422 -6.211 1 95.06 196 LEU A CA 1
ATOM 1563 C C . LEU A 1 196 ? -10.648 -11.578 -6.828 1 95.06 196 LEU A C 1
ATOM 1565 O O . LEU A 1 196 ? -11.281 -10.781 -6.137 1 95.06 196 LEU A O 1
ATOM 1569 N N . GLU A 1 197 ? -10.922 -11.781 -8.055 1 93.75 197 GLU A N 1
ATOM 1570 C CA . GLU A 1 197 ? -11.93 -11.016 -8.781 1 93.75 197 GLU A CA 1
ATOM 1571 C C . GLU A 1 197 ? -13.336 -11.398 -8.336 1 93.75 197 GLU A C 1
ATOM 1573 O O . GLU A 1 197 ? -14.305 -10.695 -8.633 1 93.75 197 GLU A O 1
ATOM 1578 N N . THR A 1 198 ? -13.477 -12.5 -7.684 1 93.56 198 THR A N 1
ATOM 1579 C CA . THR A 1 198 ? -14.789 -12.906 -7.188 1 93.56 198 THR A CA 1
ATOM 1580 C C . THR A 1 198 ? -15.219 -12.023 -6.02 1 93.56 198 THR A C 1
ATOM 1582 O O . THR A 1 198 ? -16.375 -12.086 -5.578 1 93.56 198 THR A O 1
ATOM 1585 N N . ASP A 1 199 ? -14.289 -11.266 -5.48 1 93.75 199 ASP A N 1
ATOM 1586 C CA . ASP A 1 199 ? -14.586 -10.367 -4.371 1 93.75 199 ASP A CA 1
ATOM 1587 C C . ASP A 1 199 ? -15.766 -9.453 -4.703 1 93.75 199 ASP A C 1
ATOM 1589 O O . ASP A 1 199 ? -15.688 -8.641 -5.625 1 93.75 199 ASP A O 1
ATOM 1593 N N . LYS A 1 200 ? -16.797 -9.469 -3.926 1 91.62 200 LYS A N 1
ATOM 1594 C CA . LYS A 1 200 ? -18.016 -8.711 -4.184 1 91.62 200 LYS A CA 1
ATOM 1595 C C . LYS A 1 200 ? -18.109 -7.492 -3.268 1 91.62 200 LYS A C 1
ATOM 1597 O O . LYS A 1 200 ? -19.141 -6.82 -3.219 1 91.62 200 LYS A O 1
ATOM 1602 N N . THR A 1 201 ? -17.094 -7.246 -2.566 1 90.5 201 THR A N 1
ATOM 1603 C CA . THR A 1 201 ? -17.125 -6.207 -1.546 1 90.5 201 THR A CA 1
ATOM 1604 C C . THR A 1 201 ? -17.516 -4.863 -2.152 1 90.5 201 THR A C 1
ATOM 1606 O O . THR A 1 201 ? -18.406 -4.18 -1.631 1 90.5 201 THR A O 1
ATOM 1609 N N . PHE A 1 202 ? -16.938 -4.52 -3.188 1 84.88 202 PHE A N 1
ATOM 1610 C CA . PHE A 1 202 ? -17.203 -3.225 -3.805 1 84.88 202 PHE A CA 1
ATOM 1611 C C . PHE A 1 202 ? -18.656 -3.119 -4.234 1 84.88 202 PHE A C 1
ATOM 1613 O O . PHE A 1 202 ? -19.266 -2.055 -4.113 1 84.88 202 PHE A O 1
ATOM 1620 N N . GLU A 1 203 ? -19.094 -4.176 -4.777 1 86.5 203 GLU A N 1
ATOM 1621 C CA . GLU A 1 203 ? -20.5 -4.211 -5.18 1 86.5 203 GLU A CA 1
ATOM 1622 C C . GLU A 1 203 ? -21.422 -3.98 -3.982 1 86.5 203 GLU A C 1
ATOM 1624 O O . GLU A 1 203 ? -22.375 -3.199 -4.066 1 86.5 203 GLU A O 1
ATOM 1629 N N . TYR A 1 204 ? -21.141 -4.613 -2.922 1 88.56 204 TYR A N 1
ATOM 1630 C CA . TYR A 1 204 ? -21.938 -4.441 -1.711 1 88.56 204 TYR A CA 1
ATOM 1631 C C . TYR A 1 204 ? -21.844 -3.004 -1.205 1 88.56 204 TYR A C 1
ATOM 1633 O O . TYR A 1 204 ? -22.875 -2.398 -0.868 1 88.56 204 TYR A O 1
ATOM 1641 N N . GLN A 1 205 ? -20.703 -2.459 -1.182 1 85.94 205 GLN A N 1
ATOM 1642 C CA . GLN A 1 205 ? -20.469 -1.108 -0.676 1 85.94 205 GLN A CA 1
ATOM 1643 C C . GLN A 1 205 ? -21.172 -0.071 -1.548 1 85.94 205 GLN A C 1
ATOM 1645 O O . GLN A 1 205 ? -21.781 0.872 -1.034 1 85.94 205 GLN A O 1
ATOM 1650 N N . SER A 1 206 ? -21.016 -0.251 -2.84 1 83.06 206 SER A N 1
ATOM 1651 C CA . SER A 1 206 ? -21.609 0.698 -3.779 1 83.06 206 SER A CA 1
ATOM 1652 C C . SER A 1 206 ? -23.125 0.707 -3.672 1 83.06 206 SER A C 1
ATOM 1654 O O . SER A 1 206 ? -23.766 1.727 -3.936 1 83.06 206 SER A O 1
ATOM 1656 N N . ASN A 1 207 ? -23.656 -0.393 -3.262 1 82.94 207 ASN A N 1
ATOM 1657 C CA . ASN A 1 207 ? -25.109 -0.516 -3.133 1 82.94 207 ASN A CA 1
ATOM 1658 C C . ASN A 1 207 ? -25.578 -0.216 -1.711 1 82.94 207 ASN A C 1
ATOM 1660 O O . ASN A 1 207 ? -26.75 -0.374 -1.393 1 82.94 207 ASN A O 1
ATOM 1664 N N . GLY A 1 208 ? -24.656 0.187 -0.908 1 79.31 208 GLY A N 1
ATOM 1665 C CA . GLY A 1 208 ? -24.984 0.496 0.474 1 79.31 208 GLY A CA 1
ATOM 1666 C C . GLY A 1 208 ? -25.438 -0.716 1.262 1 79.31 208 GLY A C 1
ATOM 1667 O O . GLY A 1 208 ? -26.25 -0.593 2.178 1 79.31 208 GLY A O 1
ATOM 1668 N N . GLN A 1 209 ? -24.922 -1.862 0.874 1 81.31 209 GLN A N 1
ATOM 1669 C CA . GLN A 1 209 ? -25.359 -3.107 1.5 1 81.31 209 GLN A CA 1
ATOM 1670 C C . GLN A 1 209 ? -24.266 -3.678 2.402 1 81.31 209 GLN A C 1
ATOM 1672 O O . GLN A 1 209 ? -23.078 -3.512 2.129 1 81.31 209 GLN A O 1
ATOM 1677 N N . THR A 1 210 ? -24.766 -4.199 3.473 1 82.31 210 THR A N 1
ATOM 1678 C CA . THR A 1 210 ? -23.906 -5.043 4.301 1 82.31 210 THR A CA 1
ATOM 1679 C C . THR A 1 210 ? -24.281 -6.516 4.129 1 82.31 210 THR A C 1
ATOM 1681 O O . THR A 1 210 ? -25.391 -6.93 4.484 1 82.31 210 THR A O 1
ATOM 1684 N N . PRO A 1 211 ? -23.344 -7.145 3.555 1 86 211 PRO A N 1
ATOM 1685 C CA . PRO A 1 211 ? -23.703 -8.531 3.258 1 86 211 PRO A CA 1
ATOM 1686 C C . PRO A 1 211 ? -23.922 -9.367 4.52 1 86 211 PRO A C 1
ATOM 1688 O O . PRO A 1 211 ? -23.234 -9.156 5.527 1 86 211 PRO A O 1
ATOM 1691 N N . LYS A 1 212 ? -24.969 -10.234 4.348 1 86.25 212 LYS A N 1
ATOM 1692 C CA . LYS A 1 212 ? -25.25 -11.203 5.398 1 86.25 212 LYS A CA 1
ATOM 1693 C C . LYS A 1 212 ? -24.906 -12.625 4.945 1 86.25 212 LYS A C 1
ATOM 1695 O O . LYS A 1 212 ? -24.984 -12.938 3.758 1 86.25 212 LYS A O 1
ATOM 1700 N N . ASN A 1 213 ? -24.375 -13.422 5.785 1 89.44 213 ASN A N 1
ATOM 1701 C CA . ASN A 1 213 ? -24.141 -14.852 5.566 1 89.44 213 ASN A CA 1
ATOM 1702 C C . ASN A 1 213 ? -23.141 -15.086 4.438 1 89.44 213 ASN A C 1
ATOM 1704 O O . ASN A 1 213 ? -23.406 -15.859 3.516 1 89.44 213 ASN A O 1
ATOM 1708 N N . LEU A 1 214 ? -22.141 -14.484 4.477 1 92.94 214 LEU A N 1
ATOM 1709 C CA . LEU A 1 214 ? -21.094 -14.656 3.482 1 92.94 214 LEU A CA 1
ATOM 1710 C C . LEU A 1 214 ? -20.359 -15.977 3.693 1 92.94 214 LEU A C 1
ATOM 1712 O O . LEU A 1 214 ? -20.156 -16.406 4.832 1 92.94 214 LEU A O 1
ATOM 1716 N N . ASP A 1 215 ? -20.094 -16.656 2.574 1 94.44 215 ASP A N 1
ATOM 1717 C CA . ASP A 1 215 ? -19.188 -17.797 2.707 1 94.44 215 ASP A CA 1
ATOM 1718 C C . ASP A 1 215 ? -17.828 -17.359 3.234 1 94.44 215 ASP A C 1
ATOM 1720 O O . ASP A 1 215 ? -17.516 -16.172 3.254 1 94.44 215 ASP A O 1
ATOM 1724 N N . PRO A 1 216 ? -17.016 -18.281 3.652 1 94.75 216 PRO A N 1
ATOM 1725 C CA . PRO A 1 216 ? -15.75 -17.953 4.312 1 94.75 216 PRO A CA 1
ATOM 1726 C C . PRO A 1 216 ? -14.828 -17.109 3.43 1 94.75 216 PRO A C 1
ATOM 1728 O O . PRO A 1 216 ? -14.148 -16.203 3.92 1 94.75 216 PRO A O 1
ATOM 1731 N N . LEU A 1 217 ? -14.758 -17.406 2.156 1 96.5 217 LEU A N 1
ATOM 1732 C CA . LEU A 1 217 ? -13.914 -16.641 1.248 1 96.5 217 LEU A CA 1
ATOM 1733 C C . LEU A 1 217 ? -14.398 -15.195 1.148 1 96.5 217 LEU A C 1
ATOM 1735 O O . LEU A 1 217 ? -13.617 -14.258 1.336 1 96.5 217 LEU A O 1
ATOM 1739 N N . GLN A 1 218 ? -15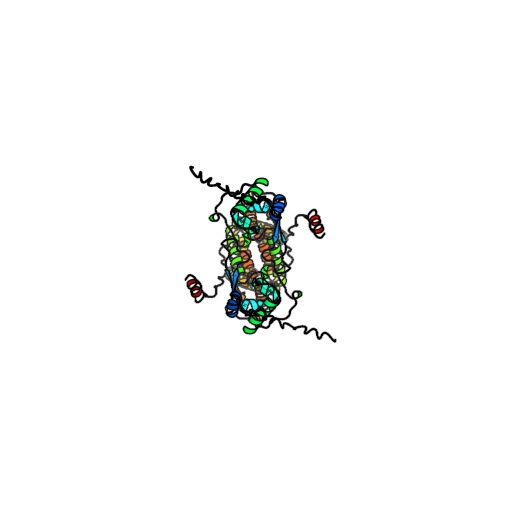.68 -15.047 0.943 1 96.12 218 GLN A N 1
ATOM 1740 C CA . GLN A 1 218 ? -16.25 -13.711 0.803 1 96.12 218 GLN A CA 1
ATOM 1741 C C . GLN A 1 218 ? -16.188 -12.945 2.121 1 96.12 218 GLN A C 1
ATOM 1743 O O . GLN A 1 218 ? -15.969 -11.727 2.127 1 96.12 218 GLN A O 1
ATOM 1748 N N . LYS A 1 219 ? -16.359 -13.633 3.184 1 95.19 219 LYS A N 1
ATOM 1749 C CA . LYS A 1 219 ? -16.281 -12.992 4.496 1 95.19 219 LYS A CA 1
ATOM 1750 C C . LYS A 1 219 ? -14.883 -12.453 4.758 1 95.19 219 LYS A C 1
ATOM 1752 O O . LYS A 1 219 ? -14.727 -11.32 5.219 1 95.19 219 LYS A O 1
ATOM 1757 N N . GLY A 1 220 ? -13.898 -13.281 4.508 1 94.81 220 GLY A N 1
ATOM 1758 C CA . GLY A 1 220 ? -12.523 -12.844 4.68 1 94.81 220 GLY A CA 1
ATOM 1759 C C . GLY A 1 220 ? -12.156 -11.68 3.779 1 94.81 220 GLY A C 1
ATOM 1760 O O . GLY A 1 220 ? -11.5 -10.727 4.219 1 94.81 220 GLY A O 1
ATOM 1761 N N . LEU A 1 221 ? -12.562 -11.773 2.514 1 95.88 221 LEU A N 1
ATOM 1762 C CA . LEU A 1 221 ? -12.289 -10.688 1.575 1 95.88 221 LEU A CA 1
ATOM 1763 C C . LEU A 1 221 ? -13.008 -9.414 1.995 1 95.88 221 LEU A C 1
ATOM 1765 O O . LEU A 1 221 ? -12.453 -8.312 1.888 1 95.88 221 LEU A O 1
ATOM 1769 N N . TRP A 1 222 ? -14.227 -9.586 2.484 1 94.44 222 TRP A N 1
ATOM 1770 C CA . TRP A 1 222 ? -14.992 -8.461 3.002 1 94.44 222 TRP A CA 1
ATOM 1771 C C . TRP A 1 222 ? -14.266 -7.785 4.16 1 94.44 222 TRP A C 1
ATOM 1773 O O . TRP A 1 222 ? -14.078 -6.566 4.164 1 94.44 222 TRP A O 1
ATOM 1783 N N . ASP A 1 223 ? -13.805 -8.516 5.105 1 94.12 223 ASP A N 1
ATOM 1784 C CA . ASP A 1 223 ? -13.102 -7.98 6.266 1 94.12 223 ASP A CA 1
ATOM 1785 C C . ASP A 1 223 ? -11.805 -7.285 5.852 1 94.12 223 ASP A C 1
ATOM 1787 O O . ASP A 1 223 ? -11.492 -6.203 6.352 1 94.12 223 ASP A O 1
ATOM 1791 N N . LEU A 1 224 ? -11.07 -7.941 4.969 1 95.38 224 LEU A N 1
ATOM 1792 C CA . LEU A 1 224 ? -9.828 -7.359 4.48 1 95.38 224 LEU A CA 1
ATOM 1793 C C . LEU A 1 224 ? -10.086 -6.016 3.809 1 95.38 224 LEU A C 1
ATOM 1795 O O . LEU A 1 224 ? -9.352 -5.051 4.035 1 95.38 224 LEU A O 1
ATOM 1799 N N . ASN A 1 225 ? -11.094 -5.965 3.018 1 94.31 225 ASN A N 1
ATOM 1800 C CA . ASN A 1 225 ? -11.43 -4.719 2.336 1 94.31 225 ASN A CA 1
ATOM 1801 C C . ASN A 1 225 ? -11.875 -3.643 3.322 1 94.31 225 ASN A C 1
ATOM 1803 O O . ASN A 1 225 ? -11.562 -2.463 3.143 1 94.31 225 ASN A O 1
ATOM 1807 N N . LEU A 1 226 ? -12.562 -4.039 4.293 1 93.25 226 LEU A N 1
ATOM 1808 C CA . LEU A 1 226 ? -13 -3.064 5.289 1 93.25 226 LEU A CA 1
ATOM 1809 C C . LEU A 1 226 ? -11.805 -2.469 6.031 1 93.25 226 LEU A C 1
ATOM 1811 O O . LEU A 1 226 ? -11.711 -1.249 6.184 1 93.25 226 LEU A O 1
ATOM 1815 N N . VAL A 1 227 ? -10.883 -3.266 6.383 1 94.25 227 VAL A N 1
ATOM 1816 C CA . VAL A 1 227 ? -9.758 -2.814 7.195 1 94.25 227 VAL A CA 1
ATOM 1817 C C . VAL A 1 227 ? -8.789 -2.006 6.336 1 94.25 227 VAL A C 1
ATOM 1819 O O . VAL A 1 227 ? -8.109 -1.11 6.836 1 94.25 227 VAL A O 1
ATOM 1822 N N . THR A 1 228 ? -8.805 -2.293 5.07 1 94.62 228 THR A N 1
ATOM 1823 C CA . THR A 1 228 ? -7.848 -1.624 4.199 1 94.62 228 THR A CA 1
ATOM 1824 C C . THR A 1 228 ? -8.547 -0.596 3.314 1 94.62 228 THR A C 1
ATOM 1826 O O . THR A 1 228 ? -7.926 -0.005 2.43 1 94.62 228 THR A O 1
ATOM 1829 N N . HIS A 1 229 ? -9.805 -0.509 3.482 1 93.5 229 HIS A N 1
ATOM 1830 C CA . HIS A 1 229 ? -10.602 0.426 2.701 1 93.5 229 HIS A CA 1
ATOM 1831 C C . HIS A 1 229 ? -10.453 0.163 1.205 1 93.5 229 HIS A C 1
ATOM 1833 O O . HIS A 1 229 ? -10.234 1.093 0.427 1 93.5 229 HIS A O 1
ATOM 1839 N N . ASN A 1 230 ? -10.461 -1.104 0.858 1 91.19 230 ASN A N 1
ATOM 1840 C CA . ASN A 1 230 ? -10.477 -1.614 -0.509 1 91.19 230 ASN A CA 1
ATOM 1841 C C . ASN A 1 230 ? -9.094 -1.571 -1.142 1 91.19 230 ASN A C 1
ATOM 1843 O O . ASN A 1 230 ? -8.945 -1.8 -2.344 1 91.19 230 ASN A O 1
ATOM 1847 N N . PHE A 1 231 ? -8.062 -1.339 -0.395 1 92.25 231 PHE A N 1
ATOM 1848 C CA . PHE A 1 231 ? -6.691 -1.315 -0.887 1 92.25 231 PHE A CA 1
ATOM 1849 C C . PHE A 1 231 ? -6.156 -2.73 -1.068 1 92.25 231 PHE A C 1
ATOM 1851 O O . PHE A 1 231 ? -5.555 -3.045 -2.098 1 92.25 231 PHE A O 1
ATOM 1858 N N . GLY A 1 232 ? -6.363 -3.59 -0.078 1 92.69 232 GLY A N 1
ATOM 1859 C CA . GLY A 1 232 ? -5.691 -4.871 0.079 1 92.69 232 GLY A CA 1
ATOM 1860 C C . GLY A 1 232 ? -5.832 -5.773 -1.132 1 92.69 232 GLY A C 1
ATOM 1861 O O . GLY A 1 232 ? -4.84 -6.129 -1.768 1 92.69 232 GLY A O 1
ATOM 1862 N N . VAL A 1 233 ? -7.078 -6.023 -1.485 1 94.25 233 VAL A N 1
ATOM 1863 C CA . VAL A 1 233 ? -7.34 -6.98 -2.557 1 94.25 233 VAL A CA 1
ATOM 1864 C C . VAL A 1 233 ? -6.824 -6.426 -3.883 1 94.25 233 VAL A C 1
ATOM 1866 O O . VAL A 1 233 ? -6.156 -7.133 -4.637 1 94.25 233 VAL A O 1
ATOM 1869 N N . ARG A 1 234 ? -7.027 -5.25 -4.121 1 92.81 234 ARG A N 1
ATOM 1870 C CA . ARG A 1 234 ? -6.629 -4.633 -5.383 1 92.81 234 ARG A CA 1
ATOM 1871 C C . ARG A 1 234 ? -5.113 -4.516 -5.48 1 92.81 234 ARG A C 1
ATOM 1873 O O . ARG A 1 234 ? -4.539 -4.688 -6.559 1 92.81 234 ARG A O 1
ATOM 1880 N N . ALA A 1 235 ? -4.531 -4.191 -4.402 1 92.88 235 ALA A N 1
ATOM 1881 C CA . ALA A 1 235 ? -3.072 -4.148 -4.379 1 92.88 235 ALA A CA 1
ATOM 1882 C C . ALA A 1 235 ? -2.479 -5.531 -4.645 1 92.88 235 ALA A C 1
ATOM 1884 O O . ALA A 1 235 ? -1.486 -5.66 -5.363 1 92.88 235 ALA A O 1
ATOM 1885 N N . MET A 1 236 ? -3.062 -6.52 -4.082 1 94.5 236 MET A N 1
ATOM 1886 C CA . MET A 1 236 ? -2.629 -7.895 -4.309 1 94.5 236 MET A CA 1
ATOM 1887 C C . MET A 1 236 ? -2.77 -8.273 -5.777 1 94.5 236 MET A C 1
ATOM 1889 O O . MET A 1 236 ? -1.885 -8.922 -6.344 1 94.5 236 MET A O 1
ATOM 1893 N N . MET A 1 237 ? -3.852 -7.867 -6.371 1 94.62 237 MET A N 1
ATOM 1894 C CA . MET A 1 237 ? -4.082 -8.148 -7.785 1 94.62 237 MET A CA 1
ATOM 1895 C C . MET A 1 237 ? -2.99 -7.527 -8.648 1 94.62 237 MET A C 1
ATOM 1897 O O . MET A 1 237 ? -2.461 -8.18 -9.555 1 94.62 237 MET A O 1
ATOM 1901 N N . SER A 1 238 ? -2.639 -6.328 -8.344 1 93.81 238 SER A N 1
ATOM 1902 C CA . SER A 1 238 ? -1.586 -5.648 -9.094 1 93.81 238 SER A CA 1
ATOM 1903 C C . SER A 1 238 ? -0.249 -6.367 -8.945 1 93.81 238 SER A C 1
ATOM 1905 O O . SER A 1 238 ? 0.492 -6.52 -9.914 1 93.81 238 SER A O 1
ATOM 1907 N N . ALA A 1 239 ? 0.045 -6.777 -7.742 1 93.75 239 ALA A N 1
ATOM 1908 C CA . ALA A 1 239 ? 1.305 -7.461 -7.461 1 93.75 239 ALA A CA 1
ATOM 1909 C C . ALA A 1 239 ? 1.383 -8.797 -8.203 1 93.75 239 ALA A C 1
ATOM 1911 O O . ALA A 1 239 ? 2.4 -9.109 -8.82 1 93.75 239 ALA A O 1
ATOM 1912 N N . VAL A 1 240 ? 0.316 -9.531 -8.148 1 93.38 240 VAL A N 1
ATOM 1913 C CA . VAL A 1 240 ? 0.263 -10.836 -8.789 1 93.38 240 VAL A CA 1
ATOM 1914 C C . VAL A 1 240 ? 0.363 -10.68 -10.305 1 93.38 240 VAL A C 1
ATOM 1916 O O . VAL A 1 240 ? 1.143 -11.375 -10.953 1 93.38 240 VAL A O 1
ATOM 1919 N N . ALA A 1 241 ? -0.376 -9.742 -10.812 1 93.38 241 ALA A N 1
ATOM 1920 C CA . ALA A 1 241 ? -0.339 -9.508 -12.25 1 93.38 241 ALA A CA 1
ATOM 1921 C C . ALA A 1 241 ? 1.065 -9.125 -12.703 1 93.38 241 ALA A C 1
ATOM 1923 O O . ALA A 1 241 ? 1.557 -9.625 -13.719 1 93.38 241 ALA A O 1
ATOM 1924 N N . THR A 1 242 ? 1.682 -8.336 -11.953 1 93.75 242 THR A N 1
ATOM 1925 C CA . THR A 1 242 ? 3.004 -7.824 -12.297 1 93.75 242 THR A CA 1
ATOM 1926 C C . THR A 1 242 ? 4.047 -8.938 -12.219 1 93.75 242 THR A C 1
ATOM 1928 O O . THR A 1 242 ? 4.863 -9.094 -13.133 1 93.75 242 THR A O 1
ATOM 1931 N N . THR A 1 243 ? 3.996 -9.781 -11.203 1 92.56 243 THR A N 1
ATOM 1932 C CA . THR A 1 243 ? 5.043 -10.758 -10.953 1 92.56 243 THR A CA 1
ATOM 1933 C C . THR A 1 243 ? 4.852 -11.992 -11.828 1 92.56 243 THR A C 1
ATOM 1935 O O . THR A 1 243 ? 5.77 -12.797 -11.992 1 92.56 243 THR A O 1
ATOM 1938 N N . THR A 1 244 ? 3.686 -12.133 -12.383 1 88.69 244 THR A N 1
ATOM 1939 C CA . THR A 1 244 ? 3.438 -13.312 -13.211 1 88.69 244 THR A CA 1
ATOM 1940 C C . THR A 1 244 ? 3.377 -12.938 -14.688 1 88.69 244 THR A C 1
ATOM 1942 O O . THR A 1 244 ? 3.029 -13.766 -15.531 1 88.69 244 THR A O 1
ATOM 1945 N N . GLY A 1 245 ? 3.678 -11.641 -14.969 1 83.31 245 GLY A N 1
ATOM 1946 C CA . GLY A 1 245 ? 3.824 -11.203 -16.344 1 83.31 245 GLY A CA 1
ATOM 1947 C C . GLY A 1 245 ? 2.498 -10.922 -17.031 1 83.31 245 GLY A C 1
ATOM 1948 O O . GLY A 1 245 ? 2.389 -11.008 -18.25 1 83.31 245 GLY A O 1
ATOM 1949 N N . LEU A 1 246 ? 1.521 -10.742 -16.219 1 79.31 246 LEU A N 1
ATOM 1950 C CA . LEU A 1 246 ? 0.218 -10.383 -16.766 1 79.31 246 LEU A CA 1
ATOM 1951 C C . LEU A 1 246 ? 0.089 -8.867 -16.922 1 79.31 246 LEU A C 1
ATOM 1953 O O . LEU A 1 246 ? -0.743 -8.242 -16.266 1 79.31 246 LEU A O 1
ATOM 1957 N N . THR A 1 247 ? 0.929 -8.305 -17.672 1 68.44 247 THR A N 1
ATOM 1958 C CA . THR A 1 247 ? 1.122 -6.863 -17.797 1 68.44 247 THR A CA 1
ATOM 1959 C C . THR A 1 247 ? -0.144 -6.195 -18.328 1 68.44 247 THR A C 1
ATOM 1961 O O . THR A 1 247 ? -0.381 -5.012 -18.062 1 68.44 247 THR A O 1
ATOM 1964 N N . GLU A 1 248 ? -0.899 -6.898 -18.984 1 65.38 248 GLU A N 1
ATOM 1965 C CA . GLU A 1 248 ? -2.102 -6.301 -19.547 1 65.38 248 GLU A CA 1
ATOM 1966 C C . GLU A 1 248 ? -3.281 -6.41 -18.594 1 65.38 248 GLU A C 1
ATOM 1968 O O . GLU A 1 248 ? -4.414 -6.082 -18.953 1 65.38 248 GLU A O 1
ATOM 1973 N N . TYR A 1 249 ? -2.918 -6.746 -17.5 1 64.62 249 TYR A N 1
ATOM 1974 C CA . TYR A 1 249 ? -4.008 -6.867 -16.531 1 64.62 249 TYR A CA 1
ATOM 1975 C C . TYR A 1 249 ? -4.434 -5.5 -16.016 1 64.62 249 TYR A C 1
ATOM 1977 O O . TYR A 1 249 ? -3.596 -4.711 -15.57 1 64.62 249 TYR A O 1
ATOM 1985 N N . ASN A 1 250 ? -5.676 -5.195 -16.281 1 63.53 250 ASN A N 1
ATOM 1986 C CA . ASN A 1 250 ? -6.285 -3.982 -15.75 1 63.53 250 ASN A CA 1
ATOM 1987 C C . ASN A 1 250 ? -7.164 -4.285 -14.539 1 63.53 250 ASN A C 1
ATOM 1989 O O . ASN A 1 250 ? -7.98 -5.207 -14.57 1 63.53 250 ASN A O 1
ATOM 1993 N N . LEU A 1 251 ? -6.812 -3.592 -13.5 1 68.44 251 LEU A N 1
ATOM 1994 C CA . LEU A 1 251 ? -7.668 -3.736 -12.328 1 68.44 251 LEU A CA 1
ATOM 1995 C C . LEU A 1 251 ? -9.125 -3.447 -12.68 1 68.44 251 LEU A C 1
ATOM 1997 O O . LEU A 1 251 ? -9.414 -2.533 -13.453 1 68.44 251 LEU A O 1
ATOM 2001 N N . PRO A 1 252 ? -9.961 -4.281 -12.258 1 56.56 252 PRO A N 1
ATOM 2002 C CA . PRO A 1 252 ? -11.367 -3.969 -12.508 1 56.56 252 PRO A CA 1
ATOM 2003 C C . PRO A 1 252 ? -11.75 -2.561 -12.055 1 56.56 252 PRO A C 1
ATOM 2005 O O . PRO A 1 252 ? -11.25 -2.08 -11.039 1 56.56 252 PRO A O 1
ATOM 2008 N N . ALA A 1 253 ? -12.336 -1.848 -13.047 1 52.81 253 ALA A N 1
ATOM 2009 C CA . ALA A 1 253 ? -12.75 -0.47 -12.797 1 52.81 253 ALA A CA 1
ATOM 2010 C C . ALA A 1 253 ? -13.664 -0.39 -11.578 1 52.81 253 ALA A C 1
ATOM 2012 O O . ALA A 1 253 ? -14.516 -1.257 -11.375 1 52.81 253 ALA A O 1
ATOM 2013 N N . VAL A 1 254 ? -13.164 0.262 -10.602 1 49.03 254 VAL A N 1
ATOM 2014 C CA . VAL A 1 254 ? -14.094 0.625 -9.539 1 49.03 254 VAL A CA 1
ATOM 2015 C C . VAL A 1 254 ? -15.062 1.693 -10.047 1 49.03 254 VAL A C 1
ATOM 2017 O O . VAL A 1 254 ? -14.641 2.768 -10.477 1 49.03 254 VAL A O 1
ATOM 2020 N N . HIS A 1 255 ? -16.031 1.431 -10.758 1 41.34 255 HIS A N 1
ATOM 2021 C CA . HIS A 1 255 ? -17 2.443 -11.156 1 41.34 255 HIS A CA 1
ATOM 2022 C C . HIS A 1 255 ? -17.297 3.4 -10.008 1 41.34 255 HIS A C 1
ATOM 2024 O O . HIS A 1 255 ? -17.609 2.963 -8.898 1 41.34 255 HIS A O 1
ATOM 2030 N N . LYS A 1 256 ? -16.641 4.578 -10.117 1 44 256 LYS A N 1
ATOM 2031 C CA . LYS A 1 256 ? -17.141 5.617 -9.227 1 44 256 LYS A CA 1
ATOM 2032 C C . LYS A 1 256 ? -18.672 5.609 -9.188 1 44 256 LYS A C 1
ATOM 2034 O O . LYS A 1 256 ? -19.328 5.438 -10.227 1 44 256 LYS A O 1
ATOM 2039 N N . PRO A 1 257 ? -19.266 5.566 -8.109 1 36.22 257 PRO A N 1
ATOM 2040 C CA . PRO A 1 257 ? -20.688 5.902 -8.195 1 36.22 257 PRO A CA 1
ATOM 2041 C C . PRO A 1 257 ? -20.938 7.188 -8.977 1 36.22 257 PRO A C 1
ATOM 2043 O O . PRO A 1 257 ? -20.078 8.07 -9.023 1 36.22 257 PRO A O 1
ATOM 2046 N N . SER A 1 258 ? -21.719 7.25 -10.039 1 33.44 258 SER A N 1
ATOM 2047 C CA . SER A 1 258 ? -22.188 8.406 -10.797 1 33.44 258 SER A CA 1
ATOM 2048 C C . SER A 1 258 ? -22.422 9.602 -9.883 1 33.44 258 SER A C 1
ATOM 2050 O O . SER A 1 258 ? -23.5 9.742 -9.297 1 33.44 258 SER A O 1
ATOM 2052 N N . THR A 1 259 ? -21.656 9.922 -9.086 1 35.84 259 THR A N 1
ATOM 2053 C CA . THR A 1 259 ? -22.031 11.164 -8.414 1 35.84 259 THR A CA 1
ATOM 2054 C C . THR A 1 259 ? -22.031 12.336 -9.398 1 35.84 259 THR A C 1
ATOM 2056 O O . THR A 1 259 ? -22.094 13.492 -8.992 1 35.84 259 THR A O 1
ATOM 2059 N N . ASP A 1 260 ? -21.719 12.289 -10.664 1 33.38 260 ASP A N 1
ATOM 2060 C CA . ASP A 1 260 ? -21.781 13.516 -11.461 1 33.38 260 ASP A CA 1
ATOM 2061 C C . ASP A 1 260 ? -23.062 14.281 -11.195 1 33.38 260 ASP A C 1
ATOM 2063 O O . ASP A 1 260 ? -23.266 15.367 -11.727 1 33.38 260 ASP A O 1
ATOM 2067 N N . SER A 1 261 ? -24.125 13.75 -10.805 1 33.62 261 SER A N 1
ATOM 2068 C CA . SER A 1 261 ? -25.234 14.695 -10.984 1 33.62 261 SER A CA 1
ATOM 2069 C C . SER A 1 261 ? -25.078 15.891 -10.047 1 33.62 261 SER A C 1
ATOM 2071 O O . SER A 1 261 ? -25.406 17.031 -10.43 1 33.62 261 SER A O 1
ATOM 2073 N N . HIS A 1 262 ? -24.922 15.766 -8.625 1 29.62 262 HIS A N 1
ATOM 2074 C CA . HIS A 1 262 ? -25.312 16.922 -7.836 1 29.62 262 HIS A CA 1
ATOM 2075 C C . HIS A 1 262 ? -24.109 17.797 -7.504 1 29.62 262 HIS A C 1
ATOM 2077 O O . HIS A 1 262 ? -24.266 18.891 -6.934 1 29.62 262 HIS A O 1
ATOM 2083 N N . ILE A 1 263 ? -22.891 17.406 -7.594 1 32.38 263 ILE A N 1
ATOM 2084 C CA . ILE A 1 263 ? -21.891 18.297 -7.027 1 32.38 263 ILE A CA 1
ATOM 2085 C C . ILE A 1 263 ? -21.531 19.375 -8.039 1 32.38 263 ILE A C 1
ATOM 2087 O O . ILE A 1 263 ? -20.812 20.328 -7.715 1 32.38 263 ILE A O 1
ATOM 2091 N N . ASN A 1 264 ? -21.734 19.266 -9.305 1 29.86 264 ASN A N 1
ATOM 2092 C CA . ASN A 1 264 ? -21.453 20.406 -10.172 1 29.86 264 ASN A CA 1
ATOM 2093 C C . ASN A 1 264 ? -22.188 21.672 -9.703 1 29.86 264 ASN A C 1
ATOM 2095 O O . ASN A 1 264 ? -21.875 22.766 -10.156 1 29.86 264 ASN A O 1
ATOM 2099 N N . SER A 1 265 ? -23.328 21.5 -9.086 1 30.97 265 SER A N 1
ATOM 2100 C CA . SER A 1 265 ? -24.141 22.703 -8.891 1 30.97 265 SER A CA 1
ATOM 2101 C C . SER A 1 265 ? -23.531 23.609 -7.824 1 30.97 265 SER A C 1
ATOM 2103 O O . SER A 1 265 ? -23.75 24.812 -7.82 1 30.97 265 SER A O 1
ATOM 2105 N N . TYR A 1 266 ? -22.844 23 -6.812 1 28.88 266 TYR A N 1
ATOM 2106 C CA . TYR A 1 266 ? -22.547 23.906 -5.707 1 28.88 266 TYR A CA 1
ATOM 2107 C C . TYR A 1 266 ? -21.281 24.719 -5.988 1 28.88 266 TYR A C 1
ATOM 2109 O O . TYR A 1 266 ? -21.078 25.781 -5.391 1 28.88 266 TYR A O 1
ATOM 2117 N N . MET A 1 267 ? -20.312 24.234 -6.754 1 30.41 267 MET A N 1
ATOM 2118 C CA . MET A 1 267 ? -19.156 25.094 -6.961 1 30.41 267 MET A CA 1
ATOM 2119 C C . MET A 1 267 ? -19.516 26.281 -7.84 1 30.41 267 MET A C 1
ATOM 2121 O O . MET A 1 267 ? -18.719 27.203 -8.008 1 30.41 267 MET A O 1
ATOM 2125 N N . THR A 1 268 ? -20.5 26.141 -8.656 1 30.47 268 THR A N 1
ATOM 2126 C CA . THR A 1 268 ? -20.766 27.297 -9.516 1 30.47 268 THR A CA 1
ATOM 2127 C C . THR A 1 268 ? -21.297 28.453 -8.695 1 30.47 268 THR A C 1
ATOM 2129 O O . THR A 1 268 ? -21.188 29.609 -9.117 1 30.47 268 THR A O 1
ATOM 2132 N N . GLN A 1 269 ? -22.047 28.25 -7.605 1 28.91 269 GLN A N 1
ATOM 2133 C CA . GLN A 1 269 ? -22.703 29.453 -7.117 1 28.91 269 GLN A CA 1
ATOM 2134 C C . GLN A 1 269 ? -21.719 30.359 -6.391 1 28.91 269 GLN A C 1
ATOM 2136 O O . GLN A 1 269 ? -21.875 31.578 -6.402 1 28.91 269 GLN A O 1
ATOM 2141 N N . ASN A 1 270 ? -20.75 29.844 -5.555 1 27.2 270 ASN A N 1
ATOM 2142 C CA . ASN A 1 270 ? -20.219 30.891 -4.695 1 27.2 270 ASN A CA 1
ATOM 2143 C C . ASN A 1 270 ? -19.141 31.703 -5.402 1 27.2 270 ASN A C 1
ATOM 2145 O O . ASN A 1 270 ? -18.406 32.469 -4.766 1 27.2 270 ASN A O 1
ATOM 2149 N N . LYS A 1 271 ? -18.812 31.391 -6.719 1 29.09 271 LYS A N 1
ATOM 2150 C CA . LYS A 1 271 ? -17.984 32.438 -7.336 1 29.09 271 LYS A CA 1
ATOM 2151 C C . LYS A 1 271 ? -18.828 33.656 -7.684 1 29.09 271 LYS A C 1
ATOM 2153 O O . LYS A 1 271 ? -18.344 34.562 -8.344 1 29.09 271 LYS A O 1
ATOM 2158 N N . LEU A 1 272 ? -20.109 33.844 -7.238 1 22.12 272 LEU A N 1
ATOM 2159 C CA . LEU A 1 272 ? -20.547 35.219 -7.418 1 22.12 272 LEU A CA 1
ATOM 2160 C C . LEU A 1 272 ? -20.094 36.094 -6.25 1 22.12 272 LEU A C 1
ATOM 2162 O O . LEU A 1 272 ? -20.188 35.688 -5.09 1 22.12 272 LEU A O 1
ATOM 2166 N N . MET B 1 1 ? 10.742 102.625 14.648 1 25.69 1 MET B N 1
ATOM 2167 C CA . MET B 1 1 ? 10.922 101.625 15.711 1 25.69 1 MET B CA 1
ATOM 2168 C C . MET B 1 1 ? 10.422 100.25 15.273 1 25.69 1 MET B C 1
ATOM 2170 O O . MET B 1 1 ? 9.211 100.062 15.141 1 25.69 1 MET B O 1
ATOM 2174 N N . SER B 1 2 ? 11.109 99.625 14.312 1 26.81 2 SER B N 1
ATOM 2175 C CA . SER B 1 2 ? 10.93 98.562 13.352 1 26.81 2 SER B CA 1
ATOM 2176 C C . SER B 1 2 ? 10.836 97.188 14.047 1 26.81 2 SER B C 1
ATOM 2178 O O . SER B 1 2 ? 11.75 96.812 14.766 1 26.81 2 SER B O 1
ATOM 2180 N N . MET B 1 3 ? 9.586 96.875 14.562 1 26.75 3 MET B N 1
ATOM 2181 C CA . MET B 1 3 ? 9.164 95.75 15.422 1 26.75 3 MET B CA 1
ATOM 2182 C C . MET B 1 3 ? 9.523 94.438 14.805 1 26.75 3 MET B C 1
ATOM 2184 O O . MET B 1 3 ? 9.008 94.062 13.742 1 26.75 3 MET B O 1
ATOM 2188 N N . ASN B 1 4 ? 10.812 94 14.836 1 24.7 4 ASN B N 1
ATOM 2189 C CA . ASN B 1 4 ? 11.5 92.812 14.305 1 24.7 4 ASN B CA 1
ATOM 2190 C C . ASN B 1 4 ? 10.906 91.562 14.844 1 24.7 4 ASN B C 1
ATOM 2192 O O . ASN B 1 4 ? 10.969 91.25 16.047 1 24.7 4 ASN B O 1
ATOM 2196 N N . SER B 1 5 ? 9.719 91.188 14.344 1 25.81 5 SER B N 1
ATOM 2197 C CA . SER B 1 5 ? 8.906 90 14.711 1 25.81 5 SER B CA 1
ATOM 2198 C C . SER B 1 5 ? 9.711 88.75 14.617 1 25.81 5 SER B C 1
ATOM 2200 O O . SER B 1 5 ? 10.195 88.375 13.539 1 25.81 5 SER B O 1
ATOM 2202 N N . THR B 1 6 ? 10.516 88.438 15.633 1 24.8 6 THR B N 1
ATOM 2203 C CA . THR B 1 6 ? 11.414 87.312 15.789 1 24.8 6 THR B CA 1
ATOM 2204 C C . THR B 1 6 ? 10.641 86 15.695 1 24.8 6 THR B C 1
ATOM 2206 O O . THR B 1 6 ? 9.797 85.688 16.547 1 24.8 6 THR B O 1
ATOM 2209 N N . LEU B 1 7 ? 10.18 85.625 14.516 1 26.45 7 LEU B N 1
ATOM 2210 C CA . LEU B 1 7 ? 9.469 84.375 14.219 1 26.45 7 LEU B CA 1
ATOM 2211 C C . LEU B 1 7 ? 10.258 83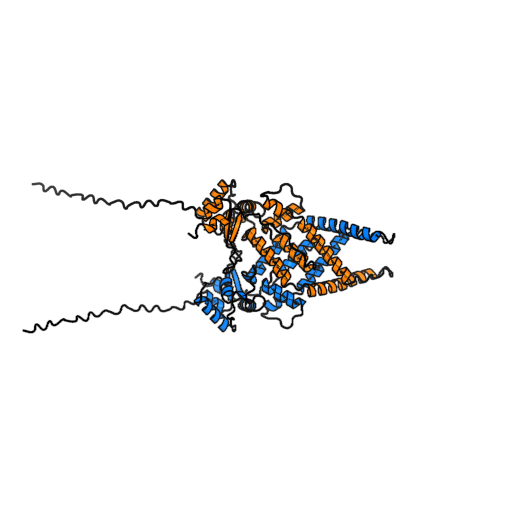.188 14.703 1 26.45 7 LEU B C 1
ATOM 2213 O O . LEU B 1 7 ? 11.367 82.938 14.234 1 26.45 7 LEU B O 1
ATOM 2217 N N . THR B 1 8 ? 10.258 83 16.016 1 23.33 8 THR B N 1
ATOM 2218 C CA . THR B 1 8 ? 10.969 81.875 16.672 1 23.33 8 THR B CA 1
ATOM 2219 C C . THR B 1 8 ? 10.586 80.562 16.062 1 23.33 8 THR B C 1
ATOM 2221 O O . THR B 1 8 ? 9.398 80.188 16.016 1 23.33 8 THR B O 1
ATOM 2224 N N . ASN B 1 9 ? 11.25 80.125 14.984 1 23.16 9 ASN B N 1
ATOM 2225 C CA . ASN B 1 9 ? 11.188 78.812 14.266 1 23.16 9 ASN B CA 1
ATOM 2226 C C . ASN B 1 9 ? 11.32 77.625 15.211 1 23.16 9 ASN B C 1
ATOM 2228 O O . ASN B 1 9 ? 12.359 77.438 15.836 1 23.16 9 ASN B O 1
ATOM 2232 N N . GLU B 1 10 ? 10.367 77.5 16.109 1 22.14 10 GLU B N 1
ATOM 2233 C CA . GLU B 1 10 ? 10.445 76.375 17.031 1 22.14 10 GLU B CA 1
ATOM 2234 C C . GLU B 1 10 ? 10.695 75.062 16.281 1 22.14 10 GLU B C 1
ATOM 2236 O O . GLU B 1 10 ? 9.906 74.688 15.414 1 22.14 10 GLU B O 1
ATOM 2241 N N . SER B 1 11 ? 11.969 74.75 15.953 1 22.78 11 SER B N 1
ATOM 2242 C CA . SER B 1 11 ? 12.492 73.5 15.375 1 22.78 11 SER B CA 1
ATOM 2243 C C . SER B 1 11 ? 11.984 72.312 16.125 1 22.78 11 SER B C 1
ATOM 2245 O O . SER B 1 11 ? 12.328 72.125 17.297 1 22.78 11 SER B O 1
ATOM 2247 N N . GLY B 1 12 ? 10.68 72.062 16.141 1 21.69 12 GLY B N 1
ATOM 2248 C CA . GLY B 1 12 ? 10.148 70.875 16.75 1 21.69 12 GLY B CA 1
ATOM 2249 C C . GLY B 1 12 ? 10.961 69.625 16.438 1 21.69 12 GLY B C 1
ATOM 2250 O O . GLY B 1 12 ? 11.25 69.375 15.281 1 21.69 12 GLY B O 1
ATOM 2251 N N . TYR B 1 13 ? 11.93 69.312 17.312 1 23.31 13 TYR B N 1
ATOM 2252 C CA . TYR B 1 13 ? 12.742 68.125 17.297 1 23.31 13 TYR B CA 1
ATOM 2253 C C . TYR B 1 13 ? 11.875 66.875 17.109 1 23.31 13 TYR B C 1
ATOM 2255 O O . TYR B 1 13 ? 10.977 66.625 17.906 1 23.31 13 TYR B O 1
ATOM 2263 N N . PHE B 1 14 ? 11.367 66.688 15.883 1 24.3 14 PHE B N 1
ATOM 2264 C CA . PHE B 1 14 ? 10.773 65.375 15.586 1 24.3 14 PHE B CA 1
ATOM 2265 C C . PHE B 1 14 ? 11.688 64.25 16.047 1 24.3 14 PHE B C 1
ATOM 2267 O O . PHE B 1 14 ? 12.828 64.125 15.602 1 24.3 14 PHE B O 1
ATOM 2274 N N . THR B 1 15 ? 11.68 63.969 17.344 1 24.8 15 THR B N 1
ATOM 2275 C CA . THR B 1 15 ? 12.383 62.781 17.828 1 24.8 15 THR B CA 1
ATOM 2276 C C . THR B 1 15 ? 12.133 61.594 16.922 1 24.8 15 THR B C 1
ATOM 2278 O O . THR B 1 15 ? 10.992 61.312 16.531 1 24.8 15 THR B O 1
ATOM 2281 N N . SER B 1 16 ? 13.148 61.25 16.109 1 23.33 16 SER B N 1
ATOM 2282 C CA . SER B 1 16 ? 13.188 60.094 15.219 1 23.33 16 SER B CA 1
ATOM 2283 C C . SER B 1 16 ? 12.688 58.844 15.922 1 23.33 16 SER B C 1
ATOM 2285 O O . SER B 1 16 ? 13.055 58.594 17.062 1 23.33 16 SER B O 1
ATOM 2287 N N . PRO B 1 17 ? 11.438 58.438 15.594 1 25.23 17 PRO B N 1
ATOM 2288 C CA . PRO B 1 17 ? 10.992 57.219 16.25 1 25.23 17 PRO B CA 1
ATOM 2289 C C . PRO B 1 17 ? 12.094 56.156 16.344 1 25.23 17 PRO B C 1
ATOM 2291 O O . PRO B 1 17 ? 13.023 56.156 15.539 1 25.23 17 PRO B O 1
ATOM 2294 N N . ASN B 1 18 ? 12.461 55.688 17.547 1 25.11 18 ASN B N 1
ATOM 2295 C CA . ASN B 1 18 ? 13.352 54.594 17.891 1 25.11 18 ASN B CA 1
ATOM 2296 C C . ASN B 1 18 ? 13.234 53.438 16.891 1 25.11 18 ASN B C 1
ATOM 2298 O O . ASN B 1 18 ? 12.133 52.938 16.641 1 25.11 18 ASN B O 1
ATOM 2302 N N . THR B 1 19 ? 14.109 53.438 15.914 1 26.42 19 THR B N 1
ATOM 2303 C CA . THR B 1 19 ? 14.383 52.281 15.07 1 26.42 19 THR B CA 1
ATOM 2304 C C . THR B 1 19 ? 14.484 51 15.922 1 26.42 19 THR B C 1
ATOM 2306 O O . THR B 1 19 ? 15.461 50.812 16.641 1 26.42 19 THR B O 1
ATOM 2309 N N . THR B 1 20 ? 13.445 50.625 16.578 1 28.33 20 THR B N 1
ATOM 2310 C CA . THR B 1 20 ? 13.547 49.25 17.109 1 28.33 20 THR B CA 1
ATOM 2311 C C . THR B 1 20 ? 14.305 48.344 16.141 1 28.33 20 THR B C 1
ATOM 2313 O O . THR B 1 20 ? 13.93 48.25 14.977 1 28.33 20 THR B O 1
ATOM 2316 N N . ASN B 1 21 ? 15.562 48.281 16.312 1 26.58 21 ASN B N 1
ATOM 2317 C CA . ASN B 1 21 ? 16.422 47.25 15.742 1 26.58 21 ASN B CA 1
ATOM 2318 C C . ASN B 1 21 ? 15.703 45.906 15.648 1 26.58 21 ASN B C 1
ATOM 2320 O O . ASN B 1 21 ? 15.344 45.312 16.672 1 26.58 21 ASN B O 1
ATOM 2324 N N . PHE B 1 22 ? 14.844 45.75 14.719 1 28.62 22 PHE B N 1
ATOM 2325 C CA . PHE B 1 22 ? 14.516 44.406 14.32 1 28.62 22 PHE B CA 1
ATOM 2326 C C . PHE B 1 22 ? 15.766 43.531 14.289 1 28.62 22 PHE B C 1
ATOM 2328 O O . PHE B 1 22 ? 16.562 43.594 13.352 1 28.62 22 PHE B O 1
ATOM 2335 N N . SER B 1 23 ? 16.484 43.5 15.352 1 30.06 23 SER B N 1
ATOM 2336 C CA . SER B 1 23 ? 17.453 42.406 15.359 1 30.06 23 SER B CA 1
ATOM 2337 C C . SER B 1 23 ? 16.891 41.188 14.617 1 30.06 23 SER B C 1
ATOM 2339 O O . SER B 1 23 ? 15.867 40.625 15.008 1 30.06 23 SER B O 1
ATOM 2341 N N . GLY B 1 24 ? 16.875 41.125 13.375 1 31.11 24 GLY B N 1
ATOM 2342 C CA . GLY B 1 24 ? 16.75 40.031 12.453 1 31.11 24 GLY B CA 1
ATOM 2343 C C . GLY B 1 24 ? 17.188 38.688 13.055 1 31.11 24 GLY B C 1
ATOM 2344 O O . GLY B 1 24 ? 18.328 38.281 12.898 1 31.11 24 GLY B O 1
ATOM 2345 N N . ILE B 1 25 ? 17.047 38.406 14.32 1 34.25 25 ILE B N 1
ATOM 2346 C CA . ILE B 1 25 ? 17.359 37.094 14.906 1 34.25 25 ILE B CA 1
ATOM 2347 C C . ILE B 1 25 ? 17.016 36 13.922 1 34.25 25 ILE B C 1
ATOM 2349 O O . ILE B 1 25 ? 15.859 35.844 13.523 1 34.25 25 ILE B O 1
ATOM 2353 N N . SER B 1 26 ? 17.828 35.594 12.953 1 39.34 26 SER B N 1
ATOM 2354 C CA . SER B 1 26 ? 17.891 34.406 12.133 1 39.34 26 SER B CA 1
ATOM 2355 C C . SER B 1 26 ? 17.422 33.188 12.914 1 39.34 26 SER B C 1
ATOM 2357 O O . SER B 1 26 ? 18.203 32.594 13.672 1 39.34 26 SER B O 1
ATOM 2359 N N . ASP B 1 27 ? 16.5 33.094 13.672 1 40.44 27 ASP B N 1
ATOM 2360 C CA . ASP B 1 27 ? 15.977 31.969 14.438 1 40.44 27 ASP B CA 1
ATOM 2361 C C . ASP B 1 27 ? 15.938 30.703 13.586 1 40.44 27 ASP B C 1
ATOM 2363 O O . ASP B 1 27 ? 15.102 30.578 12.695 1 40.44 27 ASP B O 1
ATOM 2367 N N . VAL B 1 28 ? 17.094 30.188 13.289 1 53.78 28 VAL B N 1
ATOM 2368 C CA . VAL B 1 28 ? 17.188 28.828 12.742 1 53.78 28 VAL B CA 1
ATOM 2369 C C . VAL B 1 28 ? 16.219 27.922 13.477 1 53.78 28 VAL B C 1
ATOM 2371 O O . VAL B 1 28 ? 16.312 27.719 14.688 1 53.78 28 VAL B O 1
ATOM 2374 N N . SER B 1 29 ? 15.086 27.719 12.883 1 64.44 29 SER B N 1
ATOM 2375 C CA . SER B 1 29 ? 14.062 26.828 13.43 1 64.44 29 SER B CA 1
ATOM 2376 C C . SER B 1 29 ? 14.641 25.484 13.82 1 64.44 29 SER B C 1
ATOM 2378 O O . SER B 1 29 ? 15.734 25.125 13.375 1 64.44 29 SER B O 1
ATOM 2380 N N . GLN B 1 30 ? 14.289 24.953 14.953 1 66.31 30 GLN B N 1
ATOM 2381 C CA . GLN B 1 30 ? 14.641 23.578 15.32 1 66.31 30 G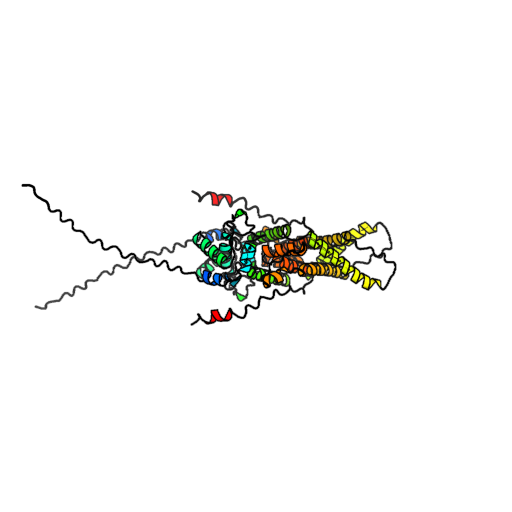LN B CA 1
ATOM 2382 C C . GLN B 1 30 ? 14.727 22.688 14.086 1 66.31 30 GLN B C 1
ATOM 2384 O O . GLN B 1 30 ? 15.617 21.844 13.992 1 66.31 30 GLN B O 1
ATOM 2389 N N . ASP B 1 31 ? 13.977 23.031 13.164 1 70.06 31 ASP B N 1
ATOM 2390 C CA . ASP B 1 31 ? 13.961 22.281 11.922 1 70.06 31 ASP B CA 1
ATOM 2391 C C . ASP B 1 31 ? 15.266 22.469 11.148 1 70.06 31 ASP B C 1
ATOM 2393 O O . ASP B 1 31 ? 15.812 21.5 10.602 1 70.06 31 ASP B O 1
ATOM 2397 N N . ASP B 1 32 ? 15.781 23.609 11.219 1 72.44 32 ASP B N 1
ATOM 2398 C CA . ASP B 1 32 ? 17 23.906 10.469 1 72.44 32 ASP B CA 1
ATOM 2399 C C . ASP B 1 32 ? 18.219 23.234 11.117 1 72.44 32 ASP B C 1
ATOM 2401 O O . ASP B 1 32 ? 19.094 22.734 10.414 1 72.44 32 ASP B O 1
ATOM 2405 N N . LYS B 1 33 ? 18.203 23.188 12.414 1 71.31 33 LYS B N 1
ATOM 2406 C CA . LYS B 1 33 ? 19.297 22.547 13.133 1 71.31 33 LYS B CA 1
ATOM 2407 C C . LYS B 1 33 ? 19.328 21.047 12.867 1 71.31 33 LYS B C 1
ATOM 2409 O O . LYS B 1 33 ? 20.406 20.469 12.688 1 71.31 33 LYS B O 1
ATOM 2414 N N . GLU B 1 34 ? 18.156 20.531 12.812 1 73.62 34 GLU B N 1
ATOM 2415 C CA . GLU B 1 34 ? 18.062 19.109 12.531 1 73.62 34 GLU B CA 1
ATOM 2416 C C . GLU B 1 34 ? 18.547 18.797 11.117 1 73.62 34 GLU B C 1
ATOM 2418 O O . GLU B 1 34 ? 19.281 17.828 10.906 1 73.62 34 GLU B O 1
ATOM 2423 N N . MET B 1 35 ? 18.266 19.594 10.297 1 77.31 35 MET B N 1
ATOM 2424 C CA . MET B 1 35 ? 18.641 19.375 8.906 1 77.31 35 MET B CA 1
ATOM 2425 C C . MET B 1 35 ? 20.141 19.547 8.711 1 77.31 35 MET B C 1
ATOM 2427 O O . MET B 1 35 ? 20.75 18.906 7.855 1 77.31 35 MET B O 1
ATOM 2431 N N . GLU B 1 36 ? 20.672 20.359 9.5 1 76.56 36 GLU B N 1
ATOM 2432 C CA . GLU B 1 36 ? 22.125 20.547 9.43 1 76.56 36 GLU B CA 1
ATOM 2433 C C . GLU B 1 36 ? 22.859 19.297 9.867 1 76.56 36 GLU B C 1
ATOM 2435 O O . GLU B 1 36 ? 23.953 19.016 9.367 1 76.56 36 GLU B O 1
ATOM 2440 N N . LYS B 1 37 ? 22.203 18.562 10.711 1 81.75 37 LYS B N 1
ATOM 2441 C CA . LYS B 1 37 ? 22.781 17.312 11.156 1 81.75 37 LYS B CA 1
ATOM 2442 C C . LYS B 1 37 ? 22.5 16.188 10.156 1 81.75 37 LYS B C 1
ATOM 2444 O O . LYS B 1 37 ? 22.953 15.055 10.336 1 81.75 37 LYS B O 1
ATOM 2449 N N . GLY B 1 38 ? 21.734 16.516 9.188 1 84.31 38 GLY B N 1
ATOM 2450 C CA . GLY B 1 38 ? 21.484 15.547 8.141 1 84.31 38 GLY B CA 1
ATOM 2451 C C . GLY B 1 38 ? 20.219 14.734 8.367 1 84.31 38 GLY B C 1
ATOM 2452 O O . GLY B 1 38 ? 20.031 13.68 7.754 1 84.31 38 GLY B O 1
ATOM 2453 N N . GLU B 1 39 ? 19.469 15.164 9.391 1 87.94 39 GLU B N 1
ATOM 2454 C CA . GLU B 1 39 ? 18.234 14.469 9.703 1 87.94 39 GLU B CA 1
ATOM 2455 C C . GLU B 1 39 ? 17.109 15.453 10.008 1 87.94 39 GLU B C 1
ATOM 2457 O O . GLU B 1 39 ? 17.359 16.562 10.484 1 87.94 39 GLU B O 1
ATOM 2462 N N . HIS B 1 40 ? 15.945 15.055 9.633 1 90.88 40 HIS B N 1
ATOM 2463 C CA . HIS B 1 40 ? 14.742 15.82 9.922 1 90.88 40 HIS B CA 1
ATOM 2464 C C . HIS B 1 40 ? 13.625 14.922 10.438 1 90.88 40 HIS B C 1
ATOM 2466 O O . HIS B 1 40 ? 13.375 13.852 9.875 1 90.88 40 HIS B O 1
ATOM 2472 N N . VAL B 1 41 ? 13.047 15.375 11.508 1 91.62 41 VAL B N 1
ATOM 2473 C CA . VAL B 1 41 ? 11.977 14.578 12.102 1 91.62 41 VAL B CA 1
ATOM 2474 C C . VAL B 1 41 ? 10.617 15.109 11.641 1 91.62 41 VAL B C 1
ATOM 2476 O O . VAL B 1 41 ? 10.367 16.312 11.68 1 91.62 41 VAL B O 1
ATOM 2479 N N . ILE B 1 42 ? 9.844 14.188 11.211 1 90.94 42 ILE B N 1
ATOM 2480 C CA . ILE B 1 42 ? 8.516 14.578 10.766 1 90.94 42 ILE B CA 1
ATOM 2481 C C . ILE B 1 42 ? 7.469 13.664 11.406 1 90.94 42 ILE B C 1
ATOM 2483 O O . ILE B 1 42 ? 7.773 12.523 11.781 1 90.94 42 ILE B O 1
ATOM 2487 N N . SER B 1 43 ? 6.27 14.219 11.484 1 88.44 43 SER B N 1
ATOM 2488 C CA . SER B 1 43 ? 5.137 13.391 11.898 1 88.44 43 SER B CA 1
ATOM 2489 C C . SER B 1 43 ? 4.613 12.547 10.75 1 88.44 43 SER B C 1
ATOM 2491 O O . SER B 1 43 ? 4.539 13.008 9.609 1 88.44 43 SER B O 1
ATOM 2493 N N . GLY B 1 44 ? 4.242 11.375 11.07 1 89.5 44 GLY B N 1
ATOM 2494 C CA . GLY B 1 44 ? 3.721 10.484 10.047 1 89.5 44 GLY B CA 1
ATOM 2495 C C . GLY B 1 44 ? 2.451 10.992 9.398 1 89.5 44 GLY B C 1
ATOM 2496 O O . GLY B 1 44 ? 1.597 11.578 10.07 1 89.5 44 GLY B O 1
ATOM 2497 N N . ARG B 1 45 ? 2.289 10.688 8.203 1 88.25 45 ARG B N 1
ATOM 2498 C CA . ARG B 1 45 ? 1.125 11.141 7.449 1 88.25 45 ARG B CA 1
ATOM 2499 C C . ARG B 1 45 ? -0.096 10.281 7.754 1 88.25 45 ARG B C 1
ATOM 2501 O O . ARG B 1 45 ? -1.231 10.758 7.684 1 88.25 45 ARG B O 1
ATOM 2508 N N . LEU B 1 46 ? 0.186 9.07 8.117 1 88.94 46 LEU B N 1
ATOM 2509 C CA . LEU B 1 46 ? -0.93 8.148 8.305 1 88.94 46 LEU B CA 1
ATOM 2510 C C . LEU B 1 46 ? -1.146 7.852 9.789 1 88.94 46 LEU B C 1
ATOM 2512 O O . LEU B 1 46 ? -1.894 6.938 10.141 1 88.94 46 LEU B O 1
ATOM 2516 N N . GLY B 1 47 ? -0.531 8.625 10.539 1 85.25 47 GLY B N 1
ATOM 2517 C CA . GLY B 1 47 ? -0.753 8.516 11.977 1 85.25 47 GLY B CA 1
ATOM 2518 C C . GLY B 1 47 ? -2.004 9.234 12.438 1 85.25 47 GLY B C 1
ATOM 2519 O O . GLY B 1 47 ? -2.326 10.312 11.945 1 85.25 47 GLY B O 1
ATOM 2520 N N . LEU B 1 48 ? -2.766 8.5 13.312 1 83.38 48 LEU B N 1
ATOM 2521 C CA . LEU B 1 48 ? -3.953 9.109 13.898 1 83.38 48 LEU B CA 1
ATOM 2522 C C . LEU B 1 48 ? -3.82 9.195 15.414 1 83.38 48 LEU B C 1
ATOM 2524 O O . LEU B 1 48 ? -3.309 8.273 16.047 1 83.38 48 LEU B O 1
ATOM 2528 N N . LEU B 1 49 ? -4.281 10.305 15.859 1 79.81 49 LEU B N 1
ATOM 2529 C CA . LEU B 1 49 ? -4.352 10.508 17.297 1 79.81 49 LEU B CA 1
ATOM 2530 C C . LEU B 1 49 ? -2.994 10.266 17.953 1 79.81 49 LEU B C 1
ATOM 2532 O O . LEU B 1 49 ? -1.987 10.836 17.531 1 79.81 49 LEU B O 1
ATOM 2536 N N . ASN B 1 50 ? -2.945 9.562 19 1 68.62 50 ASN B N 1
ATOM 2537 C CA . ASN B 1 50 ? -1.71 9.391 19.75 1 68.62 50 ASN B CA 1
ATOM 2538 C C . ASN B 1 50 ? -0.777 8.383 19.078 1 68.62 50 ASN B C 1
ATOM 2540 O O . ASN B 1 50 ? 0.33 8.141 19.562 1 68.62 50 ASN B O 1
ATOM 2544 N N . GLU B 1 51 ? -1.213 7.938 17.953 1 68.5 51 GLU B N 1
ATOM 2545 C CA . GLU B 1 51 ? -0.372 7.012 17.188 1 68.5 51 GLU B CA 1
ATOM 2546 C C . GLU B 1 51 ? 0.453 7.75 16.141 1 68.5 51 GLU B C 1
ATOM 2548 O O . GLU B 1 51 ? 0.975 7.129 15.211 1 68.5 51 GLU B O 1
ATOM 2553 N N . ASN B 1 52 ? 0.521 8.945 16.344 1 70.44 52 ASN B N 1
ATOM 2554 C CA . ASN B 1 52 ? 1.329 9.703 15.398 1 70.44 52 ASN B CA 1
ATOM 2555 C C . ASN B 1 52 ? 2.82 9.453 15.609 1 70.44 52 ASN B C 1
ATOM 2557 O O . ASN B 1 52 ? 3.457 10.117 16.422 1 70.44 52 ASN B O 1
ATOM 2561 N N . LYS B 1 53 ? 3.252 8.594 14.984 1 80.5 53 LYS B N 1
ATOM 2562 C CA . LYS B 1 53 ? 4.668 8.234 15 1 80.5 53 LYS B CA 1
ATOM 2563 C C . LYS B 1 53 ? 5.508 9.266 14.258 1 80.5 53 LYS B C 1
ATOM 2565 O O . LYS B 1 53 ? 5.043 9.875 13.289 1 80.5 53 LYS B O 1
ATOM 2570 N N . GLN B 1 54 ? 6.633 9.484 14.891 1 89.5 54 GLN B N 1
ATOM 2571 C CA . GLN B 1 54 ? 7.605 10.352 14.234 1 89.5 54 GLN B CA 1
ATOM 2572 C C . GLN B 1 54 ? 8.617 9.531 13.43 1 89.5 54 GLN B C 1
ATOM 2574 O O . GLN B 1 54 ? 8.992 8.43 13.836 1 89.5 54 GLN B O 1
ATOM 2579 N N . TYR B 1 55 ? 8.945 10.148 12.336 1 91.62 55 TYR B N 1
ATOM 2580 C CA . TYR B 1 55 ? 9.898 9.469 11.453 1 91.62 55 TYR B CA 1
ATOM 2581 C C . TYR B 1 55 ? 11.078 10.375 11.133 1 91.62 55 TYR B C 1
ATOM 2583 O O . TYR B 1 55 ? 10.945 11.602 11.109 1 91.62 55 TYR B O 1
ATOM 2591 N N . ILE B 1 56 ? 12.148 9.734 10.859 1 92 56 ILE B N 1
ATOM 2592 C CA . ILE B 1 56 ? 13.359 10.461 10.5 1 92 56 ILE B CA 1
ATOM 2593 C C . ILE B 1 56 ? 13.547 10.445 8.984 1 92 56 ILE B C 1
ATOM 2595 O O . ILE B 1 56 ? 13.492 9.383 8.359 1 92 56 ILE B O 1
ATOM 2599 N N . VAL B 1 57 ? 13.727 11.633 8.461 1 93.81 57 VAL B N 1
ATOM 2600 C CA . VAL B 1 57 ? 14.086 11.773 7.051 1 93.81 57 VAL B CA 1
ATOM 2601 C C . VAL B 1 57 ? 15.578 12.086 6.93 1 93.81 57 VAL B C 1
ATOM 2603 O O . VAL B 1 57 ? 16.047 13.125 7.398 1 93.81 57 VAL B O 1
ATOM 2606 N N . LYS B 1 58 ? 16.234 11.227 6.273 1 91.19 58 LYS B N 1
ATOM 2607 C CA . LYS B 1 58 ? 17.688 11.383 6.145 1 91.19 58 LYS B CA 1
ATOM 2608 C C . LYS B 1 58 ? 18.047 12.25 4.941 1 91.19 58 LYS B C 1
ATOM 2610 O O . LYS B 1 58 ? 17.328 12.234 3.93 1 91.19 58 LYS B O 1
ATOM 2615 N N . MET B 1 59 ? 19.172 12.891 5.094 1 91 59 MET B N 1
ATOM 2616 C CA . MET B 1 59 ? 19.656 13.727 4.004 1 91 59 MET B CA 1
ATOM 2617 C C . MET B 1 59 ? 19.906 12.891 2.748 1 91 59 MET B C 1
ATOM 2619 O O . MET B 1 59 ? 19.625 13.344 1.636 1 91 59 MET B O 1
ATOM 2623 N N . ASP B 1 60 ? 20.391 11.688 2.916 1 90.75 60 ASP B N 1
ATOM 2624 C CA . ASP B 1 60 ? 20.641 10.82 1.775 1 90.75 60 ASP B CA 1
ATOM 2625 C C . ASP B 1 60 ? 19.359 10.5 1.021 1 90.75 60 ASP B C 1
ATOM 2627 O O . ASP B 1 60 ? 19.359 10.383 -0.207 1 90.75 60 ASP B O 1
ATOM 2631 N N . GLU B 1 61 ? 18.312 10.328 1.736 1 92.5 61 GLU B N 1
ATOM 2632 C CA . GLU B 1 61 ? 17 10.117 1.107 1 92.5 61 GLU B CA 1
ATOM 2633 C C . GLU B 1 61 ? 16.609 11.32 0.262 1 92.5 61 GLU B C 1
ATOM 2635 O O . GLU B 1 61 ? 16.172 11.164 -0.885 1 92.5 61 GLU B O 1
ATOM 2640 N N . LEU B 1 62 ? 16.781 12.461 0.833 1 92.75 62 LEU B N 1
ATOM 2641 C CA . LEU B 1 62 ? 16.391 13.68 0.129 1 92.75 62 LEU B CA 1
ATOM 2642 C C . LEU B 1 62 ? 17.234 13.867 -1.134 1 92.75 62 LEU B C 1
ATOM 2644 O O . LEU B 1 62 ? 16.703 14.281 -2.172 1 92.75 62 LEU B O 1
ATOM 2648 N N . LYS B 1 63 ? 18.438 13.516 -1.025 1 90.88 63 LYS B N 1
ATOM 2649 C CA . LYS B 1 63 ? 19.328 13.609 -2.182 1 90.88 63 LYS B CA 1
ATOM 2650 C C . LYS B 1 63 ? 18.859 12.688 -3.305 1 90.88 63 LYS B C 1
ATOM 2652 O O . LYS B 1 63 ? 18.859 13.078 -4.473 1 90.88 63 LYS B O 1
ATOM 2657 N N . ARG B 1 64 ? 18.531 11.523 -2.994 1 90.75 64 ARG B N 1
ATOM 2658 C CA . ARG B 1 64 ? 18.062 10.57 -3.99 1 90.75 64 ARG B CA 1
ATOM 2659 C C . ARG B 1 64 ? 16.766 11.039 -4.637 1 90.75 64 ARG B C 1
ATOM 2661 O O . ARG B 1 64 ? 16.562 10.852 -5.84 1 90.75 64 ARG B O 1
ATOM 2668 N N . ARG B 1 65 ? 15.938 11.75 -3.869 1 92.56 65 ARG B N 1
ATOM 2669 C CA . ARG B 1 65 ? 14.617 12.156 -4.359 1 92.56 65 ARG B CA 1
ATOM 2670 C C . ARG B 1 65 ? 14.734 13.328 -5.328 1 92.56 65 ARG B C 1
ATOM 2672 O O . ARG B 1 65 ? 13.805 13.602 -6.094 1 92.56 65 ARG B O 1
ATOM 2679 N N . LEU B 1 66 ? 15.891 14 -5.242 1 91.69 66 LEU B N 1
ATOM 2680 C CA . LEU B 1 66 ? 16.172 15.102 -6.152 1 91.69 66 LEU B CA 1
ATOM 2681 C C . LEU B 1 66 ? 16.641 14.594 -7.508 1 91.69 66 LEU B C 1
ATOM 2683 O O . LEU B 1 66 ? 16.688 15.352 -8.477 1 91.69 66 LEU B O 1
ATOM 2687 N N . GLN B 1 67 ? 16.891 13.352 -7.539 1 89.12 67 GLN B N 1
ATOM 2688 C CA . GLN B 1 67 ? 17.422 12.734 -8.758 1 89.12 67 GLN B CA 1
ATOM 2689 C C . GLN B 1 67 ? 16.375 11.828 -9.406 1 89.12 67 GLN B C 1
ATOM 2691 O O . GLN B 1 67 ? 15.297 11.609 -8.844 1 89.12 67 GLN B O 1
ATOM 2696 N N . THR B 1 68 ? 16.688 11.344 -10.586 1 89.19 68 THR B N 1
ATOM 2697 C CA . THR B 1 68 ? 15.828 10.336 -11.203 1 89.19 68 THR B CA 1
ATOM 2698 C C . THR B 1 68 ? 15.688 9.117 -10.305 1 89.19 68 THR B C 1
ATOM 2700 O O . THR B 1 68 ? 16.672 8.672 -9.695 1 89.19 68 THR B O 1
ATOM 2703 N N . PRO B 1 69 ? 14.539 8.648 -10.203 1 90.88 69 PRO B N 1
ATOM 2704 C CA . PRO B 1 69 ? 13.414 8.781 -11.133 1 90.88 69 PRO B CA 1
ATOM 2705 C C . PRO B 1 69 ? 12.398 9.82 -10.672 1 90.88 69 PRO B C 1
ATOM 2707 O O . PRO B 1 69 ? 11.531 10.227 -11.453 1 90.88 69 PRO B O 1
ATOM 2710 N N . GLU B 1 70 ? 12.438 10.352 -9.438 1 90.38 70 GLU B N 1
ATOM 2711 C CA . GLU B 1 70 ? 11.391 11.25 -8.961 1 90.38 70 GLU B CA 1
ATOM 2712 C C . GLU B 1 70 ? 11.641 12.688 -9.422 1 90.38 70 GLU B C 1
ATOM 2714 O O . GLU B 1 70 ? 10.703 13.414 -9.742 1 90.38 70 GLU B O 1
ATOM 2719 N N . ASN B 1 71 ? 12.914 13.148 -9.414 1 92.25 71 ASN B N 1
ATOM 2720 C CA . ASN B 1 71 ? 13.289 14.484 -9.875 1 92.25 71 ASN B CA 1
ATOM 2721 C C . ASN B 1 71 ? 12.508 15.57 -9.141 1 92.25 71 ASN B C 1
ATOM 2723 O O . ASN B 1 71 ? 11.922 16.453 -9.773 1 92.25 71 ASN B O 1
ATOM 2727 N N . LEU B 1 72 ? 12.492 15.453 -7.859 1 91.75 72 LEU B N 1
ATOM 2728 C CA . LEU B 1 72 ? 11.68 16.406 -7.102 1 91.75 72 LEU B CA 1
ATOM 2729 C C . LEU B 1 72 ? 12.352 17.781 -7.059 1 91.75 72 LEU B C 1
ATOM 2731 O O . LEU B 1 72 ? 13.578 17.875 -7.09 1 91.75 72 LEU B O 1
ATOM 2735 N N . ASN B 1 73 ? 11.547 18.781 -7.027 1 91.06 73 ASN B N 1
ATOM 2736 C CA . ASN B 1 73 ? 12.07 20.125 -6.836 1 91.06 73 ASN B CA 1
ATOM 2737 C C . ASN B 1 73 ? 12.008 20.547 -5.367 1 91.06 73 ASN B C 1
ATOM 2739 O O . ASN B 1 73 ? 11.555 19.781 -4.52 1 91.06 73 ASN B O 1
ATOM 2743 N N . ILE B 1 74 ? 12.414 21.719 -5.086 1 90.62 74 ILE B N 1
ATOM 2744 C CA . ILE B 1 74 ? 12.578 22.172 -3.713 1 90.62 74 ILE B CA 1
ATOM 2745 C C . ILE B 1 74 ? 11.219 22.312 -3.047 1 90.62 74 ILE B C 1
ATOM 2747 O O . ILE B 1 74 ? 11.078 22.109 -1.84 1 90.62 74 ILE B O 1
ATOM 2751 N N . SER B 1 75 ? 10.195 22.609 -3.787 1 89.19 75 SER B N 1
ATOM 2752 C CA . SER B 1 75 ? 8.852 22.766 -3.23 1 89.19 75 SER B CA 1
ATOM 2753 C C . SER B 1 75 ? 8.32 21.453 -2.695 1 89.19 75 SER B C 1
ATOM 2755 O O . SER B 1 75 ? 7.711 21.406 -1.625 1 89.19 75 SER B O 1
ATOM 2757 N N . TYR B 1 76 ? 8.586 20.391 -3.387 1 91.19 76 TYR B N 1
ATOM 2758 C CA . TYR B 1 76 ? 8.18 19.062 -2.938 1 91.19 76 TYR B CA 1
ATOM 2759 C C . TYR B 1 76 ? 8.938 18.656 -1.682 1 91.19 76 TYR B C 1
ATOM 2761 O O . TYR B 1 76 ? 8.359 18.078 -0.761 1 91.19 76 TYR B O 1
ATOM 2769 N N . ILE B 1 77 ? 10.188 18.953 -1.728 1 92.38 77 ILE B N 1
ATOM 2770 C CA . ILE B 1 77 ? 10.992 18.594 -0.566 1 92.38 77 ILE B CA 1
ATOM 2771 C C . ILE B 1 77 ? 10.477 19.344 0.667 1 92.38 77 ILE B C 1
ATOM 2773 O O . ILE B 1 77 ? 10.352 18.75 1.743 1 92.38 77 ILE B O 1
ATOM 2777 N N . ASN B 1 78 ? 10.141 20.578 0.493 1 90.75 78 ASN B N 1
ATOM 2778 C CA . ASN B 1 78 ? 9.578 21.359 1.593 1 90.75 78 ASN B CA 1
ATOM 2779 C C . ASN B 1 78 ? 8.266 20.75 2.086 1 90.75 78 ASN B C 1
ATOM 2781 O O . ASN B 1 78 ? 8.016 20.703 3.291 1 90.75 78 ASN B O 1
ATOM 2785 N N . ALA B 1 79 ? 7.516 20.344 1.158 1 90.38 79 ALA B N 1
ATOM 2786 C CA . ALA B 1 79 ? 6.223 19.75 1.5 1 90.38 79 ALA B CA 1
ATOM 2787 C C . ALA B 1 79 ? 6.398 18.438 2.266 1 90.38 79 ALA B C 1
ATOM 2789 O O . ALA B 1 79 ? 5.695 18.188 3.244 1 90.38 79 ALA B O 1
ATOM 2790 N N . ILE B 1 80 ? 7.332 17.688 1.805 1 91.81 80 ILE B N 1
ATOM 2791 C CA . ILE B 1 80 ? 7.617 16.406 2.459 1 91.81 80 ILE B CA 1
ATOM 2792 C C . ILE B 1 80 ? 8.086 16.656 3.891 1 91.81 80 ILE B C 1
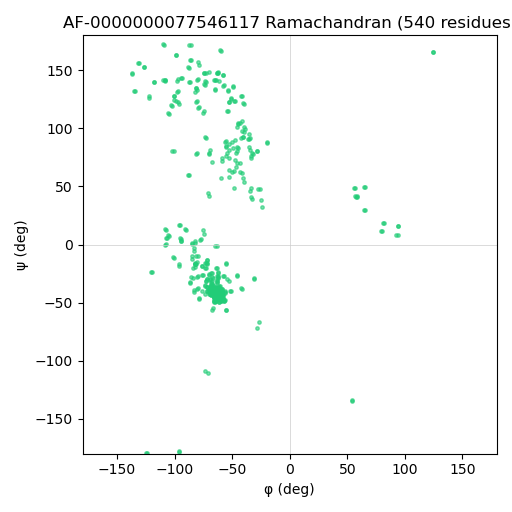ATOM 2794 O O . ILE B 1 80 ? 7.703 15.93 4.812 1 91.81 80 ILE B O 1
ATOM 2798 N N . LEU B 1 81 ? 8.828 17.688 4.059 1 91.62 81 LEU B N 1
ATOM 2799 C CA . LEU B 1 81 ? 9.391 18.016 5.363 1 91.62 81 LEU B CA 1
ATOM 2800 C C . LEU B 1 81 ? 8.398 18.812 6.203 1 91.62 81 LEU B C 1
ATOM 2802 O O . LEU B 1 81 ? 8.695 19.172 7.344 1 91.62 81 LEU B O 1
ATOM 2806 N N . ARG B 1 82 ? 7.262 19.047 5.66 1 86.81 82 ARG B N 1
ATOM 2807 C CA . ARG B 1 82 ? 6.195 19.75 6.352 1 86.81 82 ARG B CA 1
ATOM 2808 C C . ARG B 1 82 ? 6.66 21.141 6.793 1 86.81 82 ARG B C 1
ATOM 2810 O O . ARG B 1 82 ? 6.398 21.562 7.922 1 86.81 82 ARG B O 1
ATOM 2817 N N . ARG B 1 83 ? 7.355 21.703 5.926 1 81.69 83 ARG B N 1
ATOM 2818 C CA . ARG B 1 83 ? 7.863 23.047 6.199 1 81.69 83 ARG B CA 1
ATOM 2819 C C . ARG B 1 83 ? 6.992 24.109 5.535 1 81.69 83 ARG B C 1
ATOM 2821 O O . ARG B 1 83 ? 6.207 23.797 4.637 1 81.69 83 ARG B O 1
ATOM 2828 N N . ALA B 1 84 ? 7.234 25.281 6.066 1 75.94 84 ALA B N 1
ATOM 2829 C CA . ALA B 1 84 ? 6.469 26.406 5.531 1 75.94 84 ALA B CA 1
ATOM 2830 C C . ALA B 1 84 ? 6.797 26.641 4.059 1 75.94 84 ALA B C 1
ATOM 2832 O O . ALA B 1 84 ? 7.91 26.359 3.611 1 75.94 84 ALA B O 1
ATOM 2833 N N . LYS B 1 85 ? 5.719 27.094 3.471 1 75.88 85 LYS B N 1
ATOM 2834 C CA . LYS B 1 85 ? 5.867 27.375 2.047 1 75.88 85 LYS B CA 1
ATOM 2835 C C . LYS B 1 85 ? 6.402 28.797 1.82 1 75.88 85 LYS B C 1
ATOM 2837 O O . LYS B 1 85 ? 6.355 29.625 2.723 1 75.88 85 LYS B O 1
ATOM 2842 N N . GLY B 1 86 ? 6.98 28.953 0.62 1 79 86 GLY B N 1
ATOM 2843 C CA . GLY B 1 86 ? 7.387 30.312 0.256 1 79 86 GLY B CA 1
ATOM 2844 C C . GLY B 1 86 ? 8.852 30.406 -0.114 1 79 86 GLY B C 1
ATOM 2845 O O . GLY B 1 86 ? 9.648 29.531 0.228 1 79 86 GLY B O 1
ATOM 2846 N N . ARG B 1 87 ? 9.156 31.453 -0.68 1 82 87 ARG B N 1
ATOM 2847 C CA . ARG B 1 87 ? 10.477 31.656 -1.262 1 82 87 ARG B CA 1
ATOM 2848 C C . ARG B 1 87 ? 11.555 31.688 -0.181 1 82 87 ARG B C 1
ATOM 2850 O O . ARG B 1 87 ? 12.617 31.078 -0.332 1 82 87 ARG B O 1
ATOM 2857 N N . PRO B 1 88 ? 11.32 32.281 0.925 1 80.25 88 PRO B N 1
ATOM 2858 C CA . PRO B 1 88 ? 12.367 32.312 1.951 1 80.25 88 PRO B CA 1
ATOM 2859 C C . PRO B 1 88 ? 12.703 30.938 2.488 1 80.25 88 PRO B C 1
ATOM 2861 O O . PRO B 1 88 ? 13.875 30.641 2.742 1 80.25 88 PRO B O 1
ATOM 2864 N N . HIS B 1 89 ? 11.719 30.219 2.625 1 83.06 89 HIS B N 1
ATOM 2865 C CA . HIS B 1 89 ? 11.922 28.875 3.164 1 83.06 89 HIS B CA 1
ATOM 2866 C C . HIS B 1 89 ? 12.602 27.969 2.143 1 83.06 89 HIS B C 1
ATOM 2868 O O . HIS B 1 89 ? 13.43 27.125 2.506 1 83.06 89 HIS B O 1
ATOM 2874 N N . ALA B 1 90 ? 12.227 28.172 0.895 1 87 90 ALA B N 1
ATOM 2875 C CA . ALA B 1 90 ? 12.883 27.422 -0.178 1 87 90 ALA B CA 1
ATOM 2876 C C . ALA B 1 90 ? 14.367 27.75 -0.246 1 87 90 ALA B C 1
ATOM 2878 O O . ALA B 1 90 ? 15.203 26.859 -0.4 1 87 90 ALA B O 1
ATOM 2879 N N . ASN B 1 91 ? 14.641 28.953 -0.088 1 87.12 91 ASN B N 1
ATOM 2880 C CA . ASN B 1 91 ? 16.031 29.391 -0.143 1 87.12 91 ASN B CA 1
ATOM 2881 C C . ASN B 1 91 ? 16.844 28.844 1.036 1 87.12 91 ASN B C 1
ATOM 2883 O O . ASN B 1 91 ? 18 28.469 0.88 1 87.12 91 ASN B O 1
ATOM 2887 N N . ARG B 1 92 ? 16.234 28.844 2.086 1 87 92 ARG B N 1
ATOM 2888 C CA . ARG B 1 92 ? 16.891 28.281 3.268 1 87 92 ARG B CA 1
ATOM 2889 C C . ARG B 1 92 ? 17.219 26.812 3.074 1 87 92 ARG B C 1
ATOM 2891 O O . ARG B 1 92 ? 18.312 26.359 3.43 1 87 92 ARG B O 1
ATOM 2898 N N . LEU B 1 93 ? 16.266 26.188 2.574 1 88.69 93 LEU B N 1
ATOM 2899 C CA . LEU B 1 93 ? 16.469 24.766 2.344 1 88.69 93 LEU B CA 1
ATOM 2900 C C . LEU B 1 93 ? 17.562 24.531 1.3 1 88.69 93 LEU B C 1
ATOM 2902 O O . LEU B 1 93 ? 18.375 23.609 1.435 1 88.69 93 LEU B O 1
ATOM 2906 N N . ARG B 1 94 ? 17.609 25.297 0.322 1 90.06 94 ARG B N 1
ATOM 2907 C CA . ARG B 1 94 ? 18.656 25.203 -0.696 1 90.06 94 ARG B CA 1
ATOM 2908 C C . ARG B 1 94 ? 20.047 25.406 -0.085 1 90.06 94 ARG B C 1
ATOM 2910 O O . ARG B 1 94 ? 21 24.719 -0.455 1 90.06 94 ARG B O 1
ATOM 2917 N N . ASN B 1 95 ? 20.078 26.312 0.769 1 88.81 95 ASN B N 1
ATOM 2918 C CA . ASN B 1 95 ? 21.344 26.578 1.431 1 88.81 95 ASN B CA 1
ATOM 2919 C C . ASN B 1 95 ? 21.797 25.391 2.287 1 88.81 95 ASN B C 1
ATOM 2921 O O . ASN B 1 95 ? 22.984 25.094 2.355 1 88.81 95 ASN B O 1
ATOM 2925 N N . ILE B 1 96 ? 20.859 24.828 2.914 1 88.75 96 ILE B N 1
ATOM 2926 C CA . ILE B 1 96 ? 21.172 23.656 3.725 1 88.75 96 ILE B CA 1
ATOM 2927 C C . ILE B 1 96 ? 21.703 22.531 2.83 1 88.75 96 ILE B C 1
ATOM 2929 O O . ILE B 1 96 ? 22.703 21.891 3.154 1 88.75 96 ILE B O 1
ATOM 2933 N N . PHE B 1 97 ? 21.062 22.344 1.712 1 90.75 97 PHE B N 1
ATOM 2934 C CA . PHE B 1 97 ? 21.5 21.312 0.774 1 90.75 97 PHE B CA 1
ATOM 2935 C C . PHE B 1 97 ? 22.906 21.609 0.266 1 90.75 97 PHE B C 1
ATOM 2937 O O . PHE B 1 97 ? 23.734 20.719 0.131 1 90.75 97 PHE B O 1
ATOM 2944 N N . LYS B 1 98 ? 23.141 22.828 0.039 1 89.5 98 LYS B N 1
ATOM 2945 C CA . LYS B 1 98 ? 24.453 23.234 -0.436 1 89.5 98 LYS B CA 1
ATOM 2946 C C . LYS B 1 98 ? 25.531 22.891 0.587 1 89.5 98 LYS B C 1
ATOM 2948 O O . LYS B 1 98 ? 26.641 22.469 0.221 1 89.5 98 LYS B O 1
ATOM 2953 N N . ARG B 1 99 ? 25.219 23.047 1.777 1 90.12 99 ARG B N 1
ATOM 2954 C CA . ARG B 1 99 ? 26.156 22.734 2.846 1 90.12 99 ARG B CA 1
ATOM 2955 C C . ARG B 1 99 ? 26.406 21.219 2.922 1 90.12 99 ARG B C 1
ATOM 2957 O O . ARG B 1 99 ? 27.469 20.797 3.398 1 90.12 99 ARG B O 1
ATOM 2964 N N . HIS B 1 100 ? 25.469 20.5 2.451 1 90.12 100 HIS B N 1
ATOM 2965 C CA . HIS B 1 100 ? 25.625 19.062 2.414 1 90.12 100 HIS B CA 1
ATOM 2966 C C . HIS B 1 100 ? 26.156 18.594 1.062 1 90.12 100 HIS B C 1
ATOM 2968 O O . HIS B 1 100 ? 26.125 17.406 0.754 1 90.12 100 HIS B O 1
ATOM 2974 N N . GLY B 1 101 ? 26.438 19.516 0.214 1 86 101 GLY B N 1
ATOM 2975 C CA . GLY B 1 101 ? 27.125 19.203 -1.024 1 86 101 GLY B CA 1
ATOM 2976 C C . GLY B 1 101 ? 26.188 18.969 -2.193 1 86 101 GLY B C 1
ATOM 2977 O O . GLY B 1 10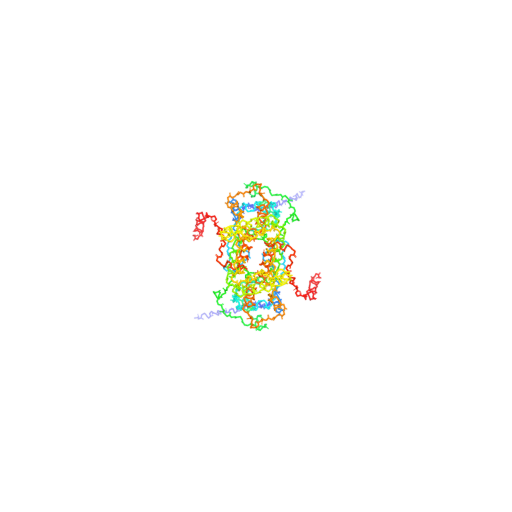1 ? 26.562 18.328 -3.18 1 86 101 GLY B O 1
ATOM 2978 N N . VAL B 1 102 ? 24.984 19.391 -2.004 1 85.69 102 VAL B N 1
ATOM 2979 C CA . VAL B 1 102 ? 24.031 19.141 -3.08 1 85.69 102 VAL B CA 1
ATOM 2980 C C . VAL B 1 102 ? 23.438 20.469 -3.557 1 85.69 102 VAL B C 1
ATOM 2982 O O . VAL B 1 102 ? 23 21.297 -2.744 1 85.69 102 VAL B O 1
ATOM 2985 N N . THR B 1 103 ? 23.516 20.656 -4.801 1 85.69 103 THR B N 1
ATOM 2986 C CA . THR B 1 103 ? 22.828 21.781 -5.414 1 85.69 103 THR B CA 1
ATOM 2987 C C . THR B 1 103 ? 21.484 21.344 -5.992 1 85.69 103 THR B C 1
ATOM 2989 O O . THR B 1 103 ? 21.422 20.422 -6.797 1 85.69 103 THR B O 1
ATOM 2992 N N . VAL B 1 104 ? 20.5 21.953 -5.547 1 85.94 104 VAL B N 1
ATOM 2993 C CA . VAL B 1 104 ? 19.156 21.578 -5.988 1 85.94 104 VAL B CA 1
ATOM 2994 C C . VAL B 1 104 ? 18.859 22.234 -7.344 1 85.94 104 VAL B C 1
ATOM 2996 O O . VAL B 1 104 ? 18.938 23.453 -7.484 1 85.94 104 VAL B O 1
ATOM 2999 N N . PRO B 1 105 ? 18.578 21.453 -8.234 1 74.75 105 PRO B N 1
ATOM 3000 C CA . PRO B 1 105 ? 18.281 21.984 -9.562 1 74.75 105 PRO B CA 1
ATOM 3001 C C . PRO B 1 105 ? 17.062 22.906 -9.578 1 74.75 105 PRO B C 1
ATOM 3003 O O . PRO B 1 105 ? 16.125 22.703 -8.812 1 74.75 105 PRO B O 1
ATOM 3006 N N . PRO B 1 106 ? 17.172 23.969 -10.352 1 73.06 106 PRO B N 1
ATOM 3007 C CA . PRO B 1 106 ? 15.992 24.828 -10.508 1 73.06 106 PRO B CA 1
ATOM 3008 C C . PRO B 1 106 ? 14.883 24.172 -11.336 1 73.06 106 PRO B C 1
ATOM 3010 O O . PRO B 1 106 ? 14.344 24.797 -12.25 1 73.06 106 PRO B O 1
ATOM 3013 N N . ASN B 1 107 ? 14.656 22.953 -11.047 1 71 107 ASN B N 1
ATOM 3014 C CA . ASN B 1 107 ? 13.648 22.266 -11.844 1 71 107 ASN B CA 1
ATOM 3015 C C . ASN B 1 107 ? 12.242 22.734 -11.508 1 71 107 ASN B C 1
ATOM 3017 O O . ASN B 1 107 ? 11.938 23.016 -10.344 1 71 107 ASN B O 1
ATOM 3021 N N . LYS B 1 108 ? 11.508 22.641 -12.688 1 73.81 108 LYS B N 1
ATOM 3022 C CA . LYS B 1 108 ? 10.094 23 -12.547 1 73.81 108 LYS B CA 1
ATOM 3023 C C . LYS B 1 108 ? 9.297 21.844 -11.953 1 73.81 108 LYS B C 1
ATOM 3025 O O . LYS B 1 108 ? 9.719 20.688 -12.039 1 73.81 108 LYS B O 1
ATOM 3030 N N . ARG B 1 109 ? 8.242 22.125 -11.383 1 73 109 ARG B N 1
ATOM 3031 C CA . ARG B 1 109 ? 7.32 21.172 -10.781 1 73 109 ARG B CA 1
ATOM 3032 C C . ARG B 1 109 ? 6.84 20.156 -11.805 1 73 109 ARG B C 1
ATOM 3034 O O . ARG B 1 109 ? 6.625 18.984 -11.469 1 73 109 ARG B O 1
ATOM 3041 N N . THR B 1 110 ? 6.848 20.609 -13.016 1 75.5 110 THR B N 1
ATOM 3042 C CA . THR B 1 110 ? 6.309 19.75 -14.062 1 75.5 110 THR B CA 1
ATOM 3043 C C . THR B 1 110 ? 7.266 18.609 -14.375 1 75.5 110 THR B C 1
ATOM 3045 O O . THR B 1 110 ? 6.867 17.594 -14.953 1 75.5 110 THR B O 1
ATOM 3048 N N . GLU B 1 111 ? 8.461 18.719 -14.055 1 81.88 111 GLU B N 1
ATOM 3049 C CA . GLU B 1 111 ? 9.469 17.688 -14.289 1 81.88 111 GLU B CA 1
ATOM 3050 C C . GLU B 1 111 ? 9.469 16.656 -13.172 1 81.88 111 GLU B C 1
ATOM 3052 O O . GLU B 1 111 ? 10.023 15.562 -13.32 1 81.88 111 GLU B O 1
ATOM 3057 N N . SER B 1 112 ? 8.797 17 -12.148 1 85.19 112 SER B N 1
ATOM 3058 C CA . SER B 1 112 ? 8.75 16.094 -11.008 1 85.19 112 SER B CA 1
ATOM 3059 C C . SER B 1 112 ? 7.727 14.984 -11.219 1 85.19 112 SER B C 1
ATOM 3061 O O . SER B 1 112 ? 6.613 15.242 -11.688 1 85.19 112 SER B O 1
ATOM 3063 N N . LYS B 1 113 ? 8.047 13.797 -10.969 1 86.56 113 LYS B N 1
ATOM 3064 C CA . LYS B 1 113 ? 7.168 12.633 -11.078 1 86.56 113 LYS B CA 1
ATOM 3065 C C . LYS B 1 113 ? 6.668 12.195 -9.703 1 86.56 113 LYS B C 1
ATOM 3067 O O . LYS B 1 113 ? 7.176 11.227 -9.133 1 86.56 113 LYS B O 1
ATOM 3072 N N . ALA B 1 114 ? 5.68 12.953 -9.328 1 87.56 114 ALA B N 1
ATOM 3073 C CA . ALA B 1 114 ? 5.137 12.695 -7.996 1 87.56 114 ALA B CA 1
ATOM 3074 C C . ALA B 1 114 ? 4.055 11.617 -8.047 1 87.56 114 ALA B C 1
ATOM 3076 O O . ALA B 1 114 ? 3.32 11.516 -9.031 1 87.56 114 ALA B O 1
ATOM 3077 N N . THR B 1 115 ? 4.035 10.75 -7.086 1 87.88 115 THR B N 1
ATOM 3078 C CA . THR B 1 115 ? 3.002 9.75 -6.852 1 87.88 115 THR B CA 1
ATOM 3079 C C . THR B 1 115 ? 2.438 9.875 -5.441 1 87.88 115 THR B C 1
ATOM 3081 O O . THR B 1 115 ? 2.818 10.773 -4.691 1 87.88 115 THR B O 1
ATOM 3084 N N . CYS B 1 116 ? 1.504 9.016 -5.113 1 87.38 116 CYS B N 1
ATOM 3085 C CA . CYS B 1 116 ? 0.97 9.016 -3.754 1 87.38 116 CYS B CA 1
ATOM 3086 C C . CYS B 1 116 ? 2.053 8.664 -2.74 1 87.38 116 CYS B C 1
ATOM 3088 O O . CYS B 1 116 ? 1.974 9.07 -1.578 1 87.38 116 CYS B O 1
ATOM 3090 N N . PHE B 1 117 ? 3.133 8.023 -3.217 1 92.81 117 PHE B N 1
ATOM 3091 C CA . PHE B 1 117 ? 4.195 7.605 -2.314 1 92.81 117 PHE B CA 1
ATOM 3092 C C . PHE B 1 117 ? 5.148 8.758 -2.021 1 92.81 117 PHE B C 1
ATOM 3094 O O . PHE B 1 117 ? 5.918 8.711 -1.061 1 92.81 117 PHE B O 1
ATOM 3101 N N . THR B 1 118 ? 5.082 9.742 -2.826 1 93.31 118 THR B N 1
ATOM 3102 C CA . THR B 1 118 ? 6.027 10.844 -2.709 1 93.31 118 THR B CA 1
ATOM 3103 C C . THR B 1 118 ? 5.871 11.547 -1.363 1 93.31 118 THR B C 1
ATOM 3105 O O . THR B 1 118 ? 6.844 12.062 -0.808 1 93.31 118 THR B O 1
ATOM 3108 N N . ALA B 1 119 ? 4.707 11.492 -0.841 1 92.31 119 ALA B N 1
ATOM 3109 C CA . ALA B 1 119 ? 4.438 12.164 0.426 1 92.31 119 ALA B CA 1
ATOM 3110 C C . ALA B 1 119 ? 5.07 11.414 1.594 1 92.31 119 ALA B C 1
ATOM 3112 O O . ALA B 1 119 ? 5.215 11.969 2.688 1 92.31 119 ALA B O 1
ATOM 3113 N N . LEU B 1 120 ? 5.449 10.203 1.387 1 93.56 120 LEU B N 1
ATOM 3114 C CA . LEU B 1 120 ? 5.973 9.359 2.455 1 93.56 120 LEU B CA 1
ATOM 3115 C C . LEU B 1 120 ? 7.496 9.367 2.457 1 93.56 120 LEU B C 1
ATOM 3117 O O . LEU B 1 120 ? 8.125 9.406 1.396 1 93.56 120 LEU B O 1
ATOM 3121 N N . CYS B 1 121 ? 7.988 9.359 3.656 1 93.25 121 CYS B N 1
ATOM 3122 C CA . CYS B 1 121 ? 9.422 9.117 3.734 1 93.25 121 CYS B CA 1
ATOM 3123 C C . CYS B 1 121 ? 9.719 7.621 3.799 1 93.25 121 CYS B C 1
ATOM 3125 O O . CYS B 1 121 ? 8.805 6.812 3.951 1 93.25 121 CYS B O 1
ATOM 3127 N N . GLU B 1 122 ? 10.961 7.238 3.699 1 92.12 122 GLU B N 1
ATOM 3128 C CA . GLU B 1 122 ? 11.375 5.84 3.635 1 92.12 122 GLU B CA 1
ATOM 3129 C C . GLU B 1 122 ? 11.008 5.094 4.914 1 92.12 122 GLU B C 1
ATOM 3131 O O . GLU B 1 122 ? 10.492 3.975 4.859 1 92.12 122 GLU B O 1
ATOM 3136 N N . GLU B 1 123 ? 11.203 5.711 6.027 1 91.38 123 GLU B N 1
ATOM 3137 C CA . GLU B 1 123 ? 10.898 5.059 7.297 1 91.38 123 GLU B CA 1
ATOM 3138 C C . GLU B 1 123 ? 9.398 4.828 7.453 1 91.38 123 GLU B C 1
ATOM 3140 O O . GLU B 1 123 ? 8.977 3.768 7.918 1 91.38 123 GLU B O 1
ATOM 3145 N N . GLU B 1 124 ? 8.688 5.742 7.125 1 91.88 124 GLU B N 1
ATOM 3146 C CA . GLU B 1 124 ? 7.234 5.625 7.195 1 91.88 124 GLU B CA 1
ATOM 3147 C C . GLU B 1 124 ? 6.723 4.535 6.258 1 91.88 124 GLU B C 1
ATOM 3149 O O . GLU B 1 124 ? 5.844 3.756 6.629 1 91.88 124 GLU B O 1
ATOM 3154 N N . SER B 1 125 ? 7.246 4.516 5.094 1 93.06 125 SER B N 1
ATOM 3155 C CA . SER B 1 125 ? 6.863 3.502 4.117 1 93.06 125 SER B CA 1
ATOM 3156 C C . SER B 1 125 ? 7.133 2.098 4.645 1 93.06 125 SER B C 1
ATOM 3158 O O . SER B 1 125 ? 6.34 1.18 4.41 1 93.06 125 SER B O 1
ATOM 3160 N N . LEU B 1 126 ? 8.164 1.95 5.309 1 89.06 126 LEU B N 1
ATOM 3161 C CA . LEU B 1 126 ? 8.508 0.656 5.891 1 89.06 126 LEU B CA 1
ATOM 3162 C C . LEU B 1 126 ? 7.48 0.248 6.941 1 89.06 126 LEU B C 1
ATOM 3164 O O . LEU B 1 126 ? 7.129 -0.93 7.047 1 89.06 126 LEU B O 1
ATOM 3168 N N . THR B 1 127 ? 7.074 1.212 7.695 1 89.06 127 THR B N 1
ATOM 3169 C CA . THR B 1 127 ? 6.047 0.936 8.695 1 89.06 127 THR B CA 1
ATOM 3170 C C . THR B 1 127 ? 4.742 0.506 8.023 1 89.06 127 THR B C 1
ATOM 3172 O O . THR B 1 127 ? 4.07 -0.409 8.5 1 89.06 127 THR B O 1
ATOM 3175 N N . ILE B 1 128 ? 4.441 1.079 6.945 1 90.5 128 ILE B N 1
ATOM 3176 C CA . ILE B 1 128 ? 3.223 0.761 6.211 1 90.5 128 ILE B CA 1
ATOM 3177 C C . ILE B 1 128 ? 3.305 -0.663 5.668 1 90.5 128 ILE B C 1
ATOM 3179 O O . ILE B 1 128 ? 2.342 -1.427 5.758 1 90.5 128 ILE B O 1
ATOM 3183 N N . VAL B 1 129 ? 4.41 -0.998 5.145 1 90.81 129 VAL B N 1
ATOM 3184 C CA . VAL B 1 129 ? 4.578 -2.33 4.574 1 90.81 129 VAL B CA 1
ATOM 3185 C C . VAL B 1 129 ? 4.434 -3.383 5.672 1 90.81 129 VAL B C 1
ATOM 3187 O O . VAL B 1 129 ? 3.873 -4.457 5.438 1 90.81 129 VAL B O 1
ATOM 3190 N N . LYS B 1 130 ? 4.961 -3.066 6.801 1 88.94 130 LYS B N 1
ATOM 3191 C CA . LYS B 1 130 ? 4.805 -3.982 7.93 1 88.94 130 LYS B CA 1
ATOM 3192 C C . LYS B 1 130 ? 3.332 -4.16 8.289 1 88.94 130 LYS B C 1
ATOM 3194 O O . LYS B 1 130 ? 2.883 -5.273 8.562 1 88.94 130 LYS B O 1
ATOM 3199 N N . ASP B 1 131 ? 2.695 -3.121 8.281 1 88.38 131 ASP B N 1
ATOM 3200 C CA . ASP B 1 131 ? 1.267 -3.178 8.578 1 88.38 131 ASP B CA 1
ATOM 3201 C C . ASP B 1 131 ? 0.514 -3.955 7.504 1 88.38 131 ASP B C 1
ATOM 3203 O O . ASP B 1 131 ? -0.449 -4.664 7.801 1 88.38 131 ASP B O 1
ATOM 3207 N N . VAL B 1 132 ? 0.883 -3.805 6.25 1 91.06 132 VAL B N 1
ATOM 3208 C CA . VAL B 1 132 ? 0.285 -4.574 5.164 1 91.06 132 VAL B CA 1
ATOM 3209 C C . VAL B 1 132 ? 0.452 -6.066 5.438 1 91.06 132 VAL B C 1
ATOM 3211 O O . VAL B 1 132 ? -0.513 -6.832 5.352 1 91.06 132 VAL B O 1
ATOM 3214 N N . GLY B 1 133 ? 1.657 -6.414 5.766 1 89.75 133 GLY B N 1
ATOM 3215 C CA . GLY B 1 133 ? 1.903 -7.809 6.09 1 89.75 133 GLY B CA 1
ATOM 3216 C C . GLY B 1 133 ? 1.055 -8.312 7.242 1 89.75 133 GLY B C 1
ATOM 3217 O O . GLY B 1 133 ? 0.499 -9.414 7.176 1 89.75 133 GLY B O 1
ATOM 3218 N N . ARG B 1 134 ? 0.937 -7.52 8.211 1 89.81 134 ARG B N 1
ATOM 3219 C CA . ARG B 1 134 ? 0.152 -7.891 9.383 1 89.81 134 ARG B CA 1
ATOM 3220 C C . ARG B 1 134 ? -1.323 -8.047 9.031 1 89.81 134 ARG B C 1
ATOM 3222 O O . ARG B 1 134 ? -1.96 -9.031 9.422 1 89.81 134 ARG B O 1
ATOM 3229 N N . VAL B 1 135 ? -1.857 -7.137 8.344 1 92.19 135 VAL B N 1
ATOM 3230 C CA . VAL B 1 135 ? -3.27 -7.125 7.977 1 92.19 135 VAL B CA 1
ATOM 3231 C C . VAL B 1 135 ? -3.582 -8.32 7.078 1 92.19 135 VAL B C 1
ATOM 3233 O O . VAL B 1 135 ? -4.613 -8.977 7.242 1 92.19 135 VAL B O 1
ATOM 3236 N N . LEU B 1 136 ? -2.734 -8.578 6.137 1 92.94 136 LEU B N 1
ATOM 3237 C CA . LEU B 1 136 ? -2.934 -9.734 5.262 1 92.94 136 LEU B CA 1
ATOM 3238 C C . LEU B 1 136 ? -2.908 -11.031 6.062 1 92.94 136 LEU B C 1
ATOM 3240 O O . LEU B 1 136 ? -3.73 -11.922 5.832 1 92.94 136 LEU B O 1
ATOM 3244 N N . ASN B 1 137 ? -2.039 -11.062 6.988 1 90.25 137 ASN B N 1
ATOM 3245 C CA . ASN B 1 137 ? -1.929 -12.266 7.805 1 90.25 137 ASN B CA 1
ATOM 3246 C C . ASN B 1 137 ? -3.16 -12.461 8.68 1 90.25 137 ASN B C 1
ATOM 3248 O O . ASN B 1 137 ? -3.602 -13.594 8.898 1 90.25 137 ASN B O 1
ATOM 3252 N N . GLU B 1 138 ? -3.703 -11.414 9.094 1 90.62 138 GLU B N 1
ATOM 3253 C CA . GLU B 1 138 ? -4.789 -11.469 10.062 1 90.62 138 GLU B CA 1
ATOM 3254 C C . GLU B 1 138 ? -6.141 -11.641 9.375 1 90.62 138 GLU B C 1
ATOM 3256 O O . GLU B 1 138 ? -7.035 -12.305 9.898 1 90.62 138 GLU B O 1
ATOM 3261 N N . HIS B 1 139 ? -6.293 -11.094 8.195 1 92.81 139 HIS B N 1
ATOM 3262 C CA . HIS B 1 139 ? -7.652 -10.945 7.691 1 92.81 139 HIS B CA 1
ATOM 3263 C C . HIS B 1 139 ? -7.832 -11.695 6.375 1 92.81 139 HIS B C 1
ATOM 3265 O O . HIS B 1 139 ? -8.961 -11.992 5.969 1 92.81 139 HIS B O 1
ATOM 3271 N N . PHE B 1 140 ? -6.789 -11.945 5.621 1 95.06 140 PHE B N 1
ATOM 3272 C CA . PHE B 1 140 ? -6.945 -12.672 4.367 1 95.06 140 PHE B CA 1
ATOM 3273 C C . PHE B 1 140 ? -7.414 -14.102 4.621 1 95.06 140 PHE B C 1
ATOM 3275 O O . PHE B 1 140 ? -6.879 -14.789 5.492 1 95.06 140 PHE B O 1
ATOM 3282 N N . PRO B 1 141 ? -8.398 -14.516 3.865 1 95.44 141 PRO B N 1
ATOM 3283 C CA . PRO B 1 141 ? -8.922 -15.867 4.062 1 95.44 141 PRO B CA 1
ATOM 3284 C C . PRO B 1 141 ? -8.078 -16.938 3.381 1 95.44 141 PRO B C 1
ATOM 3286 O O . PRO B 1 141 ? -8.5 -17.531 2.383 1 95.44 141 PRO B O 1
ATOM 3289 N N . LYS B 1 142 ? -7.008 -17.25 3.996 1 92.81 142 LYS B N 1
ATOM 3290 C CA . LYS B 1 142 ? -5.984 -18.094 3.398 1 92.81 142 LYS B CA 1
ATOM 3291 C C . LYS B 1 142 ? -6.543 -19.484 3.074 1 92.81 142 LYS B C 1
ATOM 3293 O O . LYS B 1 142 ? -6.402 -19.969 1.948 1 92.81 142 LYS B O 1
ATOM 3298 N N . ASP B 1 143 ? -7.211 -20.109 4.023 1 91.94 143 ASP B N 1
ATOM 3299 C CA . ASP B 1 143 ? -7.703 -21.469 3.842 1 91.94 143 ASP B CA 1
ATOM 3300 C C . ASP B 1 143 ? -8.773 -21.531 2.756 1 91.94 143 ASP B C 1
ATOM 3302 O O . ASP B 1 143 ? -8.711 -22.375 1.862 1 91.94 143 ASP B O 1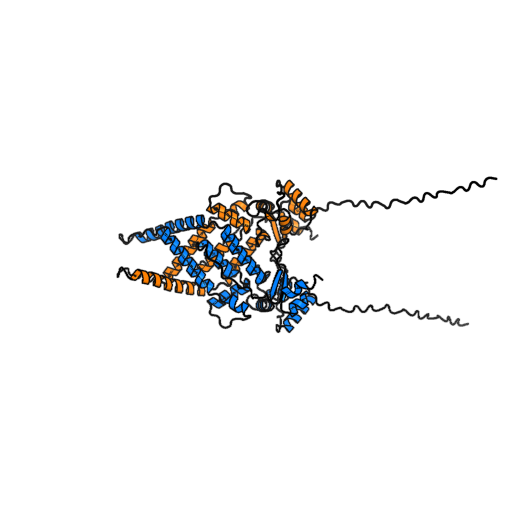
ATOM 3306 N N . ALA B 1 144 ? -9.727 -20.625 2.879 1 94.88 144 ALA B N 1
ATOM 3307 C CA . ALA B 1 144 ? -10.805 -20.594 1.896 1 94.88 144 ALA B CA 1
ATOM 3308 C C . ALA B 1 144 ? -10.273 -20.25 0.509 1 94.88 144 ALA B C 1
ATOM 3310 O O . ALA B 1 144 ? -10.758 -20.766 -0.498 1 94.88 144 ALA B O 1
ATOM 3311 N N . PHE B 1 145 ? -9.344 -19.406 0.42 1 94.5 145 PHE B N 1
ATOM 3312 C CA . PHE B 1 145 ? -8.742 -18.984 -0.836 1 94.5 145 PHE B CA 1
ATOM 3313 C C . PHE B 1 145 ? -8 -20.141 -1.496 1 94.5 145 PHE B C 1
ATOM 3315 O O . PHE B 1 145 ? -8.164 -20.391 -2.691 1 94.5 145 PHE B O 1
ATOM 3322 N N . GLU B 1 146 ? -7.172 -20.781 -0.693 1 89.88 146 GLU B N 1
ATOM 3323 C CA . GLU B 1 146 ? -6.414 -21.922 -1.191 1 89.88 146 GLU B CA 1
ATOM 3324 C C . GLU B 1 146 ? -7.344 -23 -1.731 1 89.88 146 GLU B C 1
ATOM 3326 O O . GLU B 1 146 ? -7.062 -23.625 -2.764 1 89.88 146 GLU B O 1
ATOM 3331 N N . LYS B 1 147 ? -8.367 -23.25 -1.021 1 90 147 LYS B N 1
ATOM 3332 C CA . LYS B 1 147 ? -9.344 -24.234 -1.45 1 90 147 LYS B CA 1
ATOM 3333 C C . LYS B 1 147 ? -9.969 -23.859 -2.789 1 90 147 LYS B C 1
ATOM 3335 O O . LYS B 1 147 ? -10.07 -24.688 -3.695 1 90 147 LYS B O 1
ATOM 3340 N N . GLU B 1 148 ? -10.359 -22.656 -2.891 1 92.38 148 GLU B N 1
ATOM 3341 C CA . GLU B 1 148 ? -10.969 -22.172 -4.129 1 92.38 148 GLU B CA 1
ATOM 3342 C C . GLU B 1 148 ? -9.961 -22.188 -5.277 1 92.38 148 GLU B C 1
ATOM 3344 O O . GLU B 1 148 ? -10.305 -22.531 -6.41 1 92.38 148 GLU B O 1
ATOM 3349 N N . LEU B 1 149 ? -8.812 -21.766 -4.988 1 90 149 LEU B N 1
ATOM 3350 C CA . LEU B 1 149 ? -7.746 -21.734 -5.98 1 90 149 LEU B CA 1
ATOM 3351 C C . LEU B 1 149 ? -7.461 -23.125 -6.52 1 90 149 LEU B C 1
ATOM 3353 O O . LEU B 1 149 ? -7.363 -23.328 -7.734 1 90 149 LEU B O 1
ATOM 3357 N N . THR B 1 150 ? -7.336 -24.047 -5.645 1 86.19 150 THR B N 1
ATOM 3358 C CA . THR B 1 150 ? -7.066 -25.438 -6.027 1 86.19 150 THR B CA 1
ATOM 3359 C C . THR B 1 150 ? -8.211 -26 -6.859 1 86.19 150 THR B C 1
ATOM 3361 O O . THR B 1 150 ? -7.98 -26.703 -7.844 1 86.19 150 THR B O 1
ATOM 3364 N N . ARG B 1 151 ? -9.352 -25.703 -6.445 1 88.12 151 ARG B N 1
ATOM 3365 C CA . ARG B 1 151 ? -10.531 -26.141 -7.188 1 88.12 151 ARG B CA 1
ATOM 3366 C C . ARG B 1 151 ? -10.508 -25.609 -8.617 1 88.12 151 ARG B C 1
ATOM 3368 O O . ARG B 1 151 ? -10.742 -26.359 -9.57 1 88.12 151 ARG B O 1
ATOM 3375 N N . ARG B 1 152 ? -10.172 -24.438 -8.805 1 87.19 152 ARG B N 1
ATOM 3376 C CA . ARG B 1 152 ? -10.172 -23.797 -10.125 1 87.19 152 ARG B CA 1
ATOM 3377 C C . ARG B 1 152 ? -9.039 -24.328 -10.992 1 87.19 152 ARG B C 1
ATOM 3379 O O . ARG B 1 152 ? -9.203 -24.516 -12.195 1 87.19 152 ARG B O 1
ATOM 3386 N N . ILE B 1 153 ? -7.945 -24.516 -10.367 1 81 153 ILE B N 1
ATOM 3387 C CA . ILE B 1 153 ? -6.812 -25.062 -11.102 1 81 153 ILE B CA 1
ATOM 3388 C C . ILE B 1 153 ? -7.148 -26.469 -11.602 1 81 153 ILE B C 1
ATOM 3390 O O . ILE B 1 153 ? -6.809 -26.828 -12.734 1 81 153 ILE B O 1
ATOM 3394 N N . GLN B 1 154 ? -7.816 -27.219 -10.789 1 80.31 154 GLN B N 1
ATOM 3395 C CA . GLN B 1 154 ? -8.227 -28.562 -11.172 1 80.31 154 GLN B CA 1
ATOM 3396 C C . GLN B 1 154 ? -9.203 -28.531 -12.344 1 80.31 154 GLN B C 1
ATOM 3398 O O . GLN B 1 154 ? -9.055 -29.297 -13.297 1 80.31 154 GLN B O 1
ATOM 3403 N N . VAL B 1 155 ? -10.062 -27.625 -12.273 1 80.25 155 VAL B N 1
ATOM 3404 C CA . VAL B 1 155 ? -11.078 -27.5 -13.312 1 80.25 155 VAL B CA 1
ATOM 3405 C C . VAL B 1 155 ? -10.43 -27.047 -14.625 1 80.25 155 VAL B C 1
ATOM 3407 O O . VAL B 1 155 ? -10.727 -27.594 -15.688 1 80.25 155 VAL B O 1
ATOM 3410 N N . ASN B 1 156 ? -9.539 -26.094 -14.555 1 73.94 156 ASN B N 1
ATOM 3411 C CA . ASN B 1 156 ? -8.867 -25.562 -15.734 1 73.94 156 ASN B CA 1
ATOM 3412 C C . ASN B 1 156 ? -7.922 -26.578 -16.359 1 73.94 156 ASN B C 1
ATOM 3414 O O . ASN B 1 156 ? -7.785 -26.656 -17.578 1 73.94 156 ASN B O 1
ATOM 3418 N N . SER B 1 157 ? -7.172 -27.297 -15.531 1 66.25 157 SER B N 1
ATOM 3419 C CA . SER B 1 157 ? -6.281 -28.359 -16 1 66.25 157 SER B CA 1
ATOM 3420 C C . SER B 1 157 ? -7.062 -29.453 -16.719 1 66.25 157 SER B C 1
ATOM 3422 O O . SER B 1 157 ? -6.633 -29.953 -17.75 1 66.25 157 SER B O 1
ATOM 3424 N N . ASP B 1 158 ? -8.086 -29.75 -16.125 1 62.22 158 ASP B N 1
ATOM 3425 C CA . ASP B 1 158 ? -8.945 -30.766 -16.734 1 62.22 158 ASP B CA 1
ATOM 3426 C C . ASP B 1 158 ? -9.445 -30.297 -18.094 1 62.22 158 ASP B C 1
ATOM 3428 O O . ASP B 1 158 ? -9.477 -31.078 -19.047 1 62.22 158 ASP B O 1
ATOM 3432 N N . GLN B 1 159 ? -9.664 -29.047 -18.094 1 57.56 159 GLN B N 1
ATOM 3433 C CA . GLN B 1 159 ? -10.133 -28.484 -19.359 1 57.56 159 GLN B CA 1
ATOM 3434 C C . GLN B 1 159 ? -9.031 -28.5 -20.406 1 57.56 159 GLN B C 1
ATOM 3436 O O . GLN B 1 159 ? -9.273 -28.828 -21.562 1 57.56 159 GLN B O 1
ATOM 3441 N N . LEU B 1 160 ? -7.895 -28.125 -19.906 1 52.97 160 LEU B N 1
ATOM 3442 C CA . LEU B 1 160 ? -6.75 -28.156 -20.812 1 52.97 160 LEU B CA 1
ATOM 3443 C C . LEU B 1 160 ? -6.426 -29.578 -21.234 1 52.97 160 LEU B C 1
ATOM 3445 O O . LEU B 1 160 ? -6.117 -29.828 -22.406 1 52.97 160 LEU B O 1
ATOM 3449 N N . MET B 1 161 ? -6.449 -30.469 -20.203 1 51.53 161 MET B N 1
ATOM 3450 C CA . MET B 1 161 ? -6.148 -31.875 -20.484 1 51.53 161 MET B CA 1
ATOM 3451 C C . MET B 1 161 ? -7.227 -32.5 -21.359 1 51.53 161 MET B C 1
ATOM 3453 O O . MET B 1 161 ? -6.93 -33.344 -22.203 1 51.53 161 MET B O 1
ATOM 3457 N N . ARG B 1 162 ? -8.43 -32.156 -21.062 1 52.41 162 ARG B N 1
ATOM 3458 C CA . ARG B 1 162 ? -9.492 -32.656 -21.922 1 52.41 162 ARG B CA 1
ATOM 3459 C C . ARG B 1 162 ? -9.281 -32.219 -23.359 1 52.41 162 ARG B C 1
ATOM 3461 O O . ARG B 1 162 ? -9.586 -32.969 -24.297 1 52.41 162 ARG B O 1
ATOM 3468 N N . GLY B 1 163 ? -8.82 -31 -23.406 1 43.34 163 GLY B N 1
ATOM 3469 C CA . GLY B 1 163 ? -8.516 -30.562 -24.75 1 43.34 163 GLY B CA 1
ATOM 3470 C C . GLY B 1 163 ? -7.352 -31.312 -25.375 1 43.34 163 GLY B C 1
ATOM 3471 O O . GLY B 1 163 ? -7.328 -31.547 -26.594 1 43.34 163 GLY B O 1
ATOM 3472 N N . ILE B 1 164 ? -6.395 -31.625 -24.547 1 41 164 ILE B N 1
ATOM 3473 C CA . ILE B 1 164 ? -5.23 -32.375 -25.016 1 41 164 ILE B CA 1
ATOM 3474 C C . ILE B 1 164 ? -5.578 -33.844 -25.109 1 41 164 ILE B C 1
ATOM 3476 O O . ILE B 1 164 ? -5.004 -34.594 -25.922 1 41 164 ILE B O 1
ATOM 3480 N N . HIS B 1 165 ? -6.375 -34.312 -24.156 1 41.84 165 HIS B N 1
ATOM 3481 C CA . HIS B 1 165 ? -6.688 -35.75 -24.156 1 41.84 165 HIS B CA 1
ATOM 3482 C C . HIS B 1 165 ? -7.285 -36.188 -25.484 1 41.84 165 HIS B C 1
ATOM 3484 O O . HIS B 1 165 ? -7.613 -37.344 -25.672 1 41.84 165 HIS B O 1
ATOM 3490 N N . SER B 1 166 ? -7.777 -35.344 -26.344 1 39.91 166 SER B N 1
ATOM 3491 C CA . SER B 1 166 ? -8.234 -36.156 -27.469 1 39.91 166 SER B CA 1
ATOM 3492 C C . SER B 1 166 ? -7.133 -37.094 -27.953 1 39.91 166 SER B C 1
ATOM 3494 O O . SER B 1 166 ? -7.379 -37.969 -28.797 1 39.91 166 SER B O 1
ATOM 3496 N N . PHE B 1 167 ? -5.848 -36.656 -28.016 1 35.38 167 PHE B N 1
ATOM 3497 C CA . PHE B 1 167 ? -5 -37.594 -28.719 1 35.38 167 PHE B CA 1
ATOM 3498 C C . PHE B 1 167 ? -4.738 -38.812 -27.844 1 35.38 167 PHE B C 1
ATOM 3500 O O . PHE B 1 167 ? -4.949 -39.969 -28.297 1 35.38 167 PHE B O 1
ATOM 3507 N N . ASN B 1 168 ? -3.355 -39.094 -27.203 1 39.25 168 ASN B N 1
ATOM 3508 C CA . ASN B 1 168 ? -2.803 -40.375 -26.781 1 39.25 168 ASN B CA 1
ATOM 3509 C C . ASN B 1 168 ? -3.449 -40.844 -25.5 1 39.25 168 ASN B C 1
ATOM 3511 O O . ASN B 1 168 ? -3.594 -40.094 -24.547 1 39.25 168 ASN B O 1
ATOM 3515 N N . ASN B 1 169 ? -4.234 -42 -25.484 1 39.16 169 ASN B N 1
ATOM 3516 C CA . ASN B 1 169 ? -4.941 -42.875 -24.578 1 39.16 169 ASN B CA 1
ATOM 3517 C C . ASN B 1 169 ? -4.312 -42.906 -23.188 1 39.16 169 ASN B C 1
ATOM 3519 O O . ASN B 1 169 ? -5.023 -42.875 -22.188 1 39.16 169 ASN B O 1
ATOM 3523 N N . ASP B 1 170 ? -3 -43.594 -22.984 1 37.97 170 ASP B N 1
ATOM 3524 C CA . ASP B 1 170 ? -2.406 -44.188 -21.812 1 37.97 170 ASP B CA 1
ATOM 3525 C C . ASP B 1 170 ? -1.769 -43.156 -20.906 1 37.97 170 ASP B C 1
ATOM 3527 O O . ASP B 1 170 ? -0.995 -43.5 -20 1 37.97 170 ASP B O 1
ATOM 3531 N N . ILE B 1 171 ? -1.581 -42 -21.406 1 39.34 171 ILE B N 1
ATOM 3532 C CA . ILE B 1 171 ? -0.891 -41.125 -20.469 1 39.34 171 ILE B CA 1
ATOM 3533 C C . ILE B 1 171 ? -1.682 -41.062 -19.156 1 39.34 171 ILE B C 1
ATOM 3535 O O . ILE B 1 171 ? -2.82 -40.594 -19.141 1 39.34 171 ILE B O 1
ATOM 3539 N N . GLN B 1 172 ? -1.505 -42 -18.266 1 38.62 172 GLN B N 1
ATOM 3540 C CA . GLN B 1 172 ? -1.974 -42.031 -16.891 1 38.62 172 GLN B CA 1
ATOM 3541 C C . GLN B 1 172 ? -2.314 -40.656 -16.375 1 38.62 172 GLN B C 1
ATOM 3543 O O . GLN B 1 172 ? -1.464 -39.75 -16.391 1 38.62 172 GLN B O 1
ATOM 3548 N N . ARG B 1 173 ? -3.508 -40.188 -16.547 1 45.47 173 ARG B N 1
ATOM 3549 C CA . ARG B 1 173 ? -4.156 -39.062 -15.859 1 45.47 173 ARG B CA 1
ATOM 3550 C C . ARG B 1 173 ? -3.568 -38.875 -14.461 1 45.47 173 ARG B C 1
ATOM 3552 O O . ARG B 1 173 ? -3.977 -39.531 -13.508 1 45.47 173 ARG B O 1
ATOM 3559 N N . ARG B 1 174 ? -2.307 -38.875 -14.375 1 43.78 174 ARG B N 1
ATOM 3560 C CA . ARG B 1 174 ? -1.91 -38.594 -12.992 1 43.78 174 ARG B CA 1
ATOM 3561 C C . ARG B 1 174 ? -2.709 -37.438 -12.406 1 43.78 174 ARG B C 1
ATOM 3563 O O . ARG B 1 174 ? -2.639 -36.312 -12.906 1 43.78 174 ARG B O 1
ATOM 3570 N N . GLN B 1 175 ? -3.945 -37.75 -11.906 1 48.25 175 GLN B N 1
ATOM 3571 C CA . GLN B 1 175 ? -4.805 -36.906 -11.109 1 48.25 175 GLN B CA 1
ATOM 3572 C C . GLN B 1 175 ? -3.982 -35.906 -10.297 1 48.25 175 GLN B C 1
ATOM 3574 O O . GLN B 1 175 ? -3.191 -36.281 -9.438 1 48.25 175 GLN B O 1
ATOM 3579 N N . ILE B 1 176 ? -3.596 -34.844 -10.992 1 53.97 176 ILE B N 1
ATOM 3580 C CA . ILE B 1 176 ? -3.008 -33.781 -10.172 1 53.97 176 ILE B CA 1
ATOM 3581 C C . ILE B 1 176 ? -3.803 -33.625 -8.875 1 53.97 176 ILE B C 1
ATOM 3583 O O . ILE B 1 176 ? -4.988 -33.312 -8.906 1 53.97 176 ILE B O 1
ATOM 3587 N N . THR B 1 177 ? -3.348 -34.375 -7.77 1 65.75 177 THR B N 1
ATOM 3588 C CA . THR B 1 177 ? -3.98 -34.281 -6.461 1 65.75 177 THR B CA 1
ATOM 3589 C C . THR B 1 177 ? -3.961 -32.844 -5.953 1 65.75 177 THR B C 1
ATOM 3591 O O . THR B 1 177 ? -3.174 -32.031 -6.43 1 65.75 177 THR B O 1
ATOM 3594 N N . THR B 1 178 ? -4.992 -32.531 -5.25 1 72.44 178 THR B N 1
ATOM 3595 C CA . THR B 1 178 ? -5.074 -31.266 -4.562 1 72.44 178 THR B CA 1
ATOM 3596 C C . THR B 1 178 ? -3.742 -30.906 -3.906 1 72.44 178 THR B C 1
ATOM 3598 O O . THR B 1 178 ? -3.285 -29.766 -3.988 1 72.44 178 THR B O 1
ATOM 3601 N N . GLY B 1 179 ? -3.105 -31.922 -3.387 1 73.56 179 GLY B N 1
ATOM 3602 C CA . GLY B 1 179 ? -1.825 -31.703 -2.732 1 73.56 179 GLY B CA 1
ATOM 3603 C C . GLY B 1 179 ? -0.719 -31.312 -3.695 1 73.56 179 GLY B C 1
ATOM 3604 O O . GLY B 1 179 ? 0.086 -30.438 -3.402 1 73.56 179 GLY B O 1
ATOM 3605 N N . SER B 1 180 ? -0.745 -31.953 -4.84 1 73.69 180 SER B N 1
ATOM 3606 C CA . SER B 1 180 ? 0.265 -31.656 -5.848 1 73.69 180 SER B CA 1
ATOM 3607 C C . SER B 1 180 ? 0.098 -30.234 -6.383 1 73.69 180 SER B C 1
ATOM 3609 O O . SER B 1 180 ? 1.085 -29.531 -6.617 1 73.69 180 SER B O 1
ATOM 3611 N N . LEU B 1 181 ? -1.145 -29.844 -6.539 1 74.38 181 LEU B N 1
ATOM 3612 C CA . LEU B 1 181 ? -1.426 -28.5 -7.035 1 74.38 181 LEU B CA 1
ATOM 3613 C C . LEU B 1 181 ? -1.011 -27.453 -6.016 1 74.38 181 LEU B C 1
ATOM 3615 O O . LEU B 1 181 ? -0.412 -26.438 -6.375 1 74.38 181 LEU B O 1
ATOM 3619 N N . GLN B 1 182 ? -1.289 -27.766 -4.77 1 78.56 182 GLN B N 1
ATOM 3620 C CA . GLN B 1 182 ? -0.891 -26.859 -3.697 1 78.56 182 GLN B CA 1
ATOM 3621 C C . GLN B 1 182 ? 0.627 -26.719 -3.631 1 78.56 182 GLN B C 1
ATOM 3623 O O . GLN B 1 182 ? 1.147 -25.625 -3.455 1 78.56 182 GLN B O 1
ATOM 3628 N N . ASN B 1 183 ? 1.262 -27.781 -3.83 1 78.38 183 ASN B N 1
ATOM 3629 C CA . ASN B 1 183 ? 2.721 -27.766 -3.811 1 78.38 183 ASN B CA 1
ATOM 3630 C C . ASN B 1 183 ? 3.285 -26.969 -4.984 1 78.38 183 ASN B C 1
ATOM 3632 O O . ASN B 1 183 ? 4.285 -26.266 -4.836 1 78.38 183 ASN B O 1
ATOM 3636 N N . MET B 1 184 ? 2.65 -27.109 -6.055 1 75.56 184 MET B N 1
ATOM 3637 C CA . MET B 1 184 ? 3.076 -26.359 -7.234 1 75.56 184 MET B CA 1
ATOM 3638 C C . MET B 1 184 ? 2.9 -24.859 -7.023 1 75.56 184 MET B C 1
ATOM 3640 O O . MET B 1 184 ? 3.785 -24.078 -7.363 1 75.56 184 MET B O 1
ATOM 3644 N N . LEU B 1 185 ? 1.799 -24.484 -6.469 1 79.88 185 LEU B N 1
ATOM 3645 C CA . LEU B 1 185 ? 1.517 -23.078 -6.188 1 79.88 185 LEU B CA 1
ATOM 3646 C C . LEU B 1 185 ? 2.553 -22.5 -5.23 1 79.88 185 LEU B C 1
ATOM 3648 O O . LEU B 1 185 ? 3.074 -21.406 -5.465 1 79.88 185 LEU B O 1
ATOM 3652 N N . ARG B 1 186 ? 2.807 -23.234 -4.254 1 84.12 186 ARG B N 1
ATOM 3653 C CA . ARG B 1 186 ? 3.785 -22.797 -3.266 1 84.12 186 ARG B CA 1
ATOM 3654 C C . ARG B 1 186 ? 5.176 -22.688 -3.881 1 84.12 186 ARG B C 1
ATOM 3656 O O . ARG B 1 186 ? 5.93 -21.766 -3.57 1 84.12 186 ARG B O 1
ATOM 3663 N N . ALA B 1 187 ? 5.488 -23.594 -4.746 1 82.88 187 ALA B N 1
ATOM 3664 C CA . ALA B 1 187 ? 6.793 -23.578 -5.402 1 82.88 187 ALA B CA 1
ATOM 3665 C C . ALA B 1 187 ? 6.949 -22.359 -6.297 1 82.88 187 ALA B C 1
ATOM 3667 O O . ALA B 1 187 ? 8.016 -21.734 -6.332 1 82.88 187 ALA B O 1
ATOM 3668 N N . VAL B 1 188 ? 5.906 -22.062 -6.973 1 83.06 188 VAL B N 1
ATOM 3669 C CA . VAL B 1 188 ? 5.922 -20.875 -7.82 1 83.06 188 VAL B CA 1
ATOM 3670 C C . VAL B 1 188 ? 6.066 -19.625 -6.957 1 83.06 188 VAL B C 1
ATOM 3672 O O . VAL B 1 188 ? 6.891 -18.75 -7.25 1 83.06 188 VAL B O 1
ATOM 3675 N N . GLY B 1 189 ? 5.254 -19.562 -5.926 1 89 189 GLY B N 1
ATOM 3676 C CA . GLY B 1 189 ? 5.352 -18.453 -5 1 89 189 GLY B CA 1
ATOM 3677 C C . GLY B 1 189 ? 6.734 -18.297 -4.398 1 89 189 GLY B C 1
ATOM 3678 O O . GLY B 1 189 ? 7.258 -17.188 -4.309 1 89 189 GLY B O 1
ATOM 3679 N N . GLN B 1 190 ? 7.32 -19.391 -4.055 1 90 190 GLN B N 1
ATOM 3680 C CA . GLN B 1 190 ? 8.656 -19.375 -3.457 1 90 190 GLN B CA 1
ATOM 3681 C C . GLN B 1 190 ? 9.695 -18.859 -4.441 1 90 190 GLN B C 1
ATOM 3683 O O . GLN B 1 190 ? 10.586 -18.094 -4.066 1 90 190 GLN B O 1
ATOM 3688 N N . THR B 1 191 ? 9.594 -19.266 -5.648 1 90 191 THR B N 1
ATOM 3689 C CA . THR B 1 191 ? 10.555 -18.812 -6.652 1 90 191 THR B CA 1
ATOM 3690 C C . THR B 1 191 ? 10.406 -17.328 -6.914 1 90 191 THR B C 1
ATOM 3692 O O . THR B 1 191 ? 11.406 -16.609 -7.07 1 90 191 THR B O 1
ATOM 3695 N N . VAL B 1 192 ? 9.18 -16.891 -6.988 1 92.19 192 VAL B N 1
ATOM 3696 C CA . VAL B 1 192 ? 8.922 -15.469 -7.164 1 92.19 192 VAL B CA 1
ATOM 3697 C C . VAL B 1 192 ? 9.555 -14.688 -6.012 1 92.19 192 VAL B C 1
ATOM 3699 O O . VAL B 1 192 ? 10.234 -13.68 -6.234 1 92.19 192 VAL B O 1
ATOM 3702 N N . LEU B 1 193 ? 9.352 -15.148 -4.824 1 93.62 193 LEU B N 1
ATOM 3703 C CA . LEU B 1 193 ? 9.883 -14.492 -3.639 1 93.62 193 LEU B CA 1
ATOM 3704 C C . LEU B 1 193 ? 11.406 -14.5 -3.646 1 93.62 193 LEU B C 1
ATOM 3706 O O . LEU B 1 193 ? 12.047 -13.516 -3.26 1 93.62 193 LEU B O 1
ATOM 3710 N N . GLU B 1 194 ? 11.969 -15.562 -4.09 1 93.06 194 GLU B N 1
ATOM 3711 C CA . GLU B 1 194 ? 13.422 -15.656 -4.176 1 93.06 194 GLU B CA 1
ATOM 3712 C C . GLU B 1 194 ? 13.992 -14.609 -5.121 1 93.06 194 GLU B C 1
ATOM 3714 O O . GLU B 1 194 ? 15.031 -14.008 -4.832 1 93.06 194 GLU B O 1
ATOM 3719 N N . VAL B 1 195 ? 13.344 -14.438 -6.199 1 94.19 195 VAL B N 1
ATOM 3720 C CA . VAL B 1 195 ? 13.812 -13.438 -7.148 1 94.19 195 VAL B CA 1
ATOM 3721 C C . VAL B 1 195 ? 13.68 -12.039 -6.539 1 94.19 195 VAL B C 1
ATOM 3723 O O . VAL B 1 195 ? 14.602 -11.227 -6.629 1 94.19 195 VAL B O 1
ATOM 3726 N N . LEU B 1 196 ? 12.562 -11.758 -5.918 1 95 196 LEU B N 1
ATOM 3727 C CA . LEU B 1 196 ? 12.344 -10.453 -5.297 1 95 196 LEU B CA 1
ATOM 3728 C C . LEU B 1 196 ? 13.344 -10.219 -4.168 1 95 196 LEU B C 1
ATOM 3730 O O . LEU B 1 196 ? 13.766 -9.086 -3.93 1 95 196 LEU B O 1
ATOM 3734 N N . GLU B 1 197 ? 13.75 -11.234 -3.525 1 93.69 197 GLU B N 1
ATOM 3735 C CA . GLU B 1 197 ? 14.672 -11.148 -2.393 1 93.69 197 GLU B CA 1
ATOM 3736 C C . GLU B 1 197 ? 16.078 -10.789 -2.85 1 93.69 197 GLU B C 1
ATOM 3738 O O . GLU B 1 197 ? 16.922 -10.414 -2.035 1 93.69 197 GLU B O 1
ATOM 3743 N N . THR B 1 198 ? 16.359 -10.922 -4.102 1 93.5 198 THR B N 1
ATOM 3744 C CA . THR B 1 198 ? 17.672 -10.547 -4.613 1 93.5 198 THR B CA 1
ATOM 3745 C C . THR B 1 198 ? 17.828 -9.031 -4.629 1 93.5 198 THR B C 1
ATOM 3747 O O . THR B 1 198 ? 18.938 -8.523 -4.844 1 93.5 198 THR B O 1
ATOM 3750 N N . ASP B 1 199 ? 16.734 -8.328 -4.465 1 93.69 199 ASP B N 1
ATOM 3751 C CA . ASP B 1 199 ? 16.766 -6.871 -4.438 1 93.69 199 ASP B CA 1
ATOM 3752 C C . ASP B 1 199 ? 17.797 -6.363 -3.42 1 93.69 199 ASP B C 1
ATOM 3754 O O . ASP B 1 199 ? 17.641 -6.59 -2.217 1 93.69 199 ASP B O 1
ATOM 3758 N N . LYS B 1 200 ? 18.734 -5.59 -3.83 1 91.44 200 LYS B N 1
ATOM 3759 C CA . LYS B 1 200 ? 19.812 -5.109 -2.973 1 91.44 200 LYS B CA 1
ATOM 3760 C C . LYS B 1 200 ? 19.625 -3.643 -2.605 1 91.44 200 LYS B C 1
ATOM 3762 O O . LYS B 1 200 ? 20.516 -3.014 -2.031 1 91.44 200 LYS B O 1
ATOM 3767 N N . THR B 1 201 ? 18.531 -3.135 -2.945 1 90.38 201 THR B N 1
ATOM 3768 C CA . THR B 1 201 ? 18.281 -1.706 -2.783 1 90.38 201 THR B CA 1
ATOM 3769 C C . THR B 1 201 ? 18.484 -1.282 -1.331 1 90.38 201 THR B C 1
ATOM 3771 O O . THR B 1 201 ? 19.188 -0.306 -1.058 1 90.38 201 THR B O 1
ATOM 3774 N N . PHE B 1 202 ? 17.938 -1.982 -0.458 1 84.56 202 PHE B N 1
ATOM 3775 C CA . PHE B 1 202 ? 18.016 -1.62 0.952 1 84.56 202 PHE B CA 1
ATOM 3776 C C . PHE B 1 202 ? 19.469 -1.632 1.43 1 84.56 202 PHE B C 1
ATOM 3778 O O . PHE B 1 202 ? 19.875 -0.782 2.227 1 84.56 202 PHE B O 1
ATOM 3785 N N . GLU B 1 203 ? 20.141 -2.605 0.992 1 86.31 203 GLU B N 1
ATOM 3786 C CA . GLU B 1 203 ? 21.562 -2.689 1.337 1 86.31 203 GLU B CA 1
ATOM 3787 C C . GLU B 1 203 ? 22.312 -1.464 0.839 1 86.31 203 GLU B C 1
ATOM 3789 O O . GLU B 1 203 ? 23.125 -0.883 1.575 1 86.31 203 GLU B O 1
ATOM 3794 N N . TYR B 1 204 ? 22.062 -1.085 -0.342 1 88.25 204 TYR B N 1
ATOM 3795 C CA . TYR B 1 204 ? 22.703 0.096 -0.903 1 88.25 204 TYR B CA 1
ATOM 3796 C C . TYR B 1 204 ? 22.328 1.348 -0.119 1 88.25 204 TYR B C 1
ATOM 3798 O O . TYR B 1 204 ? 23.188 2.158 0.221 1 88.25 204 TYR B O 1
ATOM 3806 N N . GLN B 1 205 ? 21.094 1.481 0.2 1 85.75 205 GLN B N 1
ATOM 3807 C CA . GLN B 1 205 ? 20.594 2.654 0.908 1 85.75 205 GLN B CA 1
ATOM 3808 C C . GLN B 1 205 ? 21.172 2.736 2.318 1 85.75 205 GLN B C 1
ATOM 3810 O O . GLN B 1 205 ? 21.562 3.814 2.775 1 85.75 205 GLN B O 1
ATOM 3815 N N . SER B 1 206 ? 21.156 1.609 2.979 1 83.12 206 SER B N 1
ATOM 3816 C CA . SER B 1 206 ? 21.656 1.565 4.352 1 83.12 206 SER B CA 1
ATOM 3817 C C . SER B 1 206 ? 23.125 1.926 4.418 1 83.12 206 SER B C 1
ATOM 3819 O O . SER B 1 206 ? 23.594 2.467 5.422 1 83.12 206 SER B O 1
ATOM 3821 N N . ASN B 1 207 ? 23.812 1.676 3.35 1 82.75 207 ASN B N 1
ATOM 3822 C CA . ASN B 1 207 ? 25.25 1.958 3.295 1 82.75 207 ASN B CA 1
ATOM 3823 C C . ASN B 1 207 ? 25.531 3.322 2.672 1 82.75 207 ASN B C 1
ATOM 3825 O O . ASN B 1 207 ? 26.688 3.684 2.449 1 82.75 207 ASN B O 1
ATOM 3829 N N . GLY B 1 208 ? 24.469 4.027 2.41 1 79.25 208 GLY B N 1
ATOM 3830 C CA . GLY B 1 208 ? 24.625 5.344 1.809 1 79.25 208 GLY B CA 1
ATOM 3831 C C . GLY B 1 208 ? 25.234 5.297 0.417 1 79.25 208 GLY B C 1
ATOM 3832 O O . GLY B 1 208 ? 25.922 6.227 0.009 1 79.25 208 GLY B O 1
ATOM 3833 N N . GLN B 1 209 ? 24.969 4.195 -0.278 1 81.25 209 GLN B N 1
ATOM 3834 C CA . GLN B 1 209 ? 25.562 3.998 -1.597 1 81.25 209 GLN B CA 1
ATOM 3835 C C . GLN B 1 209 ? 24.516 4.152 -2.697 1 81.25 209 GLN B C 1
ATOM 3837 O O . GLN B 1 209 ? 23.344 3.82 -2.5 1 81.25 209 GLN B O 1
ATOM 3842 N N . THR B 1 210 ? 24.984 4.754 -3.732 1 82.31 210 THR B N 1
ATOM 3843 C CA . THR B 1 210 ? 24.234 4.723 -4.98 1 82.31 210 THR B CA 1
ATOM 3844 C C . THR B 1 210 ? 24.875 3.768 -5.98 1 82.31 210 THR B C 1
ATOM 3846 O O . THR B 1 210 ? 26 3.998 -6.43 1 82.31 210 THR B O 1
ATOM 3849 N N . PRO B 1 211 ? 24.125 2.773 -6.184 1 85.75 211 PRO B N 1
ATOM 3850 C CA . PRO B 1 211 ? 24.766 1.766 -7.043 1 85.75 211 PRO B CA 1
ATOM 3851 C C . PRO B 1 211 ? 25.016 2.271 -8.461 1 85.75 211 PRO B C 1
ATOM 3853 O O . PRO B 1 211 ? 24.219 3.051 -8.992 1 85.75 211 PRO B O 1
ATOM 3856 N N . LYS B 1 212 ? 26.219 1.8 -8.914 1 86 212 LYS B N 1
ATOM 3857 C CA . LYS B 1 212 ? 26.578 2.072 -10.297 1 86 212 LYS B CA 1
ATOM 3858 C C . LYS B 1 212 ? 26.516 0.802 -11.141 1 86 212 LYS B C 1
ATOM 3860 O O . LYS B 1 212 ? 26.75 -0.297 -10.641 1 86 212 LYS B O 1
ATOM 3865 N N . ASN B 1 213 ? 26.047 0.868 -12.328 1 89.12 213 ASN B N 1
ATOM 3866 C CA . ASN B 1 213 ? 26.094 -0.208 -13.312 1 89.12 213 ASN B CA 1
ATOM 3867 C C . ASN B 1 213 ? 25.25 -1.402 -12.875 1 89.12 213 ASN B C 1
ATOM 3869 O O . ASN B 1 213 ? 25.734 -2.537 -12.875 1 89.12 213 ASN B O 1
ATOM 3873 N N . LEU B 1 214 ? 24.156 -1.185 -12.531 1 92.81 214 LEU B N 1
ATOM 3874 C CA . LEU B 1 214 ? 23.25 -2.248 -12.133 1 92.81 214 LEU B CA 1
ATOM 3875 C C . LEU B 1 214 ? 22.75 -3.02 -13.352 1 92.81 214 LEU B C 1
ATOM 3877 O O . LEU B 1 214 ? 22.531 -2.438 -14.414 1 92.81 214 LEU B O 1
ATOM 3881 N N . ASP B 1 215 ? 22.703 -4.34 -13.18 1 94.44 215 ASP B N 1
ATOM 3882 C CA . ASP B 1 215 ? 22.016 -5.094 -14.227 1 94.44 215 ASP B CA 1
ATOM 3883 C C . ASP B 1 215 ? 20.562 -4.668 -14.336 1 94.44 215 ASP B C 1
ATOM 3885 O O . ASP B 1 215 ? 20.031 -3.984 -13.453 1 94.44 215 ASP B O 1
ATOM 3889 N N . PRO B 1 216 ? 19.891 -5.07 -15.391 1 94.69 216 PRO B N 1
ATOM 3890 C CA . PRO B 1 216 ? 18.531 -4.574 -15.648 1 94.69 216 PRO B CA 1
ATOM 3891 C C . PRO B 1 216 ? 17.547 -4.914 -14.531 1 94.69 216 PRO B C 1
ATOM 3893 O O . PRO B 1 216 ? 16.688 -4.098 -14.195 1 94.69 216 PRO B O 1
ATOM 3896 N N . LEU B 1 217 ? 17.641 -6.082 -13.961 1 96.5 217 LEU B N 1
ATOM 3897 C CA . LEU B 1 217 ? 16.75 -6.461 -12.867 1 96.5 217 LEU B CA 1
ATOM 3898 C C . LEU B 1 217 ? 16.984 -5.574 -11.648 1 96.5 217 LEU B C 1
ATOM 3900 O O . LEU B 1 217 ? 16.031 -4.996 -11.109 1 96.5 217 LEU B O 1
ATOM 3904 N N . GLN B 1 218 ? 18.234 -5.41 -11.289 1 96 218 GLN B N 1
ATOM 3905 C CA . GLN B 1 218 ? 18.562 -4.605 -10.125 1 96 218 GLN B CA 1
ATOM 3906 C C . GLN B 1 218 ? 18.25 -3.131 -10.367 1 96 218 GLN B C 1
ATOM 3908 O O . GLN B 1 218 ? 17.828 -2.422 -9.453 1 96 218 GLN B O 1
ATOM 3913 N N . LYS B 1 219 ? 18.453 -2.705 -11.562 1 95.06 219 LYS B N 1
ATOM 3914 C CA . LYS B 1 219 ? 18.156 -1.316 -11.898 1 95.06 219 LYS B CA 1
ATOM 3915 C C . LYS B 1 219 ? 16.656 -1.032 -11.758 1 95.06 219 LYS B C 1
ATOM 3917 O O . LYS B 1 219 ? 16.266 -0.016 -11.188 1 95.06 219 LYS B O 1
ATOM 3922 N N . GLY B 1 220 ? 15.859 -1.909 -12.32 1 94.75 220 GLY B N 1
ATOM 3923 C CA . GLY B 1 220 ? 14.422 -1.751 -12.203 1 94.75 220 GLY B CA 1
ATOM 3924 C C . GLY B 1 220 ? 13.938 -1.8 -10.766 1 94.75 220 GLY B C 1
ATOM 3925 O O . GLY B 1 220 ? 13.094 -0.995 -10.367 1 94.75 220 GLY B O 1
ATOM 3926 N N . LEU B 1 221 ? 14.453 -2.76 -10.016 1 95.94 221 LEU B N 1
ATOM 3927 C CA . LEU B 1 221 ? 14.078 -2.873 -8.609 1 95.94 221 LEU B CA 1
ATOM 3928 C C . LEU B 1 221 ? 14.523 -1.643 -7.824 1 95.94 221 LEU B C 1
ATOM 3930 O O . LEU B 1 221 ? 13.797 -1.155 -6.957 1 95.94 221 LEU B O 1
ATOM 3934 N N . TRP B 1 222 ? 15.711 -1.152 -8.172 1 94.5 222 TRP B N 1
ATOM 3935 C CA . TRP B 1 222 ? 16.219 0.072 -7.562 1 94.5 222 TRP B CA 1
ATOM 3936 C C . TRP B 1 222 ? 15.281 1.245 -7.832 1 94.5 222 TRP B C 1
ATOM 3938 O O . TRP B 1 222 ? 14.891 1.958 -6.91 1 94.5 222 TRP B O 1
ATOM 3948 N N . ASP B 1 223 ? 14.875 1.438 -9.023 1 94.12 223 ASP B N 1
ATOM 3949 C CA . ASP B 1 223 ? 13.992 2.535 -9.406 1 94.12 223 ASP B CA 1
ATOM 3950 C C . ASP B 1 223 ? 12.633 2.408 -8.719 1 94.12 223 ASP B C 1
ATOM 3952 O O . ASP B 1 223 ? 12.094 3.396 -8.219 1 94.12 223 ASP B O 1
ATOM 3956 N N . LEU B 1 224 ? 12.109 1.202 -8.727 1 95.38 224 LEU B N 1
ATOM 3957 C CA . LEU B 1 224 ? 10.828 0.957 -8.07 1 95.38 224 LEU B CA 1
ATOM 3958 C C . LEU B 1 224 ? 10.898 1.306 -6.586 1 95.38 224 LEU B C 1
ATOM 3960 O O . LEU B 1 224 ? 9.984 1.939 -6.051 1 95.38 224 LEU B O 1
ATOM 3964 N N . ASN B 1 225 ? 11.953 0.905 -5.977 1 94.44 225 ASN B N 1
ATOM 3965 C CA . ASN B 1 225 ? 12.109 1.196 -4.559 1 94.44 225 ASN B CA 1
ATOM 3966 C C . ASN B 1 225 ? 12.281 2.693 -4.305 1 94.44 225 ASN B C 1
ATOM 3968 O O . ASN B 1 225 ? 11.789 3.217 -3.305 1 94.44 225 ASN B O 1
ATOM 3972 N N . LEU B 1 226 ? 12.938 3.328 -5.16 1 93.31 226 LEU B N 1
ATOM 3973 C CA . LEU B 1 226 ? 13.109 4.766 -5 1 93.31 226 LEU B CA 1
ATOM 3974 C C . LEU B 1 226 ? 11.766 5.488 -5.098 1 93.31 226 LEU B C 1
ATOM 3976 O O . LEU B 1 226 ? 11.453 6.336 -4.258 1 93.31 226 LEU B O 1
ATOM 3980 N N . VAL B 1 227 ? 10.969 5.102 -6 1 94.38 227 VAL B N 1
ATOM 3981 C CA . VAL B 1 227 ? 9.711 5.805 -6.254 1 94.38 227 VAL B CA 1
ATOM 3982 C C . VAL B 1 227 ? 8.695 5.457 -5.168 1 94.38 227 VAL B C 1
ATOM 3984 O O . VAL B 1 227 ? 7.828 6.266 -4.84 1 94.38 227 VAL B O 1
ATOM 3987 N N . THR B 1 228 ? 8.875 4.301 -4.598 1 94.69 228 THR B N 1
ATOM 3988 C CA . THR B 1 228 ? 7.895 3.859 -3.613 1 94.69 228 THR B CA 1
ATOM 3989 C C . THR B 1 228 ? 8.477 3.924 -2.203 1 94.69 228 THR B C 1
ATOM 3991 O O . THR B 1 228 ? 7.836 3.49 -1.242 1 94.69 228 THR B O 1
ATOM 3994 N N . HIS B 1 229 ? 9.664 4.34 -2.146 1 93.56 229 HIS B N 1
ATOM 3995 C CA . HIS B 1 229 ? 10.359 4.449 -0.867 1 93.56 229 HIS B CA 1
ATOM 3996 C C . HIS B 1 229 ? 10.391 3.109 -0.141 1 93.56 229 HIS B C 1
ATOM 3998 O O . HIS B 1 229 ? 10.07 3.035 1.048 1 93.56 229 HIS B O 1
ATOM 4004 N N . ASN B 1 230 ? 10.641 2.061 -0.904 1 91.12 230 ASN B N 1
ATOM 4005 C CA . ASN B 1 230 ? 10.867 0.696 -0.437 1 91.12 230 ASN B CA 1
ATOM 4006 C C . ASN B 1 230 ? 9.555 -0.013 -0.12 1 91.12 230 ASN B C 1
ATOM 4008 O O . ASN B 1 230 ? 9.555 -1.107 0.446 1 91.12 230 ASN B O 1
ATOM 4012 N N . PHE B 1 231 ? 8.438 0.518 -0.492 1 92.19 231 PHE B N 1
ATOM 4013 C CA . PHE B 1 231 ? 7.129 -0.092 -0.281 1 92.19 231 PHE B CA 1
ATOM 4014 C C . PHE B 1 231 ? 6.871 -1.187 -1.31 1 92.19 231 PHE B C 1
ATOM 4016 O O . PHE B 1 231 ? 6.426 -2.281 -0.96 1 92.19 231 PHE B O 1
ATOM 4023 N N . GLY B 1 232 ? 7.148 -0.897 -2.586 1 92.75 232 GLY B N 1
ATOM 4024 C CA . GLY B 1 232 ? 6.703 -1.672 -3.734 1 92.75 232 GLY B CA 1
ATOM 4025 C C . GLY B 1 232 ? 7.105 -3.133 -3.658 1 92.75 232 GLY B C 1
ATOM 4026 O O . GLY B 1 232 ? 6.25 -4.016 -3.619 1 92.75 232 GLY B O 1
ATOM 4027 N N . VAL B 1 233 ? 8.398 -3.34 -3.523 1 94.19 233 VAL B N 1
ATOM 4028 C CA . VAL B 1 233 ? 8.914 -4.703 -3.568 1 94.19 233 VAL B CA 1
ATOM 4029 C C . VAL B 1 233 ? 8.422 -5.484 -2.352 1 94.19 233 VAL B C 1
ATOM 4031 O O . VAL B 1 233 ? 7.953 -6.621 -2.482 1 94.19 233 VAL B O 1
ATOM 4034 N N . ARG B 1 234 ? 8.43 -4.914 -1.27 1 92.81 234 ARG B N 1
ATOM 4035 C CA . ARG B 1 234 ? 8.031 -5.59 -0.036 1 92.81 234 ARG B CA 1
ATOM 4036 C C . ARG B 1 234 ? 6.535 -5.863 -0.017 1 92.81 234 ARG B C 1
ATOM 4038 O O . ARG B 1 234 ? 6.094 -6.902 0.481 1 92.81 234 ARG B O 1
ATOM 4045 N N . ALA B 1 235 ? 5.816 -4.941 -0.494 1 92.94 235 ALA B N 1
ATOM 4046 C CA . ALA B 1 235 ? 4.375 -5.16 -0.6 1 92.94 235 ALA B CA 1
ATOM 4047 C C . ALA B 1 235 ? 4.062 -6.309 -1.555 1 92.94 235 ALA B C 1
ATOM 4049 O O . ALA B 1 235 ? 3.176 -7.125 -1.289 1 92.94 235 ALA B O 1
ATOM 4050 N N . MET B 1 236 ? 4.762 -6.367 -2.621 1 94.56 236 MET B N 1
ATOM 4051 C CA . MET B 1 236 ? 4.602 -7.453 -3.58 1 94.56 236 MET B CA 1
ATOM 4052 C C . MET B 1 236 ? 4.93 -8.797 -2.939 1 94.56 236 MET B C 1
ATOM 4054 O O . MET B 1 236 ? 4.227 -9.789 -3.16 1 94.56 236 MET B O 1
ATOM 4058 N N . MET B 1 237 ? 5.973 -8.812 -2.156 1 94.62 237 MET B N 1
ATOM 4059 C CA . MET B 1 237 ? 6.367 -10.039 -1.467 1 94.62 237 MET B CA 1
ATOM 4060 C C . MET B 1 237 ? 5.262 -10.523 -0.535 1 94.62 237 MET B C 1
ATOM 4062 O O . MET B 1 237 ? 4.934 -11.711 -0.516 1 94.62 237 MET B O 1
ATOM 4066 N N . SER B 1 238 ? 4.68 -9.617 0.181 1 93.81 238 SER B N 1
ATOM 4067 C CA . SER B 1 238 ? 3.59 -9.969 1.085 1 93.81 238 SER B CA 1
ATOM 4068 C C . SER B 1 238 ? 2.396 -10.531 0.319 1 93.81 238 SER B C 1
ATOM 4070 O O . SER B 1 238 ? 1.782 -11.508 0.747 1 93.81 238 SER B O 1
ATOM 4072 N N . ALA B 1 239 ? 2.074 -9.906 -0.779 1 93.81 239 ALA B N 1
ATOM 4073 C CA . ALA B 1 239 ? 0.937 -10.336 -1.594 1 93.81 239 ALA B CA 1
ATOM 4074 C C . ALA B 1 239 ? 1.163 -11.727 -2.166 1 93.81 239 ALA B C 1
ATOM 4076 O O . ALA B 1 239 ? 0.275 -12.586 -2.107 1 93.81 239 ALA B O 1
ATOM 4077 N N . VAL B 1 240 ? 2.34 -11.953 -2.688 1 93.38 240 VAL B N 1
ATOM 4078 C CA . VAL B 1 240 ? 2.684 -13.234 -3.291 1 93.38 240 VAL B CA 1
ATOM 4079 C C . VAL B 1 240 ? 2.682 -14.32 -2.225 1 93.38 240 VAL B C 1
ATOM 4081 O O . VAL B 1 240 ? 2.096 -15.391 -2.42 1 93.38 240 VAL B O 1
ATOM 4084 N N . ALA B 1 241 ? 3.279 -14.008 -1.115 1 93.44 241 ALA B N 1
ATOM 4085 C CA . ALA B 1 241 ? 3.324 -14.992 -0.032 1 93.44 241 ALA B CA 1
ATOM 4086 C C . ALA B 1 241 ? 1.918 -15.359 0.434 1 93.44 241 ALA B C 1
ATOM 4088 O O . ALA B 1 241 ? 1.612 -16.531 0.637 1 93.44 241 ALA B O 1
ATOM 4089 N N . THR B 1 242 ? 1.11 -14.406 0.521 1 93.81 242 THR B N 1
ATOM 4090 C CA . THR B 1 242 ? -0.245 -14.602 1.022 1 93.81 242 THR B CA 1
ATOM 4091 C C . THR B 1 242 ? -1.081 -15.398 0.024 1 93.81 242 THR B C 1
ATOM 4093 O O . THR B 1 242 ? -1.775 -16.344 0.403 1 93.81 242 THR B O 1
ATOM 4096 N N . THR B 1 243 ? -0.974 -15.109 -1.265 1 92.69 243 THR B N 1
ATOM 4097 C CA . THR B 1 243 ? -1.851 -15.695 -2.271 1 92.69 243 THR B CA 1
ATOM 4098 C C . THR B 1 243 ? -1.367 -17.094 -2.662 1 92.69 243 THR B C 1
ATOM 4100 O O . THR B 1 243 ? -2.111 -17.859 -3.264 1 92.69 243 THR B O 1
ATOM 4103 N N . THR B 1 244 ? -0.145 -17.391 -2.336 1 88.62 244 THR B N 1
ATOM 4104 C CA . THR B 1 244 ? 0.378 -18.703 -2.709 1 88.62 244 THR B CA 1
ATOM 4105 C C . THR B 1 244 ? 0.494 -19.609 -1.486 1 88.62 244 THR B C 1
ATOM 4107 O O . THR B 1 244 ? 1.058 -20.703 -1.568 1 88.62 244 THR B O 1
ATOM 4110 N N . GLY B 1 245 ? 0 -19.094 -0.34 1 83.44 245 GLY B N 1
ATOM 4111 C CA . GLY B 1 245 ? -0.103 -19.922 0.85 1 83.44 245 GLY B CA 1
ATOM 4112 C C . GLY B 1 245 ? 1.202 -20.031 1.615 1 83.44 245 GLY B C 1
ATOM 4113 O O . GLY B 1 245 ? 1.43 -21.016 2.326 1 83.44 245 GLY B O 1
ATOM 4114 N N . LEU B 1 246 ? 2.064 -19.141 1.346 1 78.94 246 LEU B N 1
ATOM 4115 C CA . LEU B 1 246 ? 3.322 -19.109 2.084 1 78.94 246 LEU B CA 1
ATOM 4116 C C . LEU B 1 246 ? 3.189 -18.266 3.35 1 78.94 246 LEU B C 1
ATOM 4118 O O . LEU B 1 246 ? 3.838 -17.234 3.484 1 78.94 246 LEU B O 1
ATOM 4122 N N . THR B 1 247 ? 2.32 -18.641 4.184 1 68.12 247 THR B N 1
ATOM 4123 C CA . THR B 1 247 ? 1.887 -17.875 5.352 1 68.12 247 THR B CA 1
ATOM 4124 C C . THR B 1 247 ? 3.049 -17.656 6.316 1 68.12 247 THR B C 1
ATOM 4126 O O . THR B 1 247 ? 3.053 -16.688 7.082 1 68.12 247 THR B O 1
ATOM 4129 N N . GLU B 1 248 ? 3.973 -18.469 6.254 1 64.88 248 GLU B N 1
ATOM 4130 C CA . GLU B 1 248 ? 5.09 -18.328 7.18 1 64.88 248 GLU B CA 1
ATOM 4131 C C . GLU B 1 248 ? 6.195 -17.453 6.59 1 64.88 248 GLU B C 1
ATOM 4133 O O . GLU B 1 248 ? 7.281 -17.344 7.16 1 64.88 248 GLU B O 1
ATOM 4138 N N . TYR B 1 249 ? 5.801 -16.875 5.629 1 63 249 TYR B N 1
ATOM 4139 C CA . TYR B 1 249 ? 6.82 -16.016 5.023 1 63 249 TYR B CA 1
ATOM 4140 C C . TYR B 1 249 ? 6.961 -14.711 5.785 1 63 249 TYR B C 1
ATOM 4142 O O . TYR B 1 249 ? 5.965 -14.023 6.031 1 63 249 TYR B O 1
ATOM 4150 N N . ASN B 1 250 ? 8.133 -14.539 6.32 1 63 250 ASN B N 1
ATOM 4151 C CA . ASN B 1 250 ? 8.477 -13.273 6.973 1 63 250 ASN B CA 1
ATOM 4152 C C . ASN B 1 250 ? 9.289 -12.367 6.047 1 63 250 ASN B C 1
ATOM 4154 O O . ASN B 1 250 ? 10.25 -12.82 5.43 1 63 250 ASN B O 1
ATOM 4158 N N . LEU B 1 251 ? 8.719 -11.219 5.891 1 67.75 251 LEU B N 1
ATOM 4159 C CA . LEU B 1 251 ? 9.484 -10.25 5.113 1 67.75 251 LEU B CA 1
ATOM 4160 C C . LEU B 1 251 ? 10.883 -10.086 5.688 1 67.75 251 LEU B C 1
ATOM 4162 O O . LEU B 1 251 ? 11.062 -10.062 6.906 1 67.75 251 LEU B O 1
ATOM 4166 N N . PRO B 1 252 ? 11.82 -10.133 4.855 1 55.72 252 PRO B N 1
ATOM 4167 C CA . PRO B 1 252 ? 13.164 -9.883 5.375 1 55.72 252 PRO B CA 1
ATOM 4168 C C . PRO B 1 252 ? 13.25 -8.602 6.203 1 55.72 252 PRO B C 1
ATOM 4170 O O . PRO B 1 252 ? 12.586 -7.613 5.883 1 55.72 252 PRO B O 1
ATOM 4173 N N . ALA B 1 253 ? 13.758 -8.82 7.441 1 51.97 253 ALA B N 1
ATOM 4174 C CA . ALA B 1 253 ? 13.891 -7.707 8.375 1 51.97 253 ALA B CA 1
ATOM 4175 C C . ALA B 1 253 ? 14.672 -6.555 7.742 1 51.97 253 ALA B C 1
ATOM 4177 O O . ALA B 1 253 ? 15.641 -6.777 7.008 1 51.97 253 ALA B O 1
ATOM 4178 N N . VAL B 1 254 ? 13.984 -5.5 7.586 1 48.28 254 VAL B N 1
ATOM 4179 C CA . VAL B 1 254 ? 14.75 -4.297 7.27 1 48.28 254 VAL B CA 1
ATOM 4180 C C . VAL B 1 254 ? 15.555 -3.861 8.492 1 48.28 254 VAL B C 1
ATOM 4182 O O . VAL B 1 254 ? 14.992 -3.617 9.562 1 48.28 254 VAL B O 1
ATOM 4185 N N . HIS B 1 255 ? 16.609 -4.41 8.828 1 40.88 255 HIS B N 1
ATOM 4186 C CA . HIS B 1 255 ? 17.422 -3.934 9.938 1 40.88 255 HIS B CA 1
ATOM 4187 C C . HIS B 1 255 ? 17.453 -2.41 9.992 1 40.88 255 HIS B C 1
ATOM 4189 O O . HIS B 1 255 ? 17.719 -1.755 8.984 1 40.88 255 HIS B O 1
ATOM 4195 N N . LYS B 1 256 ? 16.578 -1.903 10.93 1 43.84 256 LYS B N 1
ATOM 4196 C CA . LYS B 1 256 ? 16.812 -0.492 11.219 1 43.84 256 LYS B CA 1
ATOM 4197 C C . LYS B 1 256 ? 18.312 -0.191 11.328 1 43.84 256 LYS B C 1
ATOM 4199 O O . LYS B 1 256 ? 19.062 -0.976 11.906 1 43.84 256 LYS B O 1
ATOM 4204 N N . PRO B 1 257 ? 18.828 0.711 10.672 1 36.03 257 PRO B N 1
ATOM 4205 C CA . PRO B 1 257 ? 20.156 1.106 11.125 1 36.03 257 PRO B CA 1
ATOM 4206 C C . PRO B 1 257 ? 20.234 1.333 12.633 1 36.03 257 PRO B C 1
ATOM 4208 O O . PRO B 1 257 ? 19.234 1.678 13.258 1 36.03 257 PRO B O 1
ATOM 4211 N N . SER B 1 258 ? 21.078 0.695 13.414 1 33.34 258 SER B N 1
ATOM 4212 C CA . SER B 1 258 ? 21.391 0.905 14.828 1 33.34 258 SER B CA 1
ATOM 4213 C C . SER B 1 258 ? 21.297 2.381 15.195 1 33.34 258 SER B C 1
ATOM 4215 O O . SER B 1 258 ? 22.25 3.139 14.992 1 33.34 258 SER B O 1
ATOM 4217 N N . THR B 1 259 ? 20.406 3.033 14.922 1 36.03 259 THR B N 1
ATOM 4218 C CA . THR B 1 259 ? 20.453 4.371 15.5 1 36.03 259 THR B CA 1
ATOM 4219 C C . THR B 1 259 ? 20.406 4.305 17.016 1 36.03 259 THR B C 1
ATOM 4221 O O . THR B 1 259 ? 20.188 5.32 17.688 1 36.03 259 THR B O 1
ATOM 4224 N N . ASP B 1 260 ? 20.312 3.227 17.75 1 33.09 260 ASP B N 1
ATOM 4225 C CA . ASP B 1 260 ? 20.266 3.367 19.203 1 33.09 260 ASP B CA 1
ATOM 4226 C C . ASP B 1 260 ? 21.344 4.344 19.703 1 33.09 260 ASP B C 1
ATOM 4228 O O . ASP B 1 260 ? 21.422 4.629 20.891 1 33.09 260 ASP B O 1
ATOM 4232 N N . SER B 1 261 ? 22.422 4.562 19.109 1 33.25 261 SER B N 1
ATOM 4233 C CA . SER B 1 261 ? 23.344 5.223 20.031 1 33.25 261 SER B CA 1
ATOM 4234 C C . SER B 1 261 ? 22.859 6.625 20.375 1 33.25 261 SER B C 1
ATOM 4236 O O . SER B 1 261 ? 22.984 7.07 21.516 1 33.25 261 SER B O 1
ATOM 4238 N N . HIS B 1 262 ? 22.594 7.637 19.375 1 29.62 262 HIS B N 1
ATOM 4239 C CA . HIS B 1 262 ? 22.688 9.023 19.828 1 29.62 262 HIS B CA 1
ATOM 4240 C C . HIS B 1 262 ? 21.312 9.57 20.203 1 29.62 262 HIS B C 1
ATOM 4242 O O . HIS B 1 262 ? 21.203 10.695 20.703 1 29.62 262 HIS B O 1
ATOM 4248 N N . ILE B 1 263 ? 20.203 9.039 19.812 1 32.38 263 ILE B N 1
ATOM 4249 C CA . ILE B 1 263 ? 19.016 9.836 20.062 1 32.38 263 ILE B CA 1
ATOM 4250 C C . ILE B 1 263 ? 18.547 9.641 21.5 1 32.38 263 ILE B C 1
ATOM 4252 O O . ILE B 1 263 ? 17.609 10.305 21.953 1 32.38 263 ILE B O 1
ATOM 4256 N N . ASN B 1 264 ? 18.875 8.641 22.25 1 29.81 264 ASN B N 1
ATOM 4257 C CA . ASN B 1 264 ? 18.453 8.617 23.641 1 29.81 264 ASN B CA 1
ATOM 4258 C C . ASN B 1 264 ? 18.844 9.891 24.375 1 29.81 264 ASN B C 1
ATOM 4260 O O . ASN B 1 264 ? 18.344 10.164 25.469 1 29.81 264 ASN B O 1
ATOM 4264 N N . SER B 1 265 ? 19.938 10.516 24 1 31.02 265 SER B N 1
ATOM 4265 C CA . SER B 1 265 ? 20.453 11.562 24.859 1 31.02 265 SER B CA 1
ATOM 4266 C C . SER B 1 265 ? 19.594 12.812 24.797 1 31.02 265 SER B C 1
ATOM 4268 O O . SER B 1 265 ? 19.562 13.609 25.75 1 31.02 265 SER B O 1
ATOM 4270 N N . TYR B 1 266 ? 18.953 13.078 23.609 1 28.97 266 TYR B N 1
ATOM 4271 C CA . TYR B 1 266 ? 18.406 14.43 23.562 1 28.97 266 TYR B CA 1
ATOM 4272 C C . TYR B 1 266 ? 17.016 14.477 24.203 1 28.97 266 TYR B C 1
ATOM 4274 O O . TYR B 1 266 ? 16.547 15.547 24.594 1 28.97 266 TYR B O 1
ATOM 4282 N N . MET B 1 267 ? 16.219 13.422 24.219 1 30.67 267 MET B N 1
ATOM 4283 C CA . MET B 1 267 ? 14.922 13.586 24.859 1 30.67 267 MET B CA 1
ATOM 4284 C C . MET B 1 267 ? 15.078 13.727 26.375 1 30.67 267 MET B C 1
ATOM 4286 O O . MET B 1 267 ? 14.117 14.039 27.078 1 30.67 267 MET B O 1
ATOM 4290 N N . THR B 1 268 ? 16.125 13.18 26.906 1 30.72 268 THR B N 1
ATOM 4291 C CA . THR B 1 268 ? 16.203 13.289 28.359 1 30.72 268 THR B CA 1
ATOM 4292 C C . THR B 1 268 ? 16.422 14.742 28.781 1 30.72 268 THR B C 1
ATOM 4294 O O . THR B 1 268 ? 16.156 15.109 29.922 1 30.72 268 THR B O 1
ATOM 4297 N N . GLN B 1 269 ? 17.125 15.562 27.969 1 28.89 269 GLN B N 1
ATOM 4298 C CA . GLN B 1 269 ? 17.484 16.812 28.641 1 28.89 269 GLN B CA 1
ATOM 4299 C C . GLN B 1 269 ? 16.266 17.719 28.797 1 28.89 269 GLN B C 1
ATOM 4301 O O . GLN B 1 269 ? 16.172 18.484 29.75 1 28.89 269 GLN B O 1
ATOM 4306 N N . ASN B 1 270 ? 15.359 17.891 27.766 1 26.98 270 ASN B N 1
ATOM 4307 C CA . ASN B 1 270 ? 14.562 19.094 27.969 1 26.98 270 ASN B CA 1
ATOM 4308 C C . ASN B 1 270 ? 13.398 18.844 28.922 1 26.98 270 ASN B C 1
ATOM 4310 O O . ASN B 1 270 ? 12.469 19.656 29.016 1 26.98 270 ASN B O 1
ATOM 4314 N N . LYS B 1 271 ? 13.281 17.594 29.5 1 28.53 271 LYS B N 1
ATOM 4315 C CA . LYS B 1 271 ? 12.312 17.609 30.594 1 28.53 271 LYS B CA 1
ATOM 4316 C C . LYS B 1 271 ? 12.891 18.297 31.828 1 28.53 271 LYS B C 1
ATOM 4318 O O . LYS B 1 271 ? 12.281 18.281 32.906 1 28.53 271 LYS B O 1
ATOM 4323 N N . LEU B 1 272 ? 14.078 18.969 31.797 1 22.12 272 LEU B N 1
ATOM 4324 C CA . LEU B 1 272 ? 14.219 19.781 33 1 22.12 272 LEU B CA 1
ATOM 4325 C C . LEU B 1 272 ? 13.484 21.109 32.875 1 22.12 272 LEU B C 1
ATOM 4327 O O . LEU B 1 272 ? 13.562 21.75 31.828 1 22.12 272 LEU B O 1
#

Solvent-accessible surface area (backbone atoms only — not comparable to full-atom values): 31486 Å² total; per-residue (Å²): 134,82,81,76,76,75,72,75,76,76,74,71,76,72,74,72,75,77,74,71,72,73,70,75,72,79,70,70,47,74,62,50,58,33,45,71,74,38,33,39,79,36,73,44,70,44,37,52,78,94,56,49,45,75,35,65,43,44,47,69,57,54,54,52,39,47,30,81,83,29,31,41,24,62,68,55,52,33,50,56,63,70,46,70,80,54,69,70,48,47,49,50,51,46,50,54,34,44,76,72,72,37,81,75,63,90,53,56,72,84,66,28,56,79,51,60,42,55,50,49,50,50,56,52,26,48,54,45,37,51,44,49,46,51,49,48,68,72,32,45,34,52,69,47,43,49,52,52,47,48,52,49,51,51,53,51,47,46,50,52,42,56,64,54,52,68,65,78,86,75,68,71,73,69,71,76,42,70,65,54,52,52,50,50,41,32,50,50,34,49,48,54,45,52,59,62,63,64,61,53,49,64,61,31,55,75,67,73,45,76,86,73,87,60,55,65,43,54,41,19,47,39,47,33,23,64,57,33,30,54,24,51,64,54,44,34,45,43,35,42,26,50,77,31,66,39,74,82,64,70,76,78,78,74,74,68,75,82,55,7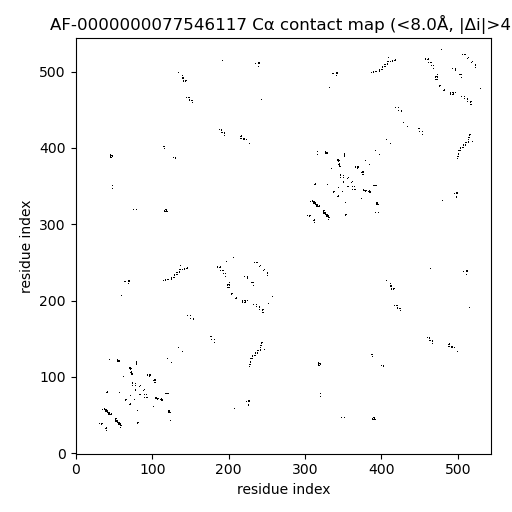4,75,68,62,68,60,62,69,62,56,72,78,107,136,83,82,75,77,75,76,76,76,74,74,73,75,72,74,72,76,80,75,71,74,72,71,75,74,78,71,68,46,73,64,50,57,33,45,71,73,39,34,37,78,36,72,44,70,45,38,51,78,95,55,49,44,74,34,65,43,44,47,68,56,53,54,50,41,49,29,82,83,30,30,40,24,63,68,54,53,32,49,57,61,70,45,70,81,54,69,70,47,46,50,50,50,45,51,53,35,45,75,72,73,36,80,76,65,92,53,54,70,84,68,27,56,76,53,60,42,55,50,49,47,51,55,51,25,47,54,45,38,51,46,50,45,50,48,48,69,72,32,49,32,53,68,48,44,51,52,50,47,49,52,50,51,52,53,50,47,47,51,52,41,56,65,54,53,71,66,76,86,78,68,70,73,69,70,75,41,70,65,54,51,51,49,49,41,32,52,51,34,49,49,53,44,53,58,61,64,64,59,54,49,63,62,32,53,76,67,74,45,77,86,72,87,60,55,66,43,53,42,18,48,37,49,32,23,62,58,32,30,54,25,51,65,54,42,34,45,44,35,41,26,52,77,30,67,39,73,84,63,66,75,77,77,74,73,68,75,83,56,75,73,70,62,70,60,61,69,62,56,71,77,107

Secondary structure (DSSP, 8-state):
-----------------------------HHHHHHHTTEEEEE-SS--GGG--EEEEEHHHHHHHTSTTT---HHHHHHHTTPPPSHHHHHHHHHHHHHTT-PPP---GGG----GGGGS-HHHHHHHHHHHHHHHHHHS-HHHHHHHHHHHHHHHHHHHHHHHTTS-S-S------HHHHHHHHHHHHHHHHHHHHT--HHHHHHTT----S--HHHHHHHHHHHHHTTHHHHHHHHHHHHHTT-TTPPPP-------TTTHHHHHHHTT-/-----------------------------HHHHHHHTTEEEEE-SS--GGG--EEEEEHHHHHHHTSTTT---HHHHHHHTTPPPSHHHHHHHHHHHHHTT-PPP---GGG----GGGGS-HHHHHHHHHHHHHHHHHHS-HHHHHHHHHHHHHHHHHHHHHHHTTS-S-S------HHHHHHHHHHHHHHHHHHHHT--HHHHHHTT----S--HHHHHHHHHHHHHTTHHHHHHHHHHHHHTT-TTPPPP-------TTTTTTHHHHTT-

Foldseek 3Di:
DPPPPPPPPPPPPPPDPPPPPPVVPPPCDPQNVQVLVQKAKDWAPPADDPRTDIDIAGNLLVQLCCDPPFVAALQLVCVLSVHDDDDVVSVSVQVSVVSVPDHRDPDDRVSGDADPLSSDALVNLVVVLVVLLVCLLVPPPQVVLLVVVLVVVQVVVCVVVVVVVVPDDPPPPPSCPSVNVLVVLLVVLVVVLVLLVVACQLVCVLVSHDDDDDDPSNVVSNNVCSNNSNNVSSNVNSVSCRNSVVSVDDRPDSPDDPPVPDPVPPVPPPVD/DPPPPPPPPPPPPPPDPPPPPPVVPPPCDPQNVQVLVQKAKDWAPPADDPRTDIDIAGNLLVQLCCDPPFVAALQLVCVLSVHDDDDVVSVSVQVSVVSVPDHRDPDDRVSGDADPLSSDALVNLVVVLVVLLVCLLVPPPQVVLLVVVLVVVQVVVCVVVVVVVVPDDPPPPPSCPSVNVLVVLLVVLVVVLVLLVVACQLVCVLVSHDDDDDDPSNVVSNNVCSNNSNNVSSNVNSVSCRNSVVSVDDRPDSPDDPPVPDPVPPVVPPVD

pLDDT: mean 73.65, std 23.98, range [21.58, 96.5]

Sequence (544 aa):
MSMNSTLTNESGYFTSPNTTNFSGISDVSQDDKEMEKGEHVISGRLGLLNENKQYIVKMDELKRRLQTPENLNISYINAILRRAKGRPHANRLRNIFKRHGVTVPPNKRTESKATCFTALCEEESLTIVKDVGRVLNEHFPKDAFEKELTRRIQVNSDQLMRGIHSFNNDIQRRQITTGSLQNMLRAVGQTVLEVLETDKTFEYQSNGQTPKNLDPLQKGLWDLNLVTHNFGVRAMMSAVATTTGLTEYNLPAVHKPSTDSHINSYMTQNKLMSMNSTLTNESGYFTSPNTTNFSGISDVSQDDKEMEKGEHVISGRLGLLNENKQYIVKMDELKRRLQTPENLNISYINAILRRAKGRPHANRLRNIFKRHGVTVPPNKRTESKATCFTALCEEESLTIVKDVGRVLNEHFPKDAFEKELTRRIQVNSDQLMRGIHSFNNDIQRRQITTGSLQNMLRAVGQTVLEVLETDKTFEYQSNGQTPKNLDPLQKGLWDLNLVTHNFGVRAMMSAVATTTGLTEYNLPAVHKPSTDSHINSYMTQNKL

Nearest PDB structures (foldseek):
  8j0r-assembly1_B  TM=7.087E-01  e=1.103E-09  Homo sapiens
  8j0q-assembly1_A  TM=7.687E-01  e=6.925E-09  Homo sapiens
  8j0l-assembly1_B  TM=7.584E-01  e=3.043E-08  Homo sapiens
  8j0r-assembly1_B  TM=7.085E-01  e=1.095E-09  Homo sapiens
  8j0q-assembly1_A  TM=7.684E-01  e=6.880E-09  Homo sapiens